Protein AF-A0A8C4Q6L0-F1 (afdb_monomer_lite)

Sequence (435 aa):
MAFQPLYGSNGAVGYGATVCNASPAGPPGMDPGMHTLPTAPPNFPGNVVGYEGTVIDSGHNIPPPPVAPQPFEPSPQTQEWRIPALSEEEGKEALLEYVSGKCCYSQKPVTELEFSDIKQLNTYRYHLETFTEQRSTAWESEPFDGMPENIIGPAPLPWSIAVDIPVMFAENEKKIPVPNTSSVKPCHNCLGMCRRPCSKCNAMGRVECSWCHGNGQQFDEACSHCSGQGQKRCETCNGNGQCPCKECKAKGQLKYFIMLTVTWKNITLDFVEETRSGFSTELLKHADGQEIFHDEQPMCCNLHPDEAALIWKEETQTQEEATRPINSVSSPHSRLPEGTTPVLDNPVTERSKVQPLDRFPNESIRNQSQAALSDHLTRIQTSRIVRQKHIVDLIPLTKFIYELKGKTHEFYVYGTERKVYAPDYPGNCKCCVIL

pLDDT: mean 75.75, std 22.95, range [23.83, 96.31]

Secondary structure (DSSP, 8-state):
---------------------------S---TT-----PPPP--SS--TT-TT--BSS-EEEPPPPPPPPPP-PPPP-----PPPPPHHHHHHHHHHHHHTSTT--SHHHHH-EEEEEEE--EEEEEEEEEEEEEEEEEEEEE--S------SSPPPGGGS-----STT--EEEEEEPTT--EEEE-TTTTT-SEEE-TTTTTSSEEE-TTTTTSSEETTEE-TTTTTSSEEE-TTTTTSSEEE-TTTTT-SEEEEEEEEEEEEEEEEEEEE---TT---HHHHHTS--EEEEEEEEPP---S-HHHHHHHHHHHHHHHHHTS--S--------------------------SPPP-TT-S-HHHHHHHHHHHHHHHHH-TTEEEEEEEEEEEEE-EEEEEEEETTEEEEEEEETTTTEEE-TT-TT--TT----

Organism: Eptatretus burgeri (NCBI:txid7764)

Radius of gyration: 37.94 Å; chains: 1; bounding box: 106×77×112 Å

InterPro domains:
  IPR052789 Protein SSUH2 homolog [PTHR48465] (38-303)

Structure (mmCIF, N/CA/C/O backbone):
data_AF-A0A8C4Q6L0-F1
#
_entry.id   AF-A0A8C4Q6L0-F1
#
loop_
_atom_site.group_PDB
_atom_site.id
_atom_site.type_symbol
_atom_site.label_atom_id
_atom_site.label_alt_id
_atom_site.label_comp_id
_atom_site.label_asym_id
_atom_site.label_entity_id
_atom_site.label_seq_id
_atom_site.pdbx_PDB_ins_code
_atom_site.Cartn_x
_atom_site.Cartn_y
_atom_site.Cartn_z
_atom_site.occupancy
_atom_site.B_iso_or_equiv
_atom_site.auth_seq_id
_atom_site.auth_comp_id
_atom_site.auth_asym_id
_atom_site.auth_atom_id
_atom_site.pdbx_PDB_model_num
ATOM 1 N N . MET A 1 1 ? 20.560 47.040 -61.378 1.00 35.31 1 MET A N 1
ATOM 2 C CA . MET A 1 1 ? 21.673 46.274 -60.768 1.00 35.31 1 MET A CA 1
ATOM 3 C C . MET A 1 1 ? 21.371 46.231 -59.276 1.00 35.31 1 MET A C 1
ATOM 5 O O . MET A 1 1 ? 21.201 47.297 -58.720 1.00 35.31 1 MET A O 1
ATOM 9 N N . ALA A 1 2 ? 21.141 45.117 -58.595 1.00 28.45 2 ALA A N 1
ATOM 10 C CA . ALA A 1 2 ? 21.494 43.734 -58.854 1.00 28.45 2 ALA A CA 1
ATOM 11 C C . ALA A 1 2 ? 20.363 42.799 -58.382 1.00 28.45 2 ALA A C 1
ATOM 13 O O . ALA A 1 2 ? 19.699 43.066 -57.385 1.00 28.45 2 ALA A O 1
ATOM 14 N N . PHE A 1 3 ? 20.175 41.712 -59.128 1.00 23.83 3 PHE A N 1
ATOM 15 C CA . PHE A 1 3 ? 19.499 40.497 -58.687 1.00 23.83 3 PHE A CA 1
ATOM 16 C C . PHE A 1 3 ? 20.469 39.689 -57.811 1.00 23.83 3 PHE A C 1
ATOM 18 O O . PHE A 1 3 ? 21.640 39.566 -58.171 1.00 23.83 3 PHE A O 1
ATOM 25 N N . GLN A 1 4 ? 19.976 39.075 -56.735 1.00 28.55 4 GLN A N 1
ATOM 26 C CA . GLN A 1 4 ? 20.588 37.880 -56.144 1.00 28.55 4 GLN A CA 1
ATOM 27 C C . GLN A 1 4 ? 19.512 36.812 -55.876 1.00 28.55 4 GLN A C 1
ATOM 29 O O . GLN A 1 4 ? 18.367 37.179 -55.603 1.00 28.55 4 GLN A O 1
ATOM 34 N N . PRO A 1 5 ? 19.841 35.510 -56.010 1.00 28.66 5 PRO A N 1
ATOM 35 C CA . PRO A 1 5 ? 18.865 34.447 -56.209 1.00 28.66 5 PRO A CA 1
ATOM 36 C C . PRO A 1 5 ? 18.625 33.572 -54.970 1.00 28.66 5 PRO A C 1
ATOM 38 O O . PRO A 1 5 ? 19.460 33.450 -54.076 1.00 28.66 5 PRO A O 1
ATOM 41 N N . LEU A 1 6 ? 17.466 32.916 -54.996 1.00 28.36 6 LEU A N 1
ATOM 42 C CA . LEU A 1 6 ? 17.055 31.793 -54.158 1.00 28.36 6 LEU A CA 1
ATOM 43 C C . LEU A 1 6 ? 17.911 30.550 -54.445 1.00 28.36 6 LEU A C 1
ATOM 45 O O . LEU A 1 6 ? 18.044 30.176 -55.606 1.00 28.36 6 LEU A O 1
ATOM 49 N N . TYR A 1 7 ? 18.367 29.850 -53.404 1.00 27.75 7 TYR A N 1
ATOM 50 C CA . TYR A 1 7 ? 18.555 28.396 -53.433 1.00 27.75 7 TYR A CA 1
ATOM 51 C C . TYR A 1 7 ? 18.216 27.818 -52.059 1.00 27.75 7 TYR A C 1
ATOM 53 O O . TYR A 1 7 ? 18.831 28.160 -51.052 1.00 27.75 7 TYR A O 1
ATOM 61 N N . GLY A 1 8 ? 17.200 26.957 -52.037 1.00 26.02 8 GLY A N 1
ATOM 62 C CA . GLY A 1 8 ? 16.889 26.096 -50.908 1.00 26.02 8 GLY A CA 1
ATOM 63 C C . GLY A 1 8 ? 17.679 24.792 -50.963 1.00 26.02 8 GLY A C 1
ATOM 64 O O . GLY A 1 8 ? 18.115 24.351 -52.025 1.00 26.02 8 GLY A O 1
ATOM 65 N N . SER A 1 9 ? 17.785 24.140 -49.810 1.00 26.83 9 SER A N 1
ATOM 66 C CA . SER A 1 9 ? 18.046 22.706 -49.723 1.00 26.83 9 SER A CA 1
ATOM 67 C C . SER A 1 9 ? 17.477 22.173 -48.409 1.00 26.83 9 SER A C 1
ATOM 69 O O . SER A 1 9 ? 18.067 22.339 -47.343 1.00 26.83 9 SER A O 1
ATOM 71 N N . ASN A 1 10 ? 16.306 21.541 -48.519 1.00 26.95 10 ASN A N 1
ATOM 72 C CA . ASN A 1 10 ? 15.750 20.629 -47.526 1.00 26.95 10 ASN A CA 1
ATOM 73 C C . ASN A 1 10 ? 16.695 19.428 -47.377 1.00 26.95 10 ASN A C 1
ATOM 75 O O . ASN A 1 10 ? 16.840 18.634 -48.306 1.00 26.95 10 ASN A O 1
ATOM 79 N N . GLY A 1 11 ? 17.323 19.285 -46.211 1.00 24.64 11 GLY A N 1
ATOM 80 C CA . GLY A 1 11 ? 18.039 18.071 -45.830 1.00 24.64 11 GLY A CA 1
ATOM 81 C C . GLY A 1 11 ? 17.057 17.032 -45.299 1.00 24.64 11 GLY A C 1
ATOM 82 O O . GLY A 1 11 ? 16.773 17.002 -44.106 1.00 24.64 11 GLY A O 1
ATOM 83 N N . ALA A 1 12 ? 16.521 16.196 -46.187 1.00 24.64 12 ALA A N 1
ATOM 84 C CA . ALA A 1 12 ? 15.804 14.987 -45.805 1.00 24.64 12 ALA A CA 1
ATOM 85 C C . ALA A 1 12 ? 16.773 14.044 -45.069 1.00 24.64 12 ALA A C 1
ATOM 87 O O . ALA A 1 12 ? 17.727 13.540 -45.661 1.00 24.64 12 ALA A O 1
ATOM 88 N N . VAL A 1 13 ? 16.549 13.820 -43.772 1.00 32.25 13 VAL A N 1
ATOM 89 C CA . VAL A 1 13 ? 17.292 12.820 -42.996 1.00 32.25 13 VAL A CA 1
ATOM 90 C C . VAL A 1 13 ? 16.772 11.452 -43.425 1.00 32.25 13 VAL A C 1
ATOM 92 O O . VAL A 1 13 ? 15.680 11.037 -43.048 1.00 32.25 13 VAL A O 1
ATOM 95 N N . GLY A 1 14 ? 17.523 10.788 -44.302 1.00 27.39 14 GLY A N 1
ATOM 96 C CA . GLY A 1 14 ? 17.189 9.459 -44.792 1.00 27.39 14 GLY A CA 1
ATOM 97 C C . GLY A 1 14 ? 17.176 8.445 -43.652 1.00 27.39 14 GLY A C 1
ATOM 98 O O . GLY A 1 14 ? 18.198 8.210 -43.009 1.00 27.39 14 GLY A O 1
ATOM 99 N N . TYR A 1 15 ? 16.024 7.811 -43.439 1.00 41.12 15 TYR A N 1
ATOM 100 C CA . TYR A 1 15 ? 15.874 6.599 -42.638 1.00 41.12 15 TYR A CA 1
ATOM 101 C C . TYR A 1 15 ? 16.534 5.425 -43.371 1.00 41.12 15 TYR A C 1
ATOM 103 O O . TYR A 1 15 ? 15.876 4.578 -43.970 1.00 41.12 15 TYR A O 1
ATOM 111 N N . GLY A 1 16 ? 17.865 5.401 -43.384 1.00 35.06 16 GLY A N 1
ATOM 112 C CA . GLY A 1 16 ? 18.617 4.234 -43.814 1.00 35.06 16 GLY A CA 1
ATOM 113 C C . GLY A 1 16 ? 18.572 3.194 -42.705 1.00 35.06 16 GLY A C 1
ATOM 114 O O . GLY A 1 16 ? 19.249 3.350 -41.691 1.00 35.06 16 GLY A O 1
ATOM 115 N N . ALA A 1 17 ? 17.783 2.134 -42.882 1.00 39.50 17 ALA A N 1
ATOM 116 C CA . ALA A 1 17 ? 17.977 0.910 -42.122 1.00 39.50 17 ALA A CA 1
ATOM 117 C C . ALA A 1 17 ? 19.417 0.444 -42.377 1.00 39.50 17 ALA A C 1
ATOM 119 O O . ALA A 1 17 ? 19.744 0.008 -43.483 1.00 39.50 17 ALA A O 1
ATOM 120 N N . THR A 1 18 ? 20.303 0.578 -41.391 1.00 45.47 18 THR A N 1
ATOM 121 C CA . THR A 1 18 ? 21.643 -0.002 -41.477 1.00 45.47 18 TH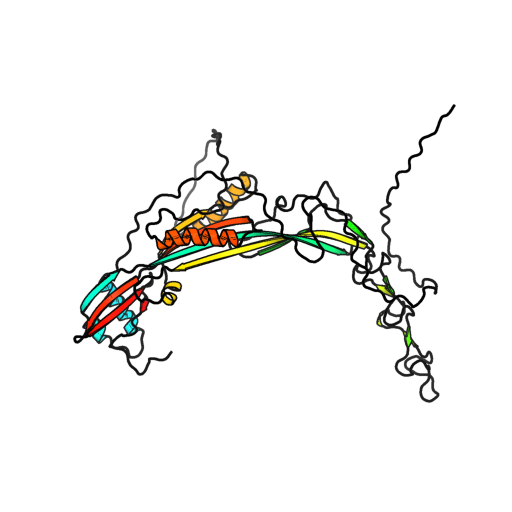R A CA 1
ATOM 122 C C . THR A 1 18 ? 21.475 -1.510 -41.364 1.00 45.47 18 THR A C 1
ATOM 124 O O . THR A 1 18 ? 21.514 -2.079 -40.277 1.00 45.47 18 THR A O 1
ATOM 127 N N . VAL A 1 19 ? 21.203 -2.168 -42.491 1.00 46.44 19 VAL A N 1
ATOM 128 C CA . VAL A 1 19 ? 21.151 -3.625 -42.568 1.00 46.44 19 VAL A CA 1
ATOM 129 C C . VAL A 1 19 ? 22.539 -4.121 -42.178 1.00 46.44 19 VAL A C 1
ATOM 131 O O . VAL A 1 19 ? 23.516 -3.873 -42.887 1.00 46.44 19 VAL A O 1
ATOM 134 N N . CYS A 1 20 ? 22.643 -4.762 -41.012 1.00 49.56 20 CYS A N 1
ATOM 135 C CA . CYS A 1 20 ? 23.889 -5.337 -40.521 1.00 49.56 20 CYS A CA 1
ATOM 136 C C . CYS A 1 20 ? 24.276 -6.515 -41.438 1.00 49.56 20 CYS A C 1
ATOM 138 O O . CYS A 1 20 ? 23.992 -7.672 -41.128 1.00 49.56 20 CYS A O 1
ATOM 140 N N . ASN A 1 21 ? 24.906 -6.245 -42.583 1.00 40.69 21 ASN A N 1
ATOM 141 C CA . ASN A 1 21 ? 25.500 -7.300 -43.391 1.00 40.69 21 ASN A CA 1
ATOM 142 C C . ASN A 1 21 ? 26.659 -7.917 -42.606 1.00 40.69 21 ASN A C 1
ATOM 144 O O . ASN A 1 21 ? 27.556 -7.226 -42.119 1.00 40.69 21 ASN A O 1
ATOM 148 N N . ALA A 1 22 ? 26.627 -9.240 -42.472 1.00 37.25 22 ALA A N 1
ATOM 149 C CA . ALA A 1 22 ? 27.734 -10.017 -41.950 1.00 37.25 22 ALA A CA 1
ATOM 150 C C . ALA A 1 22 ? 28.880 -10.009 -42.975 1.00 37.25 22 ALA A C 1
ATOM 152 O O . ALA A 1 22 ? 29.026 -10.948 -43.749 1.00 37.25 22 ALA A O 1
ATOM 153 N N . SER A 1 23 ? 29.690 -8.951 -42.996 1.00 35.03 23 SER A N 1
ATOM 154 C CA . SER A 1 23 ? 30.962 -8.973 -43.720 1.00 35.03 23 SER A CA 1
ATOM 155 C C . SER A 1 23 ? 32.051 -9.572 -42.823 1.00 35.03 23 SER A C 1
ATOM 157 O O . SER A 1 23 ? 32.237 -9.098 -41.697 1.00 35.03 23 SER A O 1
ATOM 159 N N . PRO A 1 24 ? 32.782 -10.605 -43.275 1.00 42.41 24 PRO A N 1
ATOM 160 C CA . PRO A 1 24 ? 33.976 -11.068 -42.589 1.00 42.41 24 PRO A CA 1
ATOM 161 C C . PRO A 1 24 ? 35.139 -10.105 -42.873 1.00 42.41 24 PRO A C 1
ATOM 163 O O . PRO A 1 24 ? 35.324 -9.674 -44.005 1.00 42.41 24 PRO A O 1
ATOM 166 N N . ALA A 1 25 ? 35.914 -9.805 -41.826 1.00 41.41 25 ALA A N 1
ATOM 167 C CA . ALA A 1 25 ? 37.204 -9.106 -41.846 1.00 41.41 25 ALA A CA 1
ATOM 168 C C . ALA A 1 25 ? 37.233 -7.712 -42.521 1.00 41.41 25 ALA A C 1
ATOM 170 O O . ALA A 1 25 ? 37.438 -7.574 -43.724 1.00 41.41 25 ALA A O 1
ATOM 171 N N . GLY A 1 26 ? 37.127 -6.654 -41.707 1.00 34.50 26 GLY A N 1
ATOM 172 C CA . GLY A 1 26 ? 37.630 -5.323 -42.077 1.00 34.50 26 GLY A CA 1
ATOM 173 C C . GLY A 1 26 ? 39.164 -5.254 -41.957 1.00 34.50 26 GLY A C 1
ATOM 174 O O . GLY A 1 26 ? 39.742 -6.054 -41.216 1.00 34.50 26 GLY A O 1
ATOM 175 N N . PRO A 1 27 ? 39.838 -4.335 -42.675 1.00 31.20 27 PRO A N 1
ATOM 176 C CA . PRO A 1 27 ? 41.297 -4.282 -42.750 1.00 31.20 27 PRO A CA 1
ATOM 177 C C . PRO A 1 27 ? 41.931 -3.913 -41.394 1.00 31.20 27 PRO A C 1
ATOM 179 O O . PRO A 1 27 ? 41.297 -3.232 -40.582 1.00 31.20 27 PRO A O 1
ATOM 182 N N . PRO A 1 28 ? 43.179 -4.343 -41.129 1.00 37.06 28 PRO A N 1
ATOM 183 C CA . PRO A 1 28 ? 43.853 -4.088 -39.865 1.00 37.06 28 PRO A CA 1
ATOM 184 C C . PRO A 1 28 ? 44.341 -2.638 -39.835 1.00 37.06 28 PRO A C 1
ATOM 186 O O . PRO A 1 28 ? 45.181 -2.239 -40.638 1.00 37.06 28 PRO A O 1
ATOM 189 N N . GLY A 1 29 ? 43.806 -1.839 -38.917 1.00 39.12 29 GLY A N 1
ATOM 190 C CA . GLY A 1 29 ? 44.223 -0.446 -38.782 1.00 39.12 29 GLY A CA 1
ATOM 191 C C . GLY A 1 29 ? 43.316 0.381 -37.886 1.00 39.12 29 GLY A C 1
ATOM 192 O O . GLY A 1 29 ? 42.826 1.418 -38.315 1.00 39.12 29 GLY A O 1
ATOM 193 N N . MET A 1 30 ? 43.068 -0.069 -36.656 1.00 35.22 30 MET A N 1
ATOM 194 C CA . MET A 1 30 ? 42.603 0.819 -35.590 1.00 35.22 30 MET A CA 1
ATOM 195 C C . MET A 1 30 ? 43.426 0.540 -34.331 1.00 35.22 30 MET A C 1
ATOM 197 O O . MET A 1 30 ? 43.546 -0.601 -33.891 1.00 35.22 30 MET A O 1
ATOM 201 N N . ASP A 1 31 ? 44.036 1.612 -33.841 1.00 33.78 31 ASP A N 1
ATOM 202 C CA . ASP A 1 31 ? 44.975 1.721 -32.725 1.00 33.78 31 ASP A CA 1
ATOM 203 C C . ASP A 1 31 ? 44.466 1.011 -31.443 1.00 33.78 31 ASP A C 1
ATOM 205 O O . ASP A 1 31 ? 43.334 1.270 -31.014 1.00 33.78 31 ASP A O 1
ATOM 209 N N . PRO A 1 32 ? 45.241 0.104 -30.809 1.00 33.59 32 PRO A N 1
ATOM 210 C CA . PRO A 1 32 ? 44.814 -0.682 -29.647 1.00 33.59 32 PRO A CA 1
ATOM 211 C C . PRO A 1 32 ? 44.927 0.104 -28.324 1.00 33.59 32 PRO A C 1
ATOM 213 O O . PRO A 1 32 ? 45.476 -0.396 -27.344 1.00 33.59 32 PRO A O 1
ATOM 216 N N . GLY A 1 33 ? 44.423 1.341 -28.291 1.00 33.88 33 GLY A N 1
ATOM 217 C CA . GLY A 1 33 ? 44.701 2.289 -27.204 1.00 33.88 33 GLY A CA 1
ATOM 218 C C . GLY A 1 33 ? 43.503 2.959 -26.530 1.00 33.88 33 GLY A C 1
ATOM 219 O O . GLY A 1 33 ? 43.709 3.757 -25.622 1.00 33.88 33 GLY A O 1
ATOM 220 N N . MET A 1 34 ? 42.256 2.672 -26.915 1.00 32.25 34 MET A N 1
ATOM 221 C CA . MET A 1 34 ? 41.096 3.333 -26.304 1.00 32.25 34 MET A CA 1
ATOM 222 C C . MET A 1 34 ? 40.309 2.352 -25.437 1.00 32.25 34 MET A C 1
ATOM 224 O O . MET A 1 34 ? 39.393 1.669 -25.896 1.00 32.25 34 MET A O 1
ATOM 228 N N . HIS A 1 35 ? 40.677 2.289 -24.155 1.00 38.31 35 HIS A N 1
ATOM 229 C CA . HIS A 1 35 ? 39.789 1.782 -23.117 1.00 38.31 35 HIS A CA 1
ATOM 230 C C . HIS A 1 35 ? 38.430 2.470 -23.284 1.00 38.31 35 HIS A C 1
ATOM 232 O O . HIS A 1 35 ? 38.327 3.694 -23.214 1.00 38.31 35 HIS A O 1
ATOM 238 N N . THR A 1 36 ? 37.391 1.685 -23.565 1.00 39.12 36 THR A N 1
ATOM 239 C CA . THR A 1 36 ? 36.019 2.174 -23.668 1.00 39.12 36 THR A CA 1
ATOM 240 C C . THR A 1 36 ? 35.574 2.627 -22.283 1.00 39.12 36 THR A C 1
ATOM 242 O O . THR A 1 36 ? 35.068 1.830 -21.494 1.00 39.12 36 THR A O 1
ATOM 245 N N . LEU A 1 37 ? 35.797 3.903 -21.975 1.00 34.53 37 LEU A N 1
ATOM 246 C CA . LEU A 1 37 ? 35.036 4.594 -20.944 1.00 34.53 37 LEU A CA 1
ATOM 247 C C . LEU A 1 37 ? 33.543 4.416 -21.268 1.00 34.53 37 LEU A C 1
ATOM 249 O O . LEU A 1 37 ? 33.184 4.450 -22.455 1.00 34.53 37 LEU A O 1
ATOM 253 N N . PRO A 1 38 ? 32.674 4.218 -20.259 1.00 35.59 38 PRO A N 1
ATOM 254 C CA . PRO A 1 38 ? 31.234 4.273 -20.463 1.00 35.59 38 PRO A CA 1
ATOM 255 C C . PRO A 1 38 ? 30.914 5.565 -21.214 1.00 35.59 38 PRO A C 1
ATOM 257 O O . PRO A 1 38 ? 31.188 6.663 -20.732 1.00 35.59 38 PRO A O 1
ATOM 260 N N . THR A 1 39 ? 30.428 5.437 -22.446 1.00 46.12 39 THR A N 1
ATOM 261 C CA . THR A 1 39 ? 29.965 6.602 -23.195 1.00 46.12 39 THR A CA 1
ATOM 262 C C . THR A 1 39 ? 28.675 7.039 -22.522 1.00 46.12 39 THR A C 1
ATOM 264 O O . THR A 1 39 ? 27.808 6.197 -22.288 1.00 46.12 39 THR A O 1
ATOM 267 N N . ALA A 1 40 ? 28.585 8.319 -22.154 1.00 45.53 40 ALA A N 1
ATOM 268 C CA . ALA A 1 40 ? 27.394 8.877 -21.527 1.00 45.53 40 ALA A CA 1
ATOM 269 C C . ALA A 1 40 ? 26.131 8.473 -22.319 1.00 45.53 40 ALA A C 1
ATOM 271 O O . ALA A 1 40 ? 26.208 8.354 -23.551 1.00 45.53 40 ALA A O 1
ATOM 272 N N . PRO A 1 41 ? 24.985 8.258 -21.647 1.00 52.31 41 PRO A N 1
ATOM 273 C CA . PRO A 1 41 ? 23.730 7.994 -22.334 1.00 52.31 41 PRO A CA 1
ATOM 274 C C . PRO A 1 41 ? 23.476 9.047 -23.423 1.00 52.31 41 PRO A C 1
ATOM 276 O O . PRO A 1 41 ? 23.872 10.207 -23.258 1.00 52.31 41 PRO A O 1
ATOM 279 N N . PRO A 1 42 ? 22.847 8.679 -24.552 1.00 55.66 42 PRO A N 1
ATOM 280 C CA . PRO A 1 42 ? 22.588 9.635 -25.618 1.00 55.66 42 PRO A CA 1
ATOM 281 C C . PRO A 1 42 ? 21.745 10.799 -25.094 1.00 55.66 42 PRO A C 1
ATOM 283 O O . PRO A 1 42 ? 20.818 10.594 -24.318 1.00 55.66 42 PRO A O 1
ATOM 286 N N . ASN A 1 43 ? 22.031 12.015 -25.567 1.00 57.34 43 ASN A N 1
ATOM 287 C CA . ASN A 1 43 ? 21.205 13.188 -25.285 1.00 57.34 43 ASN A CA 1
ATOM 288 C C . ASN A 1 43 ? 19.758 12.868 -25.718 1.00 57.34 43 ASN A C 1
ATOM 290 O O . ASN A 1 43 ? 19.519 12.576 -26.900 1.00 57.34 43 ASN A O 1
ATOM 294 N N . PHE A 1 44 ? 18.825 12.798 -24.763 1.00 61.16 44 PHE A N 1
ATOM 295 C CA . PHE A 1 44 ? 17.446 12.351 -24.993 1.00 61.16 44 PHE A CA 1
ATOM 296 C C . PHE A 1 44 ? 16.735 13.270 -25.988 1.00 61.16 44 PHE A C 1
ATOM 298 O O . PHE A 1 44 ? 17.121 14.431 -26.142 1.00 61.16 44 PHE A O 1
ATOM 305 N N . PRO A 1 45 ? 15.779 12.747 -26.775 1.00 56.12 45 PRO A N 1
ATOM 306 C CA . PRO A 1 45 ? 15.112 13.541 -27.793 1.00 56.12 45 PRO A CA 1
ATOM 307 C C . PRO A 1 45 ? 14.190 14.574 -27.132 1.00 56.12 45 PRO A C 1
ATOM 309 O O . PRO A 1 45 ? 13.016 14.310 -26.938 1.00 56.12 45 PRO A O 1
ATOM 312 N N . GLY A 1 46 ? 14.734 15.754 -26.833 1.00 60.41 46 GLY A N 1
ATOM 313 C CA . GLY A 1 46 ? 13.971 16.955 -26.506 1.00 60.41 46 GLY A CA 1
ATOM 314 C C . GLY A 1 46 ? 13.114 16.877 -25.240 1.00 60.41 46 GLY A C 1
ATOM 315 O O . GLY A 1 46 ? 12.941 15.843 -24.604 1.00 60.41 46 GLY A O 1
ATOM 316 N N . ASN A 1 47 ? 12.589 18.035 -24.861 1.00 68.38 47 ASN A N 1
ATOM 317 C CA . ASN A 1 47 ? 11.587 18.144 -23.815 1.00 68.38 47 ASN A CA 1
ATOM 318 C C . ASN A 1 47 ? 10.242 17.659 -24.391 1.00 68.38 47 ASN A C 1
ATOM 320 O O . ASN A 1 47 ? 9.702 18.315 -25.283 1.00 68.38 47 ASN A O 1
ATOM 324 N N . VAL A 1 48 ? 9.732 16.502 -23.954 1.00 84.44 48 VAL A N 1
ATOM 325 C CA . VAL A 1 48 ? 8.394 16.022 -24.345 1.00 84.44 48 VAL A CA 1
ATOM 326 C C . VAL A 1 48 ? 7.371 16.714 -23.444 1.00 84.44 48 VAL A C 1
ATOM 328 O O . VAL A 1 48 ? 7.455 16.602 -22.224 1.00 84.44 48 VAL A O 1
ATOM 331 N N . VAL A 1 49 ? 6.425 17.442 -24.043 1.00 85.00 49 VAL A N 1
ATOM 332 C CA . VAL A 1 49 ? 5.434 18.251 -23.311 1.00 85.00 49 VAL A CA 1
ATOM 333 C C . VAL A 1 49 ? 4.623 17.383 -22.347 1.00 85.00 49 VAL A C 1
ATOM 335 O O . VAL A 1 49 ? 4.048 16.378 -22.761 1.00 85.00 49 VAL A O 1
ATOM 338 N N . GLY A 1 50 ? 4.556 17.786 -21.077 1.00 83.31 50 GLY A N 1
ATOM 339 C CA . GLY A 1 50 ? 3.872 17.053 -20.006 1.00 83.31 50 GLY A CA 1
ATOM 340 C C . GLY A 1 50 ? 4.716 15.959 -19.342 1.00 83.31 50 GLY A C 1
ATOM 341 O O . GLY A 1 50 ? 4.244 15.333 -18.397 1.00 83.31 50 GLY A O 1
ATOM 342 N N . TYR A 1 51 ? 5.940 15.729 -19.822 1.00 88.75 51 TYR A N 1
ATOM 343 C CA . TYR A 1 51 ? 6.903 14.754 -19.295 1.00 88.75 51 TYR A CA 1
ATOM 344 C C . TYR A 1 51 ? 8.233 15.419 -18.921 1.00 88.75 51 TYR A C 1
ATOM 346 O O . TYR A 1 51 ? 9.293 14.779 -18.905 1.00 88.75 51 TYR A O 1
ATOM 354 N N . GLU A 1 52 ? 8.191 16.721 -18.640 1.00 87.25 52 GLU A N 1
ATOM 355 C CA . GLU A 1 52 ? 9.333 17.499 -18.184 1.00 87.25 52 GLU A CA 1
ATOM 356 C C . GLU A 1 52 ? 9.960 16.833 -16.946 1.00 87.25 52 GLU A C 1
ATOM 358 O O . GLU A 1 52 ? 9.268 16.489 -15.995 1.00 87.25 52 GLU A O 1
ATOM 363 N N . GLY A 1 53 ? 11.282 16.641 -16.945 1.00 81.75 53 GLY A N 1
ATOM 364 C CA . GLY A 1 53 ? 11.989 16.025 -15.812 1.00 81.75 53 GLY A CA 1
ATOM 365 C C . GLY A 1 53 ? 12.066 14.493 -15.828 1.00 81.75 53 GLY A C 1
ATOM 366 O O . GLY A 1 53 ? 12.689 13.922 -14.934 1.00 81.75 53 GLY A O 1
ATOM 367 N N . THR A 1 54 ? 11.519 13.825 -16.851 1.00 84.38 54 THR A N 1
ATOM 368 C CA . THR A 1 54 ? 11.710 12.377 -17.053 1.00 84.38 54 THR A CA 1
ATOM 369 C C . THR A 1 54 ? 13.185 12.058 -17.314 1.00 84.38 54 THR A C 1
ATOM 371 O O . THR A 1 54 ? 13.796 12.605 -18.236 1.00 84.38 54 THR A O 1
ATOM 374 N N . VAL A 1 55 ? 13.752 11.133 -16.539 1.00 82.50 55 VAL A N 1
ATOM 375 C CA . VAL A 1 55 ? 15.147 10.675 -16.649 1.00 82.50 55 VAL A CA 1
ATOM 376 C C . VAL A 1 55 ? 15.211 9.160 -16.878 1.00 82.50 55 VAL A C 1
ATOM 378 O O . VAL A 1 55 ? 14.194 8.471 -16.835 1.00 82.50 55 VAL A O 1
ATOM 381 N N . ILE A 1 56 ? 16.403 8.638 -17.170 1.00 77.44 56 ILE A N 1
ATOM 382 C CA . ILE A 1 56 ? 16.633 7.196 -17.358 1.00 77.44 56 ILE A CA 1
ATOM 383 C C . ILE A 1 56 ? 16.593 6.484 -16.012 1.00 77.44 56 ILE A C 1
ATOM 385 O O . ILE A 1 56 ? 17.169 6.993 -15.047 1.00 77.44 56 ILE A O 1
ATOM 389 N N . ASP A 1 57 ? 15.979 5.302 -15.973 1.00 66.69 57 ASP A N 1
ATOM 390 C CA . ASP A 1 57 ? 16.048 4.343 -14.860 1.00 66.69 57 ASP A CA 1
ATOM 391 C C . ASP A 1 57 ? 15.650 4.914 -13.483 1.00 66.69 57 ASP A C 1
ATOM 393 O O . ASP A 1 57 ? 15.881 4.291 -12.448 1.00 66.69 57 ASP A O 1
ATOM 397 N N . SER A 1 58 ? 15.049 6.108 -13.439 1.00 73.06 58 SER A N 1
ATOM 398 C CA . SER A 1 58 ? 14.571 6.753 -12.216 1.00 73.06 58 SER A CA 1
ATOM 399 C C . SER A 1 58 ? 13.183 7.323 -12.468 1.00 73.06 58 SER A C 1
ATOM 401 O O . SER A 1 58 ? 12.999 8.184 -13.328 1.00 73.06 58 SER A O 1
ATOM 403 N N . GLY A 1 59 ? 12.201 6.830 -11.715 1.00 78.06 59 GLY A N 1
ATOM 404 C CA . GLY A 1 59 ? 10.819 7.283 -11.825 1.00 78.06 59 GLY A CA 1
ATOM 405 C C . GLY A 1 59 ? 10.669 8.735 -11.375 1.00 78.06 59 GLY A C 1
ATOM 406 O O . GLY A 1 59 ? 10.947 9.071 -10.224 1.00 78.06 59 GLY A O 1
ATOM 407 N N . HIS A 1 60 ? 10.197 9.596 -12.272 1.00 86.12 60 HIS A N 1
ATOM 408 C CA . HIS A 1 60 ? 9.773 10.954 -11.960 1.00 86.12 60 HIS A CA 1
ATOM 409 C C . HIS A 1 60 ? 8.280 10.960 -11.609 1.00 86.12 60 HIS A C 1
ATOM 411 O O . HIS A 1 60 ? 7.453 10.660 -12.470 1.00 86.12 60 HIS A O 1
ATOM 417 N N . ASN A 1 61 ? 7.930 11.268 -10.355 1.00 89.56 61 ASN A N 1
ATOM 418 C CA . ASN A 1 61 ? 6.535 11.344 -9.902 1.00 89.56 61 ASN A CA 1
ATOM 419 C C . ASN A 1 61 ? 5.803 12.525 -10.545 1.00 89.56 61 ASN A C 1
ATOM 421 O O . ASN A 1 61 ? 6.308 13.644 -10.540 1.00 89.56 61 ASN A O 1
ATOM 425 N N . ILE A 1 62 ? 4.583 12.283 -11.021 1.00 88.12 62 ILE A N 1
ATOM 426 C CA . ILE A 1 62 ? 3.771 13.275 -11.725 1.00 88.12 62 ILE A CA 1
ATOM 427 C C . ILE A 1 62 ? 2.578 13.645 -10.846 1.00 88.12 62 ILE A C 1
ATOM 429 O O . ILE A 1 62 ? 1.727 12.788 -10.594 1.00 88.12 62 ILE A O 1
ATOM 433 N N . PRO A 1 63 ? 2.471 14.901 -10.382 1.00 87.12 63 PRO A N 1
ATOM 434 C CA . PRO A 1 63 ? 1.353 15.310 -9.546 1.00 87.12 63 PRO A CA 1
ATOM 435 C C . PRO A 1 63 ? 0.035 15.241 -10.334 1.00 87.12 63 PRO A C 1
ATOM 437 O O . PRO A 1 63 ? 0.023 15.553 -11.530 1.00 87.12 63 PRO A O 1
ATOM 440 N N . PRO A 1 64 ? -1.078 14.838 -9.697 1.00 85.62 64 PRO A N 1
ATOM 441 C CA . PRO A 1 64 ? -2.392 14.889 -10.324 1.00 85.62 64 PRO A CA 1
ATOM 442 C C . PRO A 1 64 ? -2.814 16.333 -10.628 1.00 85.62 64 PRO A C 1
ATOM 444 O O . PRO A 1 64 ? -2.387 17.262 -9.936 1.00 85.62 64 PRO A O 1
ATOM 447 N N . PRO A 1 65 ? -3.666 16.545 -11.647 1.00 81.69 65 PRO A N 1
ATOM 448 C CA . PRO A 1 65 ? -4.223 17.862 -11.918 1.00 81.69 65 PRO A CA 1
ATOM 449 C C . PRO A 1 65 ? -5.055 18.360 -10.719 1.00 81.69 65 PRO A C 1
ATOM 451 O O . PRO A 1 65 ? -5.677 17.546 -10.026 1.00 81.69 65 PRO A O 1
ATOM 454 N N . PRO A 1 66 ? -5.105 19.682 -10.468 1.00 70.62 66 PRO A N 1
ATOM 455 C CA . PRO A 1 66 ? -5.949 20.248 -9.421 1.00 70.62 66 PRO A CA 1
ATOM 456 C C . PRO A 1 66 ? -7.418 19.873 -9.643 1.00 70.62 66 PRO A C 1
ATOM 458 O O . PRO A 1 66 ? -7.964 20.098 -10.721 1.00 70.62 66 PRO A O 1
ATOM 461 N N . VAL A 1 67 ? -8.063 19.319 -8.617 1.00 63.44 67 VAL A N 1
ATOM 462 C CA . VAL A 1 67 ? -9.500 19.015 -8.646 1.00 63.44 67 VAL A CA 1
ATOM 463 C C . VAL A 1 67 ? -10.273 20.272 -8.244 1.00 63.44 67 VAL A C 1
ATOM 465 O O . VAL A 1 67 ? -9.907 20.937 -7.272 1.00 63.44 67 VAL A O 1
ATOM 468 N N . ALA A 1 68 ? -11.328 20.614 -8.987 1.00 55.31 68 ALA A N 1
ATOM 469 C CA . ALA A 1 68 ? -12.193 21.742 -8.648 1.00 55.31 68 ALA A CA 1
ATOM 470 C C . ALA A 1 68 ? -12.865 21.534 -7.269 1.00 55.31 68 ALA A C 1
ATOM 472 O O . ALA A 1 68 ? -13.201 20.397 -6.924 1.00 55.31 68 ALA A O 1
ATOM 473 N N . PRO A 1 69 ? -13.080 22.603 -6.476 1.00 49.22 69 PRO A N 1
ATOM 474 C CA . PRO A 1 69 ? -13.792 22.496 -5.210 1.00 49.22 69 PRO A CA 1
ATOM 475 C C . PRO A 1 69 ? -15.218 22.002 -5.453 1.00 49.22 69 PRO A C 1
ATOM 477 O O . PRO A 1 69 ? -15.937 22.552 -6.287 1.00 49.22 69 PRO A O 1
ATOM 480 N N . GLN A 1 70 ? -15.618 20.961 -4.728 1.00 56.38 70 GLN A N 1
ATOM 481 C CA . GLN A 1 70 ? -16.928 20.344 -4.904 1.00 56.38 70 GLN A CA 1
ATOM 482 C C . GLN A 1 70 ? -17.978 20.953 -3.968 1.00 56.38 70 GLN A C 1
ATOM 484 O O . GLN A 1 70 ? -17.643 21.317 -2.837 1.00 56.38 70 GLN A O 1
ATOM 489 N N . PRO A 1 71 ? -19.249 21.050 -4.404 1.00 45.91 71 PRO A N 1
ATOM 490 C CA . PRO A 1 71 ? -20.352 21.462 -3.549 1.00 45.91 71 PRO A CA 1
ATOM 491 C C . PRO A 1 71 ? -20.544 20.498 -2.373 1.00 45.91 71 PRO A C 1
ATOM 493 O O . PRO A 1 71 ? -20.664 19.279 -2.537 1.00 45.91 71 PRO A O 1
ATOM 496 N N . PHE A 1 72 ? -20.587 21.088 -1.183 1.00 50.03 72 PHE A N 1
ATOM 497 C CA . PHE A 1 72 ? -20.898 20.431 0.077 1.00 50.03 72 PHE A CA 1
ATOM 498 C C . PHE A 1 72 ? -22.341 19.918 0.053 1.00 50.03 72 PHE A C 1
ATOM 500 O O . PHE A 1 72 ? -23.270 20.719 -0.041 1.00 50.03 72 PHE A O 1
ATOM 507 N N . GLU A 1 73 ? -22.539 18.609 0.193 1.00 47.44 73 GLU A N 1
ATOM 508 C CA . GLU A 1 73 ? -23.805 18.096 0.716 1.00 47.44 73 GLU A CA 1
ATOM 509 C C . GLU A 1 73 ? -23.534 17.426 2.061 1.00 47.44 73 GLU A C 1
ATOM 511 O O . GLU A 1 73 ? -22.545 16.702 2.202 1.00 47.44 73 GLU A O 1
ATOM 516 N N . PRO A 1 74 ? -24.385 17.682 3.065 1.00 43.41 74 PRO A N 1
ATOM 517 C CA . PRO A 1 74 ? -24.266 17.035 4.357 1.00 43.41 74 PRO A CA 1
ATOM 518 C C . PRO A 1 74 ? -24.520 15.531 4.215 1.00 43.41 74 PRO A C 1
ATOM 520 O O . PRO A 1 74 ? -25.469 15.115 3.548 1.00 43.41 74 PRO A O 1
ATOM 523 N N . SER A 1 75 ? -23.695 14.729 4.885 1.00 49.38 75 SER A N 1
ATOM 524 C CA . SER A 1 75 ? -23.923 13.295 5.056 1.00 49.38 75 SER A CA 1
ATOM 525 C C . SER A 1 75 ? -25.304 13.021 5.681 1.00 49.38 75 SER A C 1
ATOM 527 O O . SER A 1 75 ? -25.829 13.868 6.423 1.00 49.38 75 SER A O 1
ATOM 529 N N . PRO A 1 76 ? -25.931 11.866 5.375 1.00 47.81 76 PRO A N 1
ATOM 530 C CA . PRO A 1 76 ? -27.230 11.513 5.931 1.00 47.81 76 PRO A CA 1
ATOM 531 C C . PRO A 1 76 ? -27.204 11.551 7.463 1.00 47.81 76 PRO A C 1
ATOM 533 O O . PRO A 1 76 ? -26.244 11.147 8.119 1.00 47.81 76 PRO A O 1
ATOM 536 N N . GLN A 1 77 ? -28.267 12.133 8.016 1.00 46.91 77 GLN A N 1
ATOM 537 C CA . GLN A 1 77 ? -28.379 12.483 9.426 1.00 46.91 77 GLN A CA 1
ATOM 538 C C . GLN A 1 77 ? -28.400 11.253 10.338 1.00 46.91 77 GLN A C 1
ATOM 540 O O . GLN A 1 77 ? -28.957 10.215 9.995 1.00 46.91 77 GLN A O 1
ATOM 545 N N . THR A 1 78 ? -27.832 11.462 11.530 1.00 48.34 78 THR A N 1
ATOM 546 C CA . THR A 1 78 ? -27.908 10.665 12.764 1.00 48.34 78 THR A CA 1
ATOM 547 C C . THR A 1 78 ? -29.064 9.673 12.799 1.00 48.34 78 THR A C 1
ATOM 549 O O . THR A 1 78 ? -30.196 10.024 13.131 1.00 48.34 78 THR A O 1
ATOM 552 N N . GLN A 1 79 ? -28.749 8.415 12.524 1.00 51.91 79 GLN A N 1
ATOM 553 C CA . GLN A 1 79 ? -29.584 7.302 12.932 1.00 51.91 79 GLN A CA 1
ATOM 554 C C . GLN A 1 79 ? -29.414 7.106 14.445 1.00 51.91 79 GLN A C 1
ATOM 556 O O . GLN A 1 79 ? -28.317 7.205 14.994 1.00 51.91 79 GLN A O 1
ATOM 561 N N . GLU A 1 80 ? -30.532 6.944 15.146 1.00 48.84 80 GLU A N 1
ATOM 562 C CA . GLU A 1 80 ? -30.560 6.773 16.595 1.00 48.84 80 GLU A CA 1
ATOM 563 C C . GLU A 1 80 ? -30.166 5.325 16.918 1.00 48.84 80 GLU A C 1
ATOM 565 O O . GLU A 1 80 ? -30.956 4.391 16.766 1.00 48.84 80 GLU A O 1
ATOM 570 N N . TRP A 1 81 ? -28.904 5.118 17.291 1.00 58.44 81 TRP A N 1
ATOM 571 C CA . TRP A 1 81 ? -28.357 3.784 17.530 1.00 58.44 81 TRP A CA 1
ATOM 572 C C . TRP A 1 81 ? -28.700 3.305 18.941 1.00 58.44 81 TRP A C 1
ATOM 574 O O . TRP A 1 81 ? -28.270 3.891 19.937 1.00 58.44 81 TRP A O 1
ATOM 584 N N . ARG A 1 82 ? -29.462 2.212 19.043 1.00 57.34 82 ARG A N 1
ATOM 585 C CA . ARG A 1 82 ? -29.678 1.526 20.322 1.00 57.34 82 ARG A CA 1
ATOM 586 C C . ARG A 1 82 ? -28.479 0.641 20.619 1.00 57.34 82 ARG A C 1
ATOM 588 O O . ARG A 1 82 ? -28.285 -0.378 19.968 1.00 57.34 82 ARG A O 1
ATOM 595 N N . ILE A 1 83 ? -27.697 1.039 21.611 1.00 62.47 83 ILE A N 1
ATOM 596 C CA . ILE A 1 83 ? -26.561 0.267 22.101 1.00 62.47 83 ILE A CA 1
ATOM 597 C C . ILE A 1 83 ? -27.100 -0.944 22.889 1.00 62.47 83 ILE A C 1
ATOM 599 O O . ILE A 1 83 ? -27.812 -0.730 23.875 1.00 62.47 83 ILE A O 1
ATOM 603 N N . PRO A 1 84 ? -26.816 -2.195 22.481 1.00 65.88 84 PRO A N 1
ATOM 604 C CA . PRO A 1 84 ? -27.268 -3.369 23.219 1.00 65.88 84 PRO A CA 1
ATOM 605 C C . PRO A 1 84 ? -26.584 -3.413 24.590 1.00 65.88 84 PRO A C 1
ATOM 607 O O . PRO A 1 84 ? -25.361 -3.351 24.692 1.00 65.88 84 PRO A O 1
ATOM 610 N N . ALA A 1 85 ? -27.384 -3.488 25.652 1.00 71.44 85 ALA A N 1
ATOM 611 C CA . ALA A 1 85 ? -26.899 -3.667 27.013 1.00 71.44 85 ALA A CA 1
ATOM 612 C C . ALA A 1 85 ? -27.006 -5.149 27.378 1.00 71.44 85 ALA A C 1
ATOM 614 O O . ALA A 1 85 ? -28.102 -5.705 27.318 1.00 71.44 85 ALA A O 1
ATOM 615 N N . LEU A 1 86 ? -25.886 -5.769 27.757 1.00 85.31 86 LEU A N 1
ATOM 616 C CA . LEU A 1 86 ? -25.889 -7.137 28.283 1.00 85.31 86 LEU A CA 1
ATOM 617 C C . LEU A 1 86 ? -26.631 -7.190 29.622 1.00 85.31 86 LEU A C 1
ATOM 619 O O . LEU A 1 86 ? -26.375 -6.354 30.498 1.00 85.31 86 LEU A O 1
ATOM 623 N N . SER A 1 87 ? -27.524 -8.170 29.775 1.00 88.62 87 SER A N 1
ATOM 624 C CA . SER A 1 87 ? -28.225 -8.422 31.037 1.00 88.62 87 SER A CA 1
ATOM 625 C C . SER A 1 87 ? -27.341 -9.163 32.052 1.00 88.62 87 SER A C 1
ATOM 627 O O . SER A 1 87 ? -26.267 -9.678 31.729 1.00 88.62 87 SER A O 1
ATOM 629 N N . GLU A 1 88 ? -27.790 -9.221 33.308 1.00 89.56 88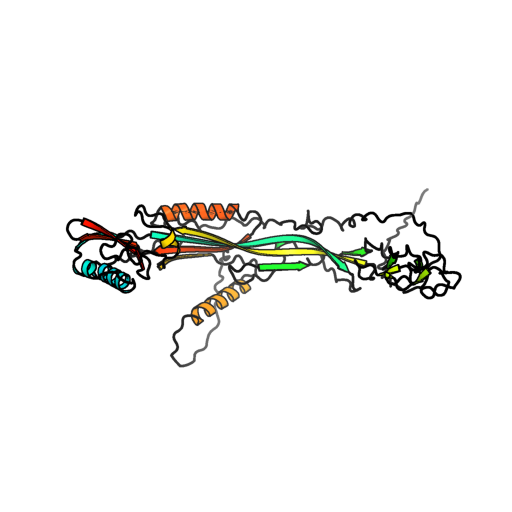 GLU A N 1
ATOM 630 C CA . GLU A 1 88 ? -27.134 -10.010 34.358 1.00 89.56 88 GLU A CA 1
ATOM 631 C C . GLU A 1 88 ? -27.079 -11.501 33.988 1.00 89.56 88 GLU A C 1
ATOM 633 O O . GLU A 1 88 ? -26.048 -12.154 34.161 1.00 89.56 88 GLU A O 1
ATOM 638 N N . GLU A 1 89 ? -28.166 -12.038 33.442 1.00 90.12 89 GLU A N 1
ATOM 639 C CA . GLU A 1 89 ? -28.265 -13.436 33.029 1.00 90.12 89 GLU A CA 1
ATOM 640 C C . GLU A 1 89 ? -27.265 -13.754 31.915 1.00 90.12 89 GLU A C 1
ATOM 642 O O . GLU A 1 89 ? -26.521 -14.730 32.020 1.00 90.12 89 GLU A O 1
ATOM 647 N N . GLU A 1 90 ? -27.181 -12.889 30.901 1.00 91.06 90 GLU A N 1
ATOM 648 C CA . GLU A 1 90 ? -26.233 -13.036 29.793 1.00 91.06 90 GLU A CA 1
ATOM 649 C C . GLU A 1 90 ? -24.777 -12.921 30.271 1.00 91.06 90 GLU A C 1
ATOM 651 O O . GLU A 1 90 ? -23.904 -13.656 29.807 1.00 91.06 90 GLU A O 1
ATOM 656 N N . GLY A 1 91 ? -24.510 -12.040 31.241 1.00 92.00 91 GLY A N 1
ATOM 657 C CA . GLY A 1 91 ? -23.200 -11.920 31.879 1.00 92.00 91 GLY A CA 1
ATOM 658 C C . GLY A 1 91 ? -22.782 -13.182 32.637 1.00 92.00 91 GLY A C 1
ATOM 659 O O . GLY A 1 91 ? -21.631 -13.616 32.533 1.00 92.00 91 GLY A O 1
ATOM 660 N N . LYS A 1 92 ? -23.712 -13.800 33.381 1.00 92.81 92 LYS A N 1
ATOM 661 C CA . LYS A 1 92 ? -23.475 -15.078 34.079 1.00 92.81 92 LYS A CA 1
ATOM 662 C C . LYS A 1 92 ? -23.243 -16.220 33.100 1.00 92.81 92 LYS A C 1
ATOM 664 O O . LYS A 1 92 ? -22.330 -17.014 33.317 1.00 92.81 92 LYS A O 1
ATOM 669 N N . GLU A 1 93 ? -24.043 -16.297 32.041 1.00 93.50 93 GLU A N 1
ATOM 670 C CA . GLU A 1 93 ? -23.922 -17.327 31.009 1.00 93.50 93 GLU A CA 1
ATOM 671 C C . GLU A 1 93 ? -22.558 -17.260 30.310 1.00 93.50 93 GLU A C 1
ATOM 673 O O . GLU A 1 93 ? -21.841 -18.262 30.274 1.00 93.50 93 GLU A O 1
ATOM 678 N N . ALA A 1 94 ? -22.141 -16.068 29.869 1.00 93.62 94 ALA A N 1
ATOM 679 C CA . ALA A 1 94 ? -20.839 -15.870 29.235 1.00 93.62 94 ALA A CA 1
ATOM 680 C C . ALA A 1 94 ? -19.677 -16.254 30.172 1.00 93.62 94 ALA A C 1
ATOM 682 O O . ALA A 1 94 ? -18.736 -16.944 29.769 1.00 93.62 94 ALA A O 1
ATOM 683 N N . LEU A 1 95 ? -19.741 -15.855 31.451 1.00 94.12 95 LEU A N 1
ATOM 684 C CA . LEU A 1 95 ? -18.721 -16.234 32.433 1.00 94.12 95 LEU A CA 1
ATOM 685 C C . LEU A 1 95 ? -18.693 -17.751 32.672 1.00 94.12 95 LEU A C 1
ATOM 687 O O . LEU A 1 95 ? -17.612 -18.329 32.811 1.00 94.12 95 LEU A O 1
ATOM 691 N N . LEU A 1 96 ? -19.857 -18.405 32.715 1.00 93.44 96 LEU A N 1
ATOM 692 C CA . LEU A 1 96 ? -19.957 -19.852 32.890 1.00 93.44 96 LEU A CA 1
ATOM 693 C C . LEU A 1 96 ? -19.322 -20.603 31.717 1.00 93.44 96 LEU A C 1
ATOM 695 O O . LEU A 1 96 ? -18.566 -21.552 31.941 1.00 93.44 96 LEU A O 1
ATOM 699 N N . GLU A 1 97 ? -19.595 -20.176 30.485 1.00 93.00 97 GLU A N 1
ATOM 700 C CA . GLU A 1 97 ? -18.997 -20.746 29.277 1.00 93.00 97 GLU A CA 1
ATOM 701 C C . GLU A 1 97 ? -17.470 -20.592 29.296 1.00 93.00 97 GLU A C 1
ATOM 703 O O . GLU A 1 97 ? -16.738 -21.577 29.153 1.00 93.00 97 GLU A O 1
ATOM 708 N N . TYR A 1 98 ? -16.982 -19.385 29.599 1.00 92.94 98 TYR A N 1
ATOM 709 C CA . TYR A 1 98 ? -15.554 -19.099 29.734 1.00 92.94 98 TYR A CA 1
ATOM 710 C C . TYR A 1 98 ? -14.863 -20.009 30.758 1.00 92.94 98 TYR A C 1
ATOM 712 O O . TYR A 1 98 ? -13.816 -20.594 30.474 1.00 92.94 98 TYR A O 1
ATOM 720 N N . VAL A 1 99 ? -15.453 -20.153 31.947 1.00 92.62 99 VAL A N 1
ATOM 721 C CA . VAL A 1 99 ? -14.924 -21.004 33.022 1.00 92.62 99 VAL A CA 1
ATOM 722 C C . VAL A 1 99 ? -14.932 -22.477 32.615 1.00 92.62 99 VAL A C 1
ATOM 724 O O . VAL A 1 99 ? -13.975 -23.193 32.899 1.00 92.62 99 VAL A O 1
ATOM 727 N N . SER A 1 100 ? -15.976 -22.927 31.920 1.00 89.88 100 SER A N 1
ATOM 728 C CA . SER A 1 100 ? -16.119 -24.318 31.471 1.00 89.88 100 SER A CA 1
ATOM 729 C C . SER A 1 100 ? -15.089 -24.704 30.408 1.00 89.88 100 SER A C 1
ATOM 731 O O . SER A 1 100 ? -14.649 -25.852 30.370 1.00 89.88 100 SER A O 1
ATOM 733 N N . GLY A 1 101 ? -14.659 -23.747 29.581 1.00 87.62 101 GLY A N 1
ATOM 734 C CA . GLY A 1 101 ? -13.595 -23.937 28.594 1.00 87.62 101 GLY A CA 1
ATOM 735 C C . GLY A 1 101 ? -12.172 -23.940 29.171 1.00 87.62 101 GLY A C 1
ATOM 736 O O . GLY A 1 101 ? -11.223 -24.254 28.449 1.00 87.62 101 GLY A O 1
ATOM 737 N N . LYS A 1 102 ? -11.979 -23.595 30.454 1.00 86.12 102 LYS A N 1
ATOM 738 C CA . LYS A 1 102 ? -10.655 -23.512 31.093 1.00 86.12 102 LYS A CA 1
ATOM 739 C C . LYS A 1 102 ? -10.397 -24.714 32.004 1.00 86.12 102 LYS A C 1
ATOM 741 O O . LYS A 1 102 ? -11.136 -24.991 32.946 1.00 86.12 102 LYS A O 1
ATOM 746 N N . CYS A 1 103 ? -9.286 -25.411 31.756 1.00 82.75 103 CYS A N 1
ATOM 747 C CA . CYS A 1 103 ? -8.869 -26.550 32.570 1.00 82.75 103 CYS A CA 1
ATOM 748 C C . CYS A 1 103 ? -8.682 -26.137 34.040 1.00 82.75 103 CYS A C 1
ATOM 750 O O . CYS A 1 103 ? -8.038 -25.129 34.338 1.00 82.75 103 CYS A O 1
ATOM 752 N N . CYS A 1 104 ? -9.232 -26.936 34.956 1.00 83.19 104 CYS A N 1
ATOM 753 C CA . CYS A 1 104 ? -9.121 -26.759 36.406 1.00 83.19 104 CYS A CA 1
ATOM 754 C C . CYS A 1 104 ? -9.771 -25.484 36.981 1.00 83.19 104 CYS A C 1
ATOM 756 O O . CYS A 1 104 ? -9.515 -25.163 38.144 1.00 83.19 104 CYS A O 1
ATOM 758 N N . TYR A 1 105 ? -10.608 -24.760 36.227 1.00 87.25 105 TYR A N 1
ATOM 759 C CA . TYR A 1 105 ? -11.394 -23.665 36.796 1.00 87.25 105 TYR A CA 1
ATOM 760 C C . TYR A 1 105 ? -12.654 -24.218 37.481 1.00 87.25 105 TYR A C 1
ATOM 762 O O . TYR A 1 105 ? -13.358 -25.072 36.948 1.00 87.25 105 TYR A O 1
ATOM 770 N N . SER A 1 106 ? -12.953 -23.738 38.688 1.00 87.19 106 SER A N 1
ATOM 771 C CA . SER A 1 106 ? -14.186 -24.087 39.405 1.00 87.19 106 SER A CA 1
ATOM 772 C C . SER A 1 106 ? -15.356 -23.240 38.911 1.00 87.19 106 SER A C 1
ATOM 774 O O . SER A 1 106 ? -15.218 -22.023 38.818 1.00 87.19 106 SER A O 1
ATOM 776 N N . GLN A 1 107 ? -16.523 -23.850 38.688 1.00 90.38 107 GLN A N 1
ATOM 777 C CA . GLN A 1 107 ? -17.775 -23.145 38.365 1.00 90.38 107 GLN A CA 1
ATOM 778 C C . GLN A 1 107 ? -18.508 -22.594 39.601 1.00 90.38 107 GLN A C 1
ATOM 780 O O . GLN A 1 107 ? -19.386 -21.749 39.460 1.00 90.38 107 GLN A O 1
ATOM 785 N N . LYS A 1 108 ? -18.139 -23.023 40.820 1.00 89.12 108 LYS A N 1
ATOM 786 C CA . LYS A 1 108 ? -18.814 -22.595 42.064 1.00 89.12 108 LYS A CA 1
ATOM 787 C C . LYS A 1 108 ? -18.886 -21.068 42.248 1.00 89.12 108 LYS A C 1
ATOM 789 O O . LYS A 1 108 ? -19.940 -20.584 42.646 1.00 89.12 108 LYS A O 1
ATOM 794 N N . PRO A 1 109 ? -17.828 -20.287 41.940 1.00 89.69 109 PRO A N 1
ATOM 795 C CA . PRO A 1 109 ? -17.920 -18.830 41.992 1.00 89.69 109 PRO A CA 1
ATOM 796 C C . PRO A 1 109 ? -18.998 -18.243 41.077 1.00 89.69 109 PRO A C 1
ATOM 798 O O . PRO A 1 109 ? -19.604 -17.255 41.456 1.00 89.69 109 PRO A O 1
ATOM 801 N N . VAL A 1 110 ? -19.274 -18.848 39.914 1.00 90.75 110 VAL A N 1
ATOM 802 C CA . VAL A 1 110 ? -20.322 -18.368 38.994 1.00 90.75 110 VAL A CA 1
ATOM 803 C C . VAL A 1 110 ? -21.720 -18.586 39.569 1.00 90.75 110 VAL A C 1
ATOM 805 O O . VAL A 1 110 ? -22.594 -17.744 39.403 1.00 90.75 110 VAL A O 1
ATOM 808 N N . THR A 1 111 ? -21.937 -19.695 40.278 1.00 87.44 111 THR A N 1
ATOM 809 C CA . THR A 1 111 ? -23.240 -19.997 40.893 1.00 87.44 111 THR A CA 1
ATOM 810 C C . THR A 1 111 ? -23.512 -19.199 42.167 1.00 87.44 111 THR A C 1
ATOM 812 O O . THR A 1 111 ? -24.668 -19.008 42.522 1.00 87.44 111 THR A O 1
ATOM 815 N N . GLU A 1 112 ? -22.458 -18.778 42.870 1.00 89.38 112 GLU A N 1
ATOM 816 C CA . GLU A 1 112 ? -22.544 -18.067 44.155 1.00 89.38 112 GLU A CA 1
ATOM 817 C C . GLU A 1 112 ? -22.395 -16.543 44.019 1.00 89.38 112 GLU A C 1
ATOM 819 O O . GLU A 1 112 ? -22.571 -15.841 45.012 1.00 89.38 112 GLU A O 1
ATOM 824 N N . LEU A 1 113 ? -22.027 -16.021 42.841 1.00 90.19 113 LEU A N 1
ATOM 825 C CA . LEU A 1 113 ? -21.815 -14.584 42.678 1.00 90.19 113 LEU A CA 1
ATOM 826 C C . LEU A 1 113 ? -23.127 -13.800 42.691 1.00 90.19 113 LEU A C 1
ATOM 828 O O . LEU A 1 113 ? -24.136 -14.206 42.108 1.00 90.19 113 LEU A O 1
ATOM 832 N N . GLU A 1 114 ? -23.048 -12.617 43.287 1.00 87.88 114 GLU A N 1
ATOM 833 C CA . GLU A 1 114 ? -24.058 -11.568 43.211 1.00 87.88 114 GLU A CA 1
ATOM 834 C C . GLU A 1 114 ? -23.403 -10.334 42.586 1.00 87.88 114 GLU A C 1
ATOM 836 O O . GLU A 1 114 ? -22.341 -9.885 43.038 1.00 87.88 114 GLU A O 1
ATOM 841 N N . PHE A 1 115 ? -23.992 -9.812 41.505 1.00 91.44 115 PHE A N 1
ATOM 842 C CA . PHE A 1 115 ? -23.484 -8.598 40.875 1.00 91.44 115 PHE A CA 1
ATOM 843 C C . PHE A 1 115 ? -23.788 -7.392 41.750 1.00 91.44 115 PHE A C 1
ATOM 845 O O . PHE A 1 115 ? -24.933 -7.146 42.119 1.00 91.44 115 PHE A O 1
ATOM 852 N N . SER A 1 116 ? -22.750 -6.623 42.055 1.00 92.06 116 SER A N 1
ATOM 853 C CA . SER A 1 116 ? -22.876 -5.351 42.756 1.00 92.06 116 SER A CA 1
ATOM 854 C C . SER A 1 116 ? -23.047 -4.184 41.788 1.00 92.06 116 SER A C 1
ATOM 856 O O . SER A 1 116 ? -23.715 -3.210 42.126 1.00 92.06 116 SER A O 1
ATOM 858 N N . ASP A 1 117 ? -22.469 -4.273 40.587 1.00 92.62 117 ASP A N 1
ATOM 859 C CA . ASP A 1 117 ? -22.589 -3.242 39.557 1.00 92.62 117 ASP A CA 1
ATOM 860 C C . ASP A 1 117 ? -22.330 -3.818 38.154 1.00 92.62 117 ASP A C 1
ATOM 862 O O . ASP A 1 117 ? -21.494 -4.709 37.972 1.00 92.62 117 ASP A O 1
ATOM 866 N N . ILE A 1 118 ? -23.026 -3.284 37.149 1.00 92.88 118 ILE A N 1
ATOM 867 C CA . ILE A 1 118 ? -22.886 -3.667 35.738 1.00 92.88 118 ILE A CA 1
ATOM 868 C C . ILE A 1 118 ? -22.712 -2.389 34.923 1.00 92.88 118 ILE A C 1
ATOM 870 O O . ILE A 1 118 ? -23.651 -1.621 34.712 1.00 92.88 118 ILE A O 1
ATOM 874 N N . LYS A 1 119 ? -21.491 -2.155 34.442 1.00 91.19 119 LYS A N 1
ATOM 875 C CA . LYS A 1 119 ? -21.142 -0.945 33.694 1.00 91.19 119 LYS A CA 1
ATOM 876 C C . LYS A 1 119 ? -21.099 -1.243 32.204 1.00 91.19 119 LYS A C 1
ATOM 878 O O . LYS A 1 119 ? -20.253 -2.007 31.746 1.00 91.19 119 LYS A O 1
ATOM 883 N N . GLN A 1 120 ? -21.972 -0.586 31.448 1.00 88.31 120 GLN A N 1
ATOM 884 C CA . GLN A 1 120 ? -21.938 -0.591 29.987 1.00 88.31 120 GLN A CA 1
ATOM 885 C C . GLN A 1 120 ? -20.872 0.410 29.520 1.00 88.31 120 GLN A C 1
ATOM 887 O O . GLN A 1 120 ? -21.011 1.615 29.718 1.00 88.31 120 GLN A O 1
ATOM 892 N N . LEU A 1 121 ? -19.784 -0.100 28.955 1.00 88.44 121 LEU A N 1
ATOM 893 C CA . LEU A 1 121 ? -18.570 0.636 28.591 1.00 88.44 121 LEU A CA 1
ATOM 894 C C . LEU A 1 121 ? -18.276 0.519 27.091 1.00 88.44 121 LEU A C 1
ATOM 896 O O . LEU A 1 121 ? -17.113 0.493 26.703 1.00 88.44 121 LEU A O 1
ATOM 900 N N . ASN A 1 122 ? -19.325 0.410 26.273 1.00 85.81 122 ASN A N 1
ATOM 901 C CA . ASN A 1 122 ? -19.226 0.176 24.834 1.00 85.81 122 ASN A CA 1
ATOM 902 C C . ASN A 1 122 ? -18.230 1.126 24.164 1.00 85.81 122 ASN A C 1
ATOM 904 O O . ASN A 1 122 ? -18.220 2.327 24.440 1.00 85.81 122 ASN A O 1
ATOM 908 N N . THR A 1 123 ? -17.414 0.563 23.281 1.00 89.00 123 THR A N 1
ATOM 909 C CA . THR A 1 123 ? -16.278 1.239 22.658 1.00 89.00 123 THR A CA 1
ATOM 910 C C . THR A 1 123 ? -16.524 1.392 21.164 1.00 89.00 123 THR A C 1
ATOM 912 O O . THR A 1 123 ? -17.166 0.546 20.548 1.00 89.00 123 THR A O 1
ATOM 915 N N . TYR A 1 124 ? -15.993 2.452 20.561 1.00 90.50 124 TYR A N 1
ATOM 916 C CA . TYR A 1 124 ? -16.058 2.656 19.118 1.00 90.50 124 TYR A CA 1
ATOM 917 C C . TYR A 1 124 ? -14.718 2.334 18.459 1.00 90.50 124 TYR A C 1
ATOM 919 O O . TYR A 1 124 ? -13.652 2.667 18.989 1.00 90.50 124 TYR A O 1
ATOM 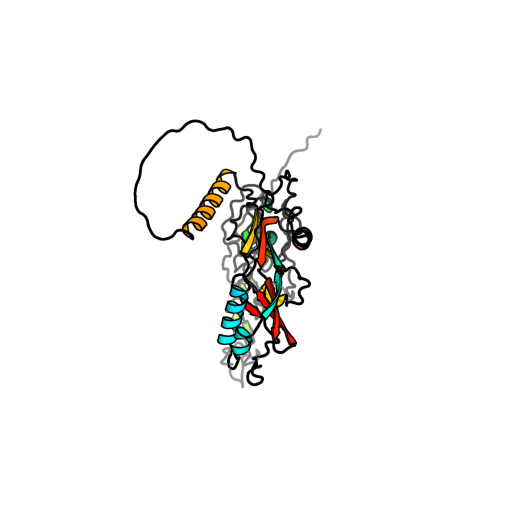927 N N . ARG A 1 125 ? -14.774 1.722 17.278 1.00 93.50 125 ARG A N 1
ATOM 928 C CA . ARG A 1 125 ? -13.624 1.503 16.403 1.00 93.50 125 ARG A CA 1
ATOM 929 C C . ARG A 1 125 ? -13.878 2.188 15.066 1.00 93.50 125 ARG A C 1
ATOM 931 O O . ARG A 1 125 ? -14.945 2.047 14.489 1.00 93.50 125 ARG A O 1
ATOM 938 N N . TYR A 1 126 ? -12.919 2.980 14.613 1.00 94.94 126 TYR A N 1
ATOM 939 C CA . TYR A 1 126 ? -12.975 3.736 13.370 1.00 94.94 126 TYR A CA 1
ATOM 940 C C . TYR A 1 126 ? -11.943 3.207 12.391 1.00 94.94 126 TYR A C 1
ATOM 942 O O . TYR A 1 126 ? -10.773 3.054 12.744 1.00 94.94 126 TYR A O 1
ATOM 950 N N . HIS A 1 127 ? -12.386 2.998 11.160 1.00 95.19 127 HIS A N 1
ATOM 951 C CA . HIS A 1 127 ? -11.578 2.533 10.048 1.00 95.19 127 HIS A CA 1
ATOM 952 C C . HIS A 1 127 ? -11.659 3.555 8.920 1.00 95.19 127 HIS A C 1
ATOM 954 O O . HIS A 1 127 ? -12.755 3.908 8.492 1.00 95.19 127 HIS A O 1
ATOM 960 N N . LEU A 1 128 ? -10.518 4.027 8.424 1.00 95.31 128 LEU A N 1
ATOM 961 C CA . LEU A 1 128 ? -10.428 4.846 7.216 1.00 95.31 128 LEU A CA 1
ATOM 962 C C . LEU A 1 128 ? -9.570 4.115 6.192 1.00 95.31 128 LEU A C 1
ATOM 964 O O . LEU A 1 128 ? -8.399 3.848 6.445 1.00 95.31 128 LEU A O 1
ATOM 968 N N . GLU A 1 129 ? -10.123 3.869 5.010 1.00 94.31 129 GLU A N 1
ATOM 969 C CA . GLU A 1 129 ? -9.390 3.307 3.880 1.00 94.31 129 GLU A CA 1
ATOM 970 C C . GLU A 1 129 ? -9.398 4.291 2.711 1.00 94.31 129 GLU A C 1
ATOM 972 O O . GLU A 1 129 ? -10.428 4.846 2.326 1.00 94.31 129 GLU A O 1
ATOM 977 N N . THR A 1 130 ? -8.225 4.550 2.141 1.00 92.69 130 THR A N 1
ATOM 978 C CA . THR A 1 130 ? -8.040 5.477 1.022 1.00 92.69 130 THR A CA 1
ATOM 979 C C . THR A 1 130 ? -7.268 4.782 -0.077 1.00 92.69 130 THR A C 1
ATOM 981 O O . THR A 1 130 ? -6.066 4.543 0.035 1.00 92.69 130 THR A O 1
ATOM 984 N N . PHE A 1 131 ? -7.969 4.492 -1.164 1.00 93.25 131 PHE A N 1
ATOM 985 C CA . PHE A 1 131 ? -7.393 3.895 -2.347 1.00 93.25 131 PHE A CA 1
ATOM 986 C C . PHE A 1 131 ? -6.881 4.985 -3.282 1.00 93.25 131 PHE A C 1
ATOM 988 O O . PHE A 1 131 ? -7.618 5.889 -3.687 1.00 93.25 131 PHE A O 1
ATOM 995 N N . THR A 1 132 ? -5.596 4.920 -3.607 1.00 92.31 132 THR A N 1
ATOM 996 C CA . THR A 1 132 ? -4.893 5.976 -4.334 1.00 92.31 132 THR A CA 1
ATOM 997 C C . THR A 1 132 ? -4.260 5.471 -5.612 1.00 92.31 132 THR A C 1
ATOM 999 O O . THR A 1 132 ? -3.891 4.306 -5.705 1.00 92.31 132 THR A O 1
ATOM 1002 N N . GLU A 1 133 ? -4.097 6.375 -6.572 1.00 92.94 133 GLU A N 1
ATOM 1003 C CA . GLU A 1 133 ? -3.357 6.168 -7.810 1.00 92.94 133 GLU A CA 1
ATOM 1004 C C . GLU A 1 133 ? -2.205 7.173 -7.883 1.00 92.94 133 GLU A C 1
ATOM 1006 O O . GLU A 1 133 ? -2.410 8.382 -7.765 1.00 92.94 133 GLU A O 1
ATOM 1011 N N . GLN A 1 134 ? -0.990 6.681 -8.100 1.00 93.56 134 GLN A N 1
ATOM 1012 C CA . GLN A 1 134 ? 0.210 7.477 -8.336 1.00 93.56 134 GLN A CA 1
ATOM 1013 C C . GLN A 1 134 ? 0.739 7.188 -9.738 1.00 93.56 134 GLN A C 1
ATOM 1015 O O . GLN A 1 134 ? 0.741 6.041 -10.181 1.00 93.56 134 GLN A O 1
ATOM 1020 N N . ARG A 1 135 ? 1.215 8.224 -10.431 1.00 94.62 135 ARG A N 1
ATOM 1021 C CA . ARG A 1 135 ? 1.826 8.099 -11.756 1.00 94.62 135 ARG A CA 1
ATOM 1022 C C . ARG A 1 135 ? 3.270 8.571 -11.716 1.00 94.62 135 ARG A C 1
ATOM 1024 O O . ARG A 1 135 ? 3.562 9.627 -11.159 1.00 94.62 135 ARG A O 1
ATOM 1031 N N . SER A 1 136 ? 4.165 7.804 -12.326 1.00 94.81 136 SER A N 1
ATOM 1032 C CA . SER A 1 136 ? 5.563 8.188 -12.514 1.00 94.81 136 SER A CA 1
ATOM 1033 C C . SER A 1 136 ? 6.060 7.820 -13.906 1.00 94.81 136 SER A C 1
ATOM 1035 O O . SER A 1 136 ? 5.505 6.933 -14.551 1.00 94.81 136 SER A O 1
ATOM 1037 N N . THR A 1 137 ? 7.089 8.511 -14.393 1.00 94.50 137 THR A N 1
ATOM 1038 C CA . THR A 1 137 ? 7.639 8.276 -15.736 1.00 94.50 137 THR A CA 1
ATOM 1039 C C . THR A 1 137 ? 9.142 8.085 -15.728 1.00 94.50 137 THR A C 1
ATOM 1041 O O . THR A 1 137 ? 9.848 8.690 -14.924 1.00 94.50 137 THR A O 1
ATOM 1044 N N . ALA A 1 138 ? 9.626 7.239 -16.632 1.00 93.94 138 ALA A N 1
ATOM 1045 C CA . ALA A 1 138 ? 11.046 7.010 -16.863 1.00 93.94 138 ALA A CA 1
ATOM 1046 C C . ALA A 1 138 ? 11.307 6.788 -18.357 1.00 93.94 138 ALA A C 1
ATOM 1048 O O . ALA A 1 138 ? 10.434 6.310 -19.084 1.00 93.94 138 ALA A O 1
ATOM 1049 N N . TRP A 1 139 ? 12.506 7.134 -18.820 1.00 91.75 139 TRP A N 1
ATOM 1050 C CA . TRP A 1 139 ? 12.965 6.731 -20.147 1.00 91.75 139 TRP A CA 1
ATOM 1051 C C . TRP A 1 139 ? 13.399 5.272 -20.123 1.00 91.75 139 TRP A C 1
ATOM 1053 O O . TRP A 1 139 ? 14.236 4.895 -19.309 1.00 91.75 139 TRP A O 1
ATOM 1063 N N . GLU A 1 140 ? 12.883 4.497 -21.070 1.00 92.62 140 GLU A N 1
ATOM 1064 C CA . GLU A 1 140 ? 13.238 3.099 -21.291 1.00 92.62 140 GLU A CA 1
ATOM 1065 C C . GLU A 1 140 ? 13.789 2.914 -22.707 1.00 92.62 140 GLU A C 1
ATOM 1067 O O . GLU A 1 140 ? 13.564 3.741 -23.603 1.00 92.62 140 GLU A O 1
ATOM 1072 N N . SER A 1 141 ? 14.539 1.831 -22.921 1.00 91.81 141 SER A N 1
ATOM 1073 C CA . SER A 1 141 ? 15.066 1.508 -24.245 1.00 91.81 141 SER A CA 1
ATOM 1074 C C . SER A 1 141 ? 15.039 0.020 -24.562 1.00 91.81 141 SER A C 1
ATOM 1076 O O . SER A 1 141 ? 15.285 -0.825 -23.705 1.00 91.81 141 SER A O 1
ATOM 1078 N N . GLU A 1 142 ? 14.785 -0.298 -25.829 1.00 92.88 142 GLU A N 1
ATOM 1079 C CA . GLU A 1 142 ? 14.772 -1.668 -26.331 1.00 92.88 142 GLU A CA 1
ATOM 1080 C C . GLU A 1 142 ? 15.476 -1.787 -27.696 1.00 92.88 142 GLU A C 1
ATOM 1082 O O . GLU A 1 142 ? 15.566 -0.808 -28.447 1.00 92.88 142 GLU A O 1
ATOM 1087 N N . PRO A 1 143 ? 16.000 -2.974 -28.063 1.00 95.38 143 PRO A N 1
ATOM 1088 C CA . PRO A 1 143 ? 16.493 -3.234 -29.413 1.00 95.38 143 PRO A CA 1
ATOM 1089 C C . PRO A 1 143 ? 15.417 -2.965 -30.464 1.00 95.38 143 PRO A C 1
ATOM 1091 O O . PRO A 1 143 ? 14.345 -3.560 -30.417 1.00 95.38 143 PRO A O 1
ATOM 1094 N N . PHE A 1 144 ? 15.725 -2.119 -31.447 1.00 93.25 144 PHE A N 1
ATOM 1095 C CA . PHE A 1 144 ? 14.783 -1.832 -32.525 1.00 93.25 144 PHE A CA 1
ATOM 1096 C C . PHE A 1 144 ? 14.674 -3.034 -33.474 1.00 93.25 144 PHE A C 1
ATOM 1098 O O . PHE A 1 144 ? 15.680 -3.529 -33.997 1.00 93.25 144 PHE A O 1
ATOM 1105 N N . ASP A 1 145 ? 13.457 -3.526 -33.689 1.00 87.19 145 ASP A N 1
ATOM 1106 C CA . ASP A 1 145 ? 13.179 -4.719 -34.493 1.00 87.19 145 ASP A CA 1
ATOM 1107 C C . ASP A 1 145 ? 12.984 -4.427 -35.989 1.00 87.19 145 ASP A C 1
ATOM 1109 O O . ASP A 1 145 ? 13.050 -5.356 -36.797 1.00 87.19 145 ASP A O 1
ATOM 1113 N N . GLY A 1 146 ? 12.861 -3.150 -36.361 1.00 79.94 146 GLY A N 1
ATOM 1114 C CA . GLY A 1 146 ? 12.687 -2.694 -37.738 1.00 79.94 146 GLY A CA 1
ATOM 1115 C C . GLY A 1 146 ? 11.263 -2.256 -38.073 1.00 79.94 146 GLY A C 1
ATOM 1116 O O . GLY A 1 146 ? 11.049 -1.787 -39.190 1.00 79.94 146 GLY A O 1
ATOM 1117 N N . MET A 1 147 ? 10.306 -2.372 -37.146 1.00 74.50 147 MET A N 1
ATOM 1118 C CA . MET A 1 147 ? 8.945 -1.874 -37.345 1.00 74.50 147 MET A CA 1
ATOM 1119 C C . MET A 1 147 ? 8.838 -0.439 -36.815 1.00 74.50 147 MET A C 1
ATOM 1121 O O . MET A 1 147 ? 8.837 -0.237 -35.600 1.00 74.50 147 MET A O 1
ATOM 1125 N N . PRO A 1 148 ? 8.780 0.589 -37.685 1.00 67.88 148 PRO A N 1
ATOM 1126 C CA . PRO A 1 148 ? 8.523 1.942 -37.217 1.00 67.88 148 PRO A CA 1
ATOM 1127 C C . PRO A 1 148 ? 7.107 2.003 -36.636 1.00 67.88 148 PRO A C 1
ATOM 1129 O O . PRO A 1 148 ? 6.142 1.611 -37.294 1.00 67.88 148 PRO A O 1
ATOM 1132 N N . GLU A 1 149 ? 6.978 2.500 -35.407 1.00 69.88 149 GLU A N 1
ATOM 1133 C CA . GLU A 1 149 ? 5.665 2.846 -34.870 1.00 69.88 149 GLU A CA 1
ATOM 1134 C C . GLU A 1 149 ? 5.064 3.974 -35.708 1.00 69.88 149 GLU A C 1
ATOM 1136 O O . GLU A 1 149 ? 5.749 4.926 -36.092 1.00 69.88 149 GLU A O 1
ATOM 1141 N N . ASN A 1 150 ? 3.770 3.865 -36.000 1.00 70.38 150 ASN A N 1
ATOM 1142 C CA . ASN A 1 150 ? 3.046 4.945 -36.644 1.00 70.38 150 ASN A CA 1
ATOM 1143 C C . ASN A 1 150 ? 2.799 6.043 -35.601 1.00 70.38 150 ASN A C 1
ATOM 1145 O O . ASN A 1 150 ? 1.853 5.960 -34.822 1.00 70.38 150 ASN A O 1
ATOM 1149 N N . ILE A 1 151 ? 3.692 7.033 -35.550 1.00 73.25 151 ILE A N 1
ATOM 1150 C CA . ILE A 1 151 ? 3.575 8.186 -34.654 1.00 73.25 151 ILE A CA 1
ATOM 1151 C C . ILE A 1 151 ? 2.491 9.106 -35.221 1.00 73.25 151 ILE A C 1
ATOM 1153 O O . ILE A 1 151 ? 2.737 9.883 -36.146 1.00 73.25 151 ILE A O 1
ATOM 1157 N N . ILE A 1 152 ? 1.277 9.002 -34.683 1.00 73.69 152 ILE A N 1
ATOM 1158 C CA . ILE A 1 152 ? 0.132 9.812 -35.103 1.00 73.69 152 ILE A CA 1
ATOM 1159 C C . ILE A 1 152 ? -0.140 10.854 -34.019 1.00 73.69 152 ILE A C 1
ATOM 1161 O O . ILE A 1 152 ? -0.834 10.588 -33.039 1.00 73.69 152 ILE A O 1
ATOM 1165 N N . GLY A 1 153 ? 0.385 12.062 -34.220 1.00 80.44 153 GLY A N 1
ATOM 1166 C CA . GLY A 1 153 ? 0.094 13.224 -33.377 1.00 80.44 153 GLY A CA 1
ATOM 1167 C C . GLY A 1 153 ? 1.023 13.399 -32.167 1.00 80.44 153 GLY A C 1
ATOM 1168 O O . GLY A 1 153 ? 2.034 12.707 -32.046 1.00 80.44 153 GLY A O 1
ATOM 1169 N N . PRO A 1 154 ? 0.726 14.381 -31.295 1.00 87.81 154 PRO A N 1
ATOM 1170 C CA . PRO A 1 154 ? 1.516 14.638 -30.094 1.00 87.81 154 PRO A CA 1
ATOM 1171 C C . PRO A 1 154 ? 1.361 13.514 -29.058 1.00 87.81 154 PRO A C 1
ATOM 1173 O O . PRO A 1 154 ? 0.397 12.745 -29.088 1.00 87.81 154 PRO A O 1
ATOM 1176 N N . ALA A 1 155 ? 2.306 13.434 -28.121 1.00 90.56 155 ALA A N 1
ATOM 1177 C CA . ALA A 1 155 ? 2.175 12.567 -26.954 1.00 90.56 155 ALA A CA 1
ATOM 1178 C C . ALA A 1 155 ? 1.011 13.045 -26.057 1.00 90.56 155 ALA A C 1
ATOM 1180 O O . ALA A 1 155 ? 0.872 14.254 -25.843 1.00 90.56 155 ALA A O 1
ATOM 1181 N N . PRO A 1 156 ? 0.168 12.135 -25.532 1.00 92.62 156 PRO A N 1
ATOM 1182 C CA . PRO A 1 156 ? -0.890 12.493 -24.590 1.00 92.62 156 PRO A CA 1
ATOM 1183 C C . PRO A 1 156 ? -0.296 12.920 -23.243 1.00 92.62 156 PRO A C 1
ATOM 1185 O O . PRO A 1 156 ? 0.778 12.455 -22.867 1.00 92.62 156 PRO A O 1
ATOM 1188 N N . LEU A 1 157 ? -1.009 13.751 -22.477 1.00 91.75 157 LEU A N 1
ATOM 1189 C CA . LEU A 1 157 ? -0.581 14.120 -21.125 1.00 91.75 157 LEU A CA 1
ATOM 1190 C C . LEU A 1 157 ? -0.605 12.898 -20.185 1.00 91.75 157 LEU A C 1
ATOM 1192 O O . LEU A 1 157 ? -1.453 12.015 -20.346 1.00 91.75 157 LEU A O 1
ATOM 1196 N N . PRO A 1 158 ? 0.253 12.853 -19.151 1.00 91.50 158 PRO A N 1
ATOM 1197 C CA . PRO A 1 158 ? 0.375 11.674 -18.297 1.00 91.50 158 PRO A CA 1
ATOM 1198 C C . PRO A 1 158 ? -0.937 11.216 -17.666 1.00 91.50 158 PRO A C 1
ATOM 1200 O O . PRO A 1 158 ? -1.191 10.020 -17.621 1.00 91.50 158 PRO A O 1
ATOM 1203 N N . TRP A 1 159 ? -1.785 12.144 -17.206 1.00 90.25 159 TRP A N 1
ATOM 1204 C CA . TRP A 1 159 ? -3.075 11.852 -16.560 1.00 90.25 159 TRP A CA 1
ATOM 1205 C C . TRP A 1 159 ? -4.252 11.696 -17.535 1.00 90.25 159 TRP A C 1
ATOM 1207 O O . TRP A 1 159 ? -5.331 11.296 -17.104 1.00 90.25 159 TRP A O 1
ATOM 1217 N N . SER A 1 160 ? -4.063 11.973 -18.833 1.00 89.69 160 SER A N 1
ATOM 1218 C CA . SER A 1 160 ? -5.079 11.707 -19.866 1.00 89.69 160 SER A CA 1
ATOM 1219 C C . SER A 1 160 ? -4.981 10.295 -20.447 1.00 89.69 160 SER A C 1
ATOM 1221 O O . SER A 1 160 ? -5.840 9.895 -21.225 1.00 89.69 160 SER A O 1
ATOM 1223 N N . ILE A 1 161 ? -3.934 9.538 -20.105 1.00 90.25 161 ILE A N 1
ATOM 1224 C CA . ILE A 1 161 ? -3.803 8.134 -20.506 1.00 90.25 161 ILE A CA 1
ATOM 1225 C C . ILE A 1 161 ? -4.778 7.300 -19.668 1.00 90.25 161 ILE A C 1
ATOM 1227 O O . ILE A 1 161 ? -4.631 7.210 -18.445 1.00 90.25 161 ILE A O 1
ATOM 1231 N N . ALA A 1 162 ? -5.781 6.711 -20.315 1.00 88.81 162 ALA A N 1
ATOM 1232 C CA . ALA A 1 162 ? -6.709 5.794 -19.667 1.00 88.81 162 ALA A CA 1
ATOM 1233 C C . ALA A 1 162 ? -5.987 4.489 -19.306 1.00 88.81 162 ALA A C 1
ATOM 1235 O O . ALA A 1 162 ? -5.243 3.938 -20.117 1.00 88.81 162 ALA A O 1
ATOM 1236 N N . VAL A 1 163 ? -6.188 4.019 -18.076 1.00 89.50 163 VAL A N 1
ATOM 1237 C CA . VAL A 1 163 ? -5.628 2.759 -17.583 1.00 89.50 163 VAL A CA 1
ATOM 1238 C C . VAL A 1 163 ? -6.701 2.067 -16.765 1.00 89.50 163 VAL A C 1
ATOM 1240 O O . VAL A 1 163 ? -7.289 2.705 -15.892 1.00 89.50 163 VAL A O 1
ATOM 1243 N N . ASP A 1 164 ? -6.943 0.782 -17.029 1.00 88.06 164 ASP A N 1
ATOM 1244 C CA . ASP A 1 164 ? -7.970 0.043 -16.296 1.00 88.06 164 ASP A CA 1
ATOM 1245 C C . ASP A 1 164 ? -7.608 -0.015 -14.816 1.00 88.06 164 ASP A C 1
ATOM 1247 O O . ASP A 1 164 ? -6.506 -0.452 -14.445 1.00 88.06 164 ASP A O 1
ATOM 1251 N N . ILE A 1 165 ? -8.553 0.410 -13.988 1.00 85.81 165 ILE A N 1
ATOM 1252 C CA . ILE A 1 165 ? -8.414 0.428 -12.540 1.00 85.81 165 ILE A CA 1
ATOM 1253 C C . ILE A 1 165 ? -8.493 -1.029 -12.052 1.00 85.81 165 ILE A C 1
ATOM 1255 O O . ILE A 1 165 ? -9.369 -1.773 -12.496 1.00 85.81 165 ILE A O 1
ATOM 1259 N N . PRO A 1 166 ? -7.549 -1.487 -11.211 1.00 88.25 166 PRO A N 1
ATOM 1260 C CA . PRO A 1 166 ? -7.582 -2.836 -10.650 1.00 88.25 166 PRO A CA 1
ATOM 1261 C C . PRO A 1 166 ? -8.755 -2.995 -9.669 1.00 88.25 166 PRO A C 1
ATOM 1263 O O . PRO A 1 166 ? -9.504 -2.054 -9.413 1.00 88.25 166 PRO A O 1
ATOM 1266 N N . VAL A 1 167 ? -8.893 -4.186 -9.081 1.00 87.69 167 VAL A N 1
ATOM 1267 C CA . VAL A 1 167 ? -9.862 -4.426 -8.000 1.00 87.69 167 VAL A CA 1
ATOM 1268 C C . VAL A 1 167 ? -9.682 -3.373 -6.901 1.00 87.69 167 VAL A C 1
ATOM 1270 O O . VAL A 1 167 ? -8.559 -3.112 -6.461 1.00 87.69 167 VAL A O 1
ATOM 1273 N N . MET A 1 168 ? -10.787 -2.757 -6.478 1.00 86.31 168 MET A N 1
ATOM 1274 C CA . MET A 1 168 ? -10.766 -1.694 -5.474 1.00 86.31 168 MET A CA 1
ATOM 1275 C C . MET A 1 168 ? -10.092 -2.155 -4.184 1.00 86.31 168 MET A C 1
ATOM 1277 O O . MET A 1 168 ? -10.298 -3.280 -3.735 1.00 86.31 168 MET A O 1
ATOM 1281 N N . PHE A 1 169 ? -9.287 -1.264 -3.597 1.00 87.19 169 PHE A N 1
ATOM 1282 C CA . PHE A 1 169 ? -8.513 -1.505 -2.373 1.00 87.19 169 PHE A CA 1
ATOM 1283 C C . PHE A 1 169 ? -7.440 -2.608 -2.476 1.00 87.19 169 PHE A C 1
ATOM 1285 O O . PHE A 1 169 ? -6.789 -2.911 -1.477 1.00 87.19 169 PHE A O 1
ATOM 1292 N N . ALA A 1 170 ? -7.182 -3.152 -3.671 1.00 88.62 170 ALA A N 1
ATOM 1293 C CA . ALA A 1 170 ? -6.062 -4.052 -3.924 1.00 88.62 170 ALA A CA 1
ATOM 1294 C C . ALA A 1 170 ? -4.859 -3.287 -4.493 1.00 88.62 170 ALA A C 1
ATOM 1296 O O . ALA A 1 170 ? -4.977 -2.532 -5.462 1.00 88.62 170 ALA A O 1
ATOM 1297 N N . GLU A 1 171 ? -3.678 -3.499 -3.911 1.00 92.56 171 GLU A N 1
ATOM 1298 C CA . GLU A 1 171 ? -2.442 -2.910 -4.430 1.00 92.56 171 GLU A CA 1
ATOM 1299 C C . GLU A 1 171 ? -2.100 -3.469 -5.815 1.00 92.56 171 GLU A C 1
ATOM 1301 O O . GLU A 1 171 ? -2.259 -4.663 -6.084 1.00 92.56 171 GLU A O 1
ATOM 1306 N N . ASN A 1 172 ? -1.631 -2.604 -6.715 1.00 95.25 172 ASN A N 1
ATOM 1307 C CA . ASN A 1 172 ? -1.282 -3.006 -8.076 1.00 95.25 172 ASN A CA 1
ATOM 1308 C C . ASN A 1 172 ? -0.266 -2.047 -8.714 1.00 95.25 172 ASN A C 1
ATOM 1310 O O . ASN A 1 172 ? -0.144 -0.891 -8.310 1.00 95.25 172 ASN A O 1
ATOM 1314 N N . GLU A 1 173 ? 0.422 -2.505 -9.756 1.00 95.88 173 GLU A N 1
ATOM 1315 C CA . GLU A 1 173 ? 1.309 -1.695 -10.588 1.00 95.88 173 GLU A CA 1
ATOM 1316 C C . GLU A 1 173 ? 1.148 -2.086 -12.062 1.00 95.88 173 GLU A C 1
ATOM 1318 O O . GLU A 1 173 ? 1.204 -3.264 -12.419 1.00 95.88 173 GLU A O 1
ATOM 1323 N N . LYS A 1 174 ? 0.994 -1.089 -12.938 1.00 95.38 174 LYS A N 1
ATOM 1324 C CA . LYS A 1 174 ? 0.987 -1.269 -14.394 1.00 95.38 174 LYS A CA 1
ATOM 1325 C C . LYS A 1 174 ? 2.023 -0.363 -15.046 1.00 95.38 174 LYS A C 1
ATOM 1327 O O . LYS A 1 174 ? 2.122 0.815 -14.714 1.00 95.38 174 LYS A O 1
ATOM 1332 N N . LYS A 1 175 ? 2.758 -0.911 -16.015 1.00 95.69 175 LYS A N 1
ATOM 1333 C CA . LYS A 1 175 ? 3.734 -0.184 -16.837 1.00 95.69 175 LYS A CA 1
ATOM 1334 C C . LYS A 1 175 ? 3.270 -0.169 -18.281 1.00 95.69 175 LYS A C 1
ATOM 1336 O O . LYS A 1 175 ? 3.021 -1.232 -18.848 1.00 95.69 175 LYS A O 1
ATOM 1341 N N . ILE A 1 176 ? 3.145 1.020 -18.858 1.00 94.44 176 ILE A N 1
ATOM 1342 C CA . ILE A 1 176 ? 2.675 1.208 -20.230 1.00 94.44 176 ILE A CA 1
ATOM 1343 C C . ILE A 1 176 ? 3.571 2.195 -20.987 1.00 94.44 176 ILE A C 1
ATOM 1345 O O . ILE A 1 176 ? 3.894 3.262 -20.454 1.00 94.44 176 ILE A O 1
ATOM 1349 N N . PRO A 1 177 ? 3.985 1.874 -22.226 1.00 94.06 177 PRO A N 1
ATOM 1350 C CA . PRO A 1 177 ? 4.722 2.818 -23.052 1.00 94.06 177 PRO A CA 1
ATOM 1351 C C . PRO A 1 177 ? 3.804 3.981 -23.437 1.00 94.06 177 PRO A C 1
ATOM 1353 O O . PRO A 1 177 ? 2.666 3.779 -23.863 1.00 94.06 177 PRO A O 1
ATOM 1356 N N . VAL A 1 178 ? 4.297 5.209 -23.296 1.00 93.38 178 VAL A N 1
ATOM 1357 C CA . VAL A 1 178 ? 3.547 6.412 -23.654 1.00 93.38 178 VAL A CA 1
ATOM 1358 C C . VAL A 1 178 ? 3.474 6.522 -25.182 1.00 93.38 178 VAL A C 1
ATOM 1360 O O . VAL A 1 178 ? 4.524 6.615 -25.834 1.00 93.38 178 VAL A O 1
ATOM 1363 N N . PRO A 1 179 ? 2.265 6.574 -25.773 1.00 91.31 179 PRO A N 1
ATOM 1364 C CA . PRO A 1 179 ? 2.102 6.716 -27.215 1.00 91.31 179 PRO A CA 1
ATOM 1365 C C . PRO A 1 179 ? 2.812 7.955 -27.768 1.00 91.31 179 PRO A C 1
ATOM 1367 O O . PRO A 1 179 ? 2.865 8.996 -27.115 1.00 91.31 179 PRO A O 1
ATOM 1370 N N . ASN A 1 180 ? 3.322 7.858 -28.998 1.00 88.94 180 ASN A N 1
ATOM 1371 C CA . ASN A 1 180 ? 3.972 8.959 -29.721 1.00 88.94 180 ASN A CA 1
ATOM 1372 C C . ASN A 1 180 ? 5.222 9.558 -29.039 1.00 88.94 180 ASN A C 1
ATOM 1374 O O . ASN A 1 180 ? 5.623 10.674 -29.366 1.00 88.94 180 ASN A O 1
ATOM 1378 N N . THR A 1 181 ? 5.863 8.833 -28.115 1.00 90.44 181 THR A N 1
ATOM 1379 C CA . THR A 1 181 ? 7.134 9.257 -27.482 1.00 90.44 181 THR A CA 1
ATOM 1380 C C . THR A 1 181 ? 8.352 8.489 -27.984 1.00 90.44 181 THR A C 1
ATOM 1382 O O . THR A 1 181 ? 9.482 8.786 -27.588 1.00 90.44 181 THR A O 1
ATOM 1385 N N . SER A 1 182 ? 8.142 7.494 -28.849 1.00 89.88 182 SER A N 1
ATOM 1386 C CA . SER A 1 182 ? 9.212 6.622 -29.301 1.00 89.88 182 SER A CA 1
ATOM 1387 C C . SER A 1 182 ? 10.150 7.320 -30.290 1.00 89.88 182 SER A C 1
ATOM 1389 O O . SER A 1 182 ? 9.752 8.098 -31.156 1.00 89.88 182 SER A O 1
ATOM 1391 N N . SER A 1 183 ? 11.445 7.045 -30.156 1.00 87.81 183 SER A N 1
ATOM 1392 C CA . SER A 1 183 ? 12.494 7.585 -31.013 1.00 87.81 183 SER A CA 1
ATOM 1393 C C . SER A 1 183 ? 13.583 6.542 -31.219 1.00 87.81 183 SER A C 1
ATOM 1395 O O . SER A 1 183 ? 14.142 6.003 -30.262 1.00 87.81 183 SER A O 1
ATOM 1397 N N . VAL A 1 184 ? 13.910 6.258 -32.478 1.00 90.31 184 VAL A N 1
ATOM 1398 C CA . VAL A 1 184 ? 14.970 5.310 -32.833 1.00 90.31 184 VAL A CA 1
ATOM 1399 C C . VAL A 1 184 ? 16.289 6.056 -32.971 1.00 90.31 184 VAL A C 1
ATOM 1401 O O . VAL A 1 184 ? 16.404 7.007 -33.745 1.00 90.31 184 VAL A O 1
ATOM 1404 N N . LYS A 1 185 ? 17.311 5.607 -32.243 1.00 89.75 185 LYS A N 1
ATOM 1405 C CA . LYS A 1 185 ? 18.671 6.149 -32.326 1.00 89.75 185 LYS A CA 1
ATOM 1406 C C . LYS A 1 185 ? 19.693 5.027 -32.518 1.00 89.75 185 LYS A C 1
ATOM 1408 O O . LYS A 1 185 ? 19.438 3.881 -32.134 1.00 89.75 185 LYS A O 1
ATOM 1413 N N . PRO A 1 186 ? 20.876 5.323 -33.088 1.00 92.56 186 PRO A N 1
ATOM 1414 C CA . PRO A 1 186 ? 21.985 4.378 -33.082 1.00 92.56 186 PRO A CA 1
ATOM 1415 C C . PRO A 1 186 ? 22.283 3.906 -31.657 1.00 92.56 186 PRO A C 1
ATOM 1417 O O . PRO A 1 186 ? 22.248 4.687 -30.705 1.00 92.56 186 PRO A O 1
ATOM 1420 N N . CYS A 1 187 ? 22.581 2.619 -31.506 1.00 93.50 187 CYS A N 1
ATOM 1421 C CA . CYS A 1 187 ? 22.951 2.047 -30.221 1.00 93.50 187 CYS A CA 1
ATOM 1422 C C . CYS A 1 187 ? 24.185 2.772 -29.681 1.00 93.50 187 CYS A C 1
ATOM 1424 O O . CYS A 1 187 ? 25.229 2.760 -30.331 1.00 93.50 187 CYS A O 1
ATOM 1426 N N . HIS A 1 188 ? 24.076 3.363 -28.492 1.00 89.56 188 HIS A N 1
ATOM 1427 C CA . HIS A 1 188 ? 25.163 4.118 -27.868 1.00 89.56 188 HIS A CA 1
ATOM 1428 C C . HIS A 1 188 ? 26.377 3.219 -27.576 1.00 89.56 188 HIS A C 1
ATOM 1430 O O . HIS A 1 188 ? 27.519 3.640 -27.726 1.00 89.56 188 HIS A O 1
ATOM 1436 N N . ASN A 1 189 ? 26.141 1.943 -27.249 1.00 90.81 189 ASN A N 1
ATOM 1437 C CA . ASN A 1 189 ? 27.203 1.007 -26.898 1.00 90.81 189 ASN A CA 1
ATOM 1438 C C . ASN A 1 189 ? 28.049 0.587 -28.116 1.00 90.81 189 ASN A C 1
ATOM 1440 O O . ASN A 1 189 ? 29.274 0.592 -28.042 1.00 90.81 189 ASN A O 1
ATOM 1444 N N . CYS A 1 190 ? 27.438 0.247 -29.262 1.00 94.44 190 CYS A N 1
ATOM 1445 C CA . CYS A 1 190 ? 28.177 -0.138 -30.479 1.00 94.44 190 CYS A CA 1
ATOM 1446 C C . CYS A 1 190 ? 28.260 0.953 -31.551 1.00 94.44 190 CYS A C 1
ATOM 1448 O O . CYS A 1 190 ? 28.761 0.674 -32.636 1.00 94.44 190 CYS A O 1
ATOM 1450 N N . LEU A 1 191 ? 27.752 2.155 -31.279 1.00 92.94 191 LEU A N 1
ATOM 1451 C CA . LEU A 1 191 ? 27.705 3.287 -32.210 1.00 92.94 191 LEU A CA 1
ATOM 1452 C C . LEU A 1 191 ? 27.094 2.914 -33.572 1.00 92.94 191 LEU A C 1
ATOM 1454 O O . LEU A 1 191 ? 27.624 3.261 -34.621 1.00 92.94 191 LEU A O 1
ATOM 1458 N N . GLY A 1 192 ? 26.018 2.121 -33.573 1.00 92.12 192 GLY A N 1
ATOM 1459 C CA . GLY A 1 192 ? 25.395 1.649 -34.818 1.00 92.12 192 GLY A CA 1
ATOM 1460 C C . GLY A 1 192 ? 26.049 0.433 -35.485 1.00 92.12 192 GLY A C 1
ATOM 1461 O O . GLY A 1 192 ? 25.446 -0.156 -36.371 1.00 92.12 192 GLY A O 1
ATOM 1462 N N . MET A 1 193 ? 27.232 -0.013 -35.044 1.00 92.88 193 MET A N 1
ATOM 1463 C CA . MET A 1 193 ? 28.011 -1.057 -35.738 1.00 92.88 193 MET A CA 1
ATOM 1464 C C . MET A 1 193 ? 27.501 -2.497 -35.548 1.00 92.88 193 MET A C 1
ATOM 1466 O O . MET A 1 193 ? 28.101 -3.434 -36.071 1.00 92.88 193 MET A O 1
ATOM 1470 N N . CYS A 1 194 ? 26.453 -2.716 -34.750 1.00 93.12 194 CYS A N 1
ATOM 1471 C CA . CYS A 1 194 ? 25.885 -4.028 -34.392 1.00 93.12 194 CYS A CA 1
ATOM 1472 C C . CYS A 1 194 ? 26.835 -4.977 -33.612 1.00 93.12 194 CYS A C 1
ATOM 1474 O O . CYS A 1 194 ? 26.384 -5.897 -32.926 1.00 93.12 194 CYS A O 1
ATOM 1476 N N . ARG A 1 195 ? 28.153 -4.762 -33.661 1.00 94.38 195 ARG A N 1
ATOM 1477 C CA . ARG A 1 195 ? 29.200 -5.575 -33.032 1.00 94.38 195 ARG A CA 1
ATOM 1478 C C . ARG A 1 195 ? 30.195 -4.704 -32.271 1.00 94.38 195 ARG A C 1
ATOM 1480 O O . ARG A 1 195 ? 30.312 -3.501 -32.496 1.00 94.38 195 ARG A O 1
ATOM 1487 N N . ARG A 1 196 ? 30.919 -5.325 -31.344 1.00 93.38 196 ARG A N 1
ATOM 1488 C CA . ARG A 1 196 ? 32.004 -4.707 -30.576 1.00 93.38 196 ARG A CA 1
ATOM 1489 C C . ARG A 1 196 ? 33.269 -5.555 -30.693 1.00 93.38 196 ARG A C 1
ATOM 1491 O O . ARG A 1 196 ? 33.154 -6.781 -30.785 1.00 93.38 196 ARG A O 1
ATOM 1498 N N . PRO A 1 197 ? 34.460 -4.936 -30.670 1.00 94.00 197 PRO A N 1
ATOM 1499 C CA . PRO A 1 197 ? 35.717 -5.659 -30.534 1.00 94.00 197 PRO A CA 1
ATOM 1500 C C . PRO A 1 197 ? 35.649 -6.651 -29.374 1.00 94.00 197 PRO A C 1
ATOM 1502 O O . PRO A 1 197 ? 35.178 -6.323 -28.284 1.00 94.00 197 PRO A O 1
ATOM 1505 N N . CYS A 1 198 ? 36.091 -7.882 -29.605 1.00 95.06 198 CYS A N 1
ATOM 1506 C CA . CYS A 1 198 ? 36.169 -8.865 -28.541 1.00 95.06 198 CYS A CA 1
ATOM 1507 C C . CYS A 1 198 ? 37.286 -8.458 -27.579 1.00 95.06 198 CYS A C 1
ATOM 1509 O O . CYS A 1 198 ? 38.457 -8.470 -27.955 1.00 95.06 198 CYS A O 1
ATOM 1511 N N . SER A 1 199 ? 36.925 -8.136 -26.336 1.00 92.88 199 SER A N 1
ATOM 1512 C CA . SER A 1 199 ? 37.875 -7.737 -25.291 1.00 92.88 199 SER A CA 1
ATOM 1513 C C . SER A 1 199 ? 38.790 -8.876 -24.838 1.00 92.88 199 SER A C 1
ATOM 1515 O O . SER A 1 199 ? 39.883 -8.627 -24.352 1.00 92.88 199 SER A O 1
ATOM 1517 N N . LYS A 1 200 ? 38.382 -10.139 -25.016 1.00 93.06 200 LYS A N 1
ATOM 1518 C CA . LYS A 1 200 ? 39.200 -11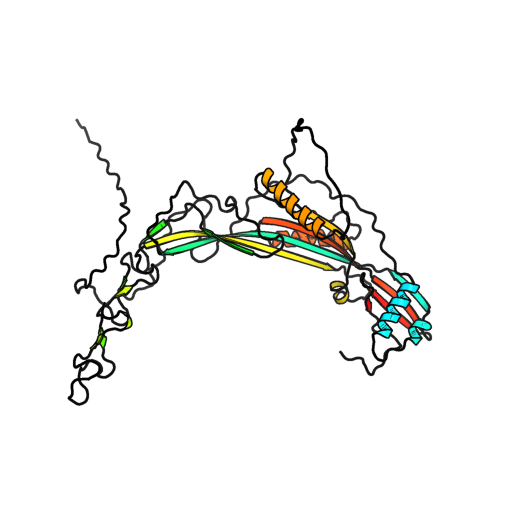.305 -24.640 1.00 93.06 200 LYS A CA 1
ATOM 1519 C C . LYS A 1 200 ? 40.380 -11.548 -25.577 1.00 93.06 200 LYS A C 1
ATOM 1521 O O . LYS A 1 200 ? 41.372 -12.116 -25.144 1.00 93.06 200 LYS A O 1
ATOM 1526 N N . CYS A 1 201 ? 40.275 -11.138 -26.839 1.00 94.94 201 CYS A N 1
ATOM 1527 C CA . CYS A 1 201 ? 41.348 -11.275 -27.825 1.00 94.94 201 CYS A CA 1
ATOM 1528 C C . CYS A 1 201 ? 41.775 -9.937 -28.437 1.00 94.94 201 CYS A C 1
ATOM 1530 O O . CYS A 1 201 ? 42.423 -9.945 -29.475 1.00 94.94 201 CYS A O 1
ATOM 1532 N N . ASN A 1 202 ? 41.334 -8.804 -27.878 1.00 93.12 202 ASN A N 1
ATOM 1533 C CA . ASN A 1 202 ? 41.589 -7.452 -28.393 1.00 93.12 202 ASN A CA 1
ATOM 1534 C C . ASN A 1 202 ? 41.418 -7.336 -29.915 1.00 93.12 202 ASN A C 1
ATOM 1536 O O . ASN A 1 202 ? 42.309 -6.901 -30.632 1.00 93.12 202 ASN A O 1
ATOM 1540 N N . ALA A 1 203 ? 40.272 -7.799 -30.414 1.00 92.88 203 ALA A N 1
ATOM 1541 C CA . ALA A 1 203 ? 39.948 -7.853 -31.842 1.00 92.88 203 ALA A CA 1
ATOM 1542 C C . ALA A 1 203 ? 40.774 -8.799 -32.737 1.00 92.88 203 ALA A C 1
ATOM 1544 O O . ALA A 1 203 ? 40.443 -8.943 -33.909 1.00 92.88 203 ALA A O 1
ATOM 1545 N N . MET A 1 204 ? 41.767 -9.518 -32.210 1.00 93.75 204 MET A N 1
ATOM 1546 C CA . MET A 1 204 ? 42.644 -10.382 -33.015 1.00 93.75 204 MET A CA 1
ATOM 1547 C C . MET A 1 204 ? 42.007 -11.716 -33.433 1.00 93.75 204 MET A C 1
ATOM 1549 O O . MET A 1 204 ? 42.515 -12.407 -34.310 1.00 93.75 204 MET A O 1
ATOM 1553 N N . GLY A 1 205 ? 40.928 -12.144 -32.770 1.00 93.75 205 GLY A N 1
ATOM 1554 C CA . GLY A 1 205 ? 40.286 -13.445 -33.004 1.00 93.75 205 GLY A CA 1
ATOM 1555 C C . GLY A 1 205 ? 41.059 -14.643 -32.436 1.00 93.75 205 GLY A C 1
ATOM 1556 O O . GLY A 1 205 ? 40.543 -15.760 -32.394 1.00 93.75 205 GLY A O 1
ATOM 1557 N N . ARG A 1 206 ? 42.269 -14.434 -31.925 1.00 94.00 206 ARG A N 1
ATOM 1558 C CA . ARG A 1 206 ? 43.109 -15.464 -31.312 1.00 94.00 206 ARG A CA 1
ATOM 1559 C C . ARG A 1 206 ? 43.585 -15.013 -29.941 1.00 94.00 206 ARG A C 1
ATOM 1561 O O . ARG A 1 206 ? 43.704 -13.821 -29.685 1.00 94.00 206 ARG A O 1
ATOM 1568 N N . VAL A 1 207 ? 43.807 -15.972 -29.057 1.00 94.06 207 VAL A N 1
ATOM 1569 C CA . VAL A 1 207 ? 44.378 -15.758 -27.726 1.00 94.06 207 VAL A CA 1
ATOM 1570 C C . VAL A 1 207 ? 45.654 -16.569 -27.602 1.00 94.06 207 VAL A C 1
ATOM 1572 O O . VAL A 1 207 ? 45.817 -17.590 -28.272 1.00 94.06 207 VAL A O 1
ATOM 1575 N N . GLU A 1 208 ? 46.563 -16.114 -26.755 1.00 94.38 208 GLU A N 1
ATOM 1576 C CA . GLU A 1 208 ? 47.781 -16.849 -26.449 1.00 94.38 208 GLU A CA 1
ATOM 1577 C C . GLU A 1 208 ? 47.447 -18.259 -25.945 1.00 94.38 208 GLU A C 1
ATOM 1579 O O . GLU A 1 208 ? 46.520 -18.466 -25.154 1.00 94.38 208 GLU A O 1
ATOM 1584 N N . CYS A 1 209 ? 48.180 -19.257 -26.435 1.00 94.06 209 CYS A N 1
ATOM 1585 C CA . CYS A 1 209 ? 48.028 -20.612 -25.943 1.00 94.06 209 CYS A CA 1
ATOM 1586 C C . CYS A 1 209 ? 48.541 -20.679 -24.504 1.00 94.06 209 CYS A C 1
ATOM 1588 O O . CYS A 1 209 ? 49.746 -20.651 -24.272 1.00 94.06 209 CYS A O 1
ATOM 1590 N N . SER A 1 210 ? 47.627 -20.849 -23.550 1.00 92.69 210 SER A N 1
ATOM 1591 C CA . SER A 1 210 ? 47.949 -20.949 -22.121 1.00 92.69 210 SER A CA 1
ATOM 1592 C C . SER A 1 210 ? 48.851 -22.130 -21.749 1.00 92.69 210 SER A C 1
ATOM 1594 O O . SER A 1 210 ? 49.387 -22.150 -20.651 1.00 92.69 210 SER A O 1
ATOM 1596 N N . TRP A 1 211 ? 49.012 -23.111 -22.643 1.00 91.00 211 TRP A N 1
ATOM 1597 C CA . TRP A 1 211 ? 49.816 -24.311 -22.402 1.00 91.00 211 TRP A CA 1
ATOM 1598 C C . TRP A 1 211 ? 51.294 -24.109 -22.753 1.00 91.00 211 TRP A C 1
ATOM 1600 O O . TRP A 1 211 ? 52.163 -24.630 -22.065 1.00 91.00 211 TRP A O 1
ATOM 1610 N N . CYS A 1 212 ? 51.591 -23.350 -23.810 1.00 93.50 212 CYS A N 1
ATOM 1611 C CA . CYS A 1 212 ? 52.966 -23.057 -24.232 1.00 93.50 212 CYS A CA 1
ATOM 1612 C C . CYS A 1 212 ? 53.359 -21.588 -24.036 1.00 93.50 212 CYS A C 1
ATOM 1614 O O . CYS A 1 212 ? 54.433 -21.197 -24.482 1.00 93.50 212 CYS A O 1
ATOM 1616 N N . HIS A 1 213 ? 52.480 -20.771 -23.447 1.00 90.50 213 HIS A N 1
ATOM 1617 C CA . HIS A 1 213 ? 52.661 -19.330 -23.246 1.00 90.50 213 HIS A CA 1
ATOM 1618 C C . HIS A 1 213 ? 53.129 -18.605 -24.515 1.00 90.50 213 HIS A C 1
ATOM 1620 O O . HIS A 1 213 ? 54.177 -17.968 -24.549 1.00 90.50 213 HIS A O 1
ATOM 1626 N N . GLY A 1 214 ? 52.415 -18.818 -25.624 1.00 90.19 214 GLY A N 1
ATOM 1627 C CA . GLY A 1 214 ? 52.743 -18.153 -26.889 1.00 90.19 214 GLY A CA 1
ATOM 1628 C C . GLY A 1 214 ? 53.875 -18.792 -27.696 1.00 90.19 214 GLY A C 1
ATOM 1629 O O . GLY A 1 214 ? 53.955 -18.550 -28.894 1.00 90.19 214 GLY A O 1
ATOM 1630 N N . ASN A 1 215 ? 54.693 -19.665 -27.098 1.00 89.69 215 ASN A N 1
ATOM 1631 C CA . ASN A 1 215 ? 55.914 -20.171 -27.742 1.00 89.69 215 ASN A CA 1
ATOM 1632 C C . ASN A 1 215 ? 55.674 -21.195 -28.860 1.00 89.69 215 ASN A C 1
ATOM 1634 O O . ASN A 1 215 ? 56.570 -21.485 -29.643 1.00 89.69 215 ASN A O 1
ATOM 1638 N N . GLY A 1 216 ? 54.489 -21.806 -28.915 1.00 90.94 216 GLY A N 1
ATOM 1639 C CA . GLY A 1 216 ? 54.174 -22.862 -29.881 1.00 90.94 216 GLY A CA 1
ATOM 1640 C C . GLY A 1 216 ? 54.889 -24.190 -29.621 1.00 90.94 216 GLY A C 1
ATOM 1641 O O . GLY A 1 216 ? 54.606 -25.163 -30.311 1.00 90.94 216 GLY A O 1
ATOM 1642 N N . GLN A 1 217 ? 55.742 -24.276 -28.601 1.00 91.75 217 GLN A N 1
ATOM 1643 C CA . GLN A 1 217 ? 56.522 -25.465 -28.267 1.00 91.75 217 GLN A CA 1
ATOM 1644 C C . GLN A 1 217 ? 56.397 -25.831 -26.787 1.00 91.75 217 GLN A C 1
ATOM 1646 O O . GLN A 1 217 ? 56.185 -24.967 -25.935 1.00 91.75 217 GLN A O 1
ATOM 1651 N N . GLN A 1 218 ? 56.520 -27.123 -26.494 1.00 84.75 218 GLN A N 1
ATOM 1652 C CA . GLN A 1 218 ? 56.696 -27.669 -25.149 1.00 84.75 218 GLN A CA 1
ATOM 1653 C C . GLN A 1 218 ? 57.756 -28.771 -25.238 1.00 84.75 218 GLN A C 1
ATOM 1655 O O . GLN A 1 218 ? 57.586 -29.694 -26.025 1.00 84.75 218 GLN A O 1
ATOM 1660 N N . PHE A 1 219 ? 58.833 -28.671 -24.450 1.00 85.06 219 PHE A N 1
ATOM 1661 C CA . PHE A 1 219 ? 59.922 -29.664 -24.420 1.00 85.06 219 PHE A CA 1
ATOM 1662 C C . PHE A 1 219 ? 60.470 -30.026 -25.819 1.00 85.06 219 PHE A C 1
ATOM 1664 O O . PHE A 1 219 ? 60.559 -31.197 -26.165 1.00 85.06 219 PHE A O 1
ATOM 1671 N N . ASP A 1 220 ? 60.792 -29.009 -26.628 1.00 84.38 220 ASP A N 1
ATOM 1672 C CA . ASP A 1 220 ? 61.324 -29.127 -28.001 1.00 84.38 220 ASP A CA 1
ATOM 1673 C C . ASP A 1 220 ? 60.397 -29.799 -29.039 1.00 84.38 220 ASP A C 1
ATOM 1675 O O . ASP A 1 220 ? 60.769 -29.954 -30.204 1.00 84.38 220 ASP A O 1
ATOM 1679 N N . GLU A 1 221 ? 59.148 -30.101 -28.671 1.00 89.75 221 GLU A N 1
ATOM 1680 C CA . GLU A 1 221 ? 58.102 -30.574 -29.579 1.00 89.75 221 GLU A CA 1
ATOM 1681 C C . GLU A 1 221 ? 57.037 -29.496 -29.835 1.00 89.75 221 GLU A C 1
ATOM 1683 O O . GLU A 1 221 ? 56.791 -28.600 -29.019 1.00 89.75 221 GLU A O 1
ATOM 1688 N N . ALA A 1 222 ? 56.369 -29.574 -30.992 1.00 91.94 222 ALA A N 1
ATOM 1689 C CA . ALA A 1 222 ? 55.263 -28.677 -31.315 1.00 91.94 222 ALA A CA 1
ATOM 1690 C C . ALA A 1 222 ? 54.121 -28.859 -30.303 1.00 91.94 222 ALA A C 1
ATOM 1692 O O . ALA A 1 222 ? 53.609 -29.960 -30.109 1.00 91.94 222 ALA A O 1
ATOM 1693 N N . CYS A 1 223 ? 53.675 -27.766 -29.683 1.00 93.81 223 CYS A N 1
ATOM 1694 C CA . CYS A 1 223 ? 52.624 -27.811 -28.673 1.00 93.81 223 CYS A CA 1
ATOM 1695 C C . CYS A 1 223 ? 51.324 -28.361 -29.281 1.00 93.81 223 CYS A C 1
ATOM 1697 O O . CYS A 1 223 ? 50.711 -27.719 -30.139 1.00 93.81 223 CYS A O 1
ATOM 1699 N N . SER A 1 224 ? 50.867 -29.516 -28.794 1.00 92.44 224 SER A N 1
ATOM 1700 C CA . SER A 1 224 ? 49.673 -30.225 -29.280 1.00 92.44 224 SER A CA 1
ATOM 1701 C C . SER A 1 224 ? 48.388 -29.402 -29.141 1.00 92.44 224 SER A C 1
ATOM 1703 O O . SER A 1 224 ? 47.499 -29.462 -29.987 1.00 92.44 224 SER A O 1
ATOM 1705 N N . HIS A 1 225 ? 48.317 -28.557 -28.113 1.00 89.44 225 HIS A N 1
ATOM 1706 C CA . HIS A 1 225 ? 47.152 -27.736 -27.798 1.00 89.44 225 HIS A CA 1
ATOM 1707 C C . HIS A 1 225 ? 46.946 -26.523 -28.718 1.00 89.44 225 HIS A C 1
ATOM 1709 O O . HIS A 1 225 ? 45.853 -25.955 -28.730 1.00 89.44 225 HIS A O 1
ATOM 1715 N N . CYS A 1 226 ? 47.975 -26.095 -29.449 1.00 91.94 226 CYS A N 1
ATOM 1716 C CA . CYS A 1 226 ? 47.882 -25.033 -30.459 1.00 91.94 226 CYS A CA 1
ATOM 1717 C C . CYS A 1 226 ? 48.465 -25.454 -31.814 1.00 91.94 226 CYS A C 1
ATOM 1719 O O . CYS A 1 226 ? 48.643 -24.612 -32.692 1.00 91.94 226 CYS A O 1
ATOM 1721 N N . SER A 1 227 ? 48.784 -26.742 -31.969 1.00 92.44 227 SER A N 1
ATOM 1722 C CA . SER A 1 227 ? 49.416 -27.329 -33.154 1.00 92.44 227 SER A CA 1
ATOM 1723 C C . SER A 1 227 ? 50.633 -26.533 -33.638 1.00 92.44 227 SER A C 1
ATOM 1725 O O . SER A 1 227 ? 50.754 -26.225 -34.820 1.00 92.44 227 SER A O 1
ATOM 1727 N N . GLY A 1 228 ? 51.505 -26.134 -32.710 1.00 91.19 228 GLY A N 1
ATOM 1728 C CA . GLY A 1 228 ? 52.712 -25.365 -33.032 1.00 91.19 228 GLY A CA 1
ATOM 1729 C C . GLY A 1 228 ? 52.515 -23.858 -33.248 1.00 91.19 228 GLY A C 1
ATOM 1730 O O . GLY A 1 228 ? 53.497 -23.143 -33.393 1.00 91.19 228 GLY A O 1
ATOM 1731 N N . GLN A 1 229 ? 51.280 -23.340 -33.257 1.00 92.44 229 GLN A N 1
ATOM 1732 C CA . GLN A 1 229 ? 51.008 -21.937 -33.625 1.00 92.44 229 GLN A CA 1
ATOM 1733 C C . GLN A 1 229 ? 51.269 -20.927 -32.500 1.00 92.44 229 GLN A C 1
ATOM 1735 O O . GLN A 1 229 ? 51.231 -19.724 -32.740 1.00 92.44 229 GLN A O 1
ATOM 1740 N N . GLY A 1 230 ? 51.415 -21.380 -31.252 1.00 92.31 230 GLY A N 1
ATOM 1741 C CA . GLY A 1 230 ? 51.544 -20.507 -30.077 1.00 92.31 230 GLY A CA 1
ATOM 1742 C C . GLY A 1 230 ? 50.252 -19.790 -29.667 1.00 92.31 230 GLY A C 1
ATOM 1743 O O . GLY A 1 230 ? 50.148 -19.270 -28.559 1.00 92.31 230 GLY A O 1
ATOM 1744 N N . GLN A 1 231 ? 49.217 -19.820 -30.505 1.00 93.81 231 GLN A N 1
ATOM 1745 C CA . GLN A 1 231 ? 47.935 -19.159 -30.280 1.00 93.81 231 GLN A CA 1
ATOM 1746 C C . GLN A 1 231 ? 46.769 -20.116 -30.529 1.00 93.81 231 GLN A C 1
ATOM 1748 O O . GLN A 1 231 ? 46.842 -21.005 -31.375 1.00 93.81 231 GLN A O 1
ATOM 1753 N N . LYS A 1 232 ? 45.659 -19.907 -29.824 1.00 93.00 232 LYS A N 1
ATOM 1754 C CA . LYS A 1 232 ? 44.400 -20.635 -30.017 1.00 93.00 232 LYS A CA 1
ATOM 1755 C C . LYS A 1 232 ? 43.311 -19.703 -30.530 1.00 93.00 232 LYS A C 1
ATOM 1757 O O . LYS A 1 232 ? 43.347 -18.494 -30.302 1.00 93.00 232 LYS A O 1
ATOM 1762 N N . ARG A 1 233 ? 42.311 -20.264 -31.216 1.00 94.56 233 ARG A N 1
ATOM 1763 C CA . ARG A 1 233 ? 41.094 -19.531 -31.594 1.00 94.56 233 ARG A CA 1
ATOM 1764 C C . ARG A 1 233 ? 40.439 -18.987 -30.326 1.00 94.56 233 ARG A C 1
ATOM 1766 O O . ARG A 1 233 ? 40.240 -19.726 -29.369 1.00 94.56 233 ARG A O 1
ATOM 1773 N N . CYS A 1 234 ? 40.096 -17.704 -30.322 1.00 95.50 234 CYS A N 1
ATOM 1774 C CA . CYS A 1 234 ? 39.356 -17.127 -29.212 1.00 95.50 234 CYS A CA 1
ATOM 1775 C C . CYS A 1 234 ? 37.954 -17.743 -29.172 1.00 95.50 234 CYS A C 1
ATOM 1777 O O . CYS A 1 234 ? 37.178 -17.560 -30.111 1.00 95.50 234 CYS A O 1
ATOM 1779 N N . GLU A 1 235 ? 37.629 -18.439 -28.087 1.00 93.31 235 GLU A N 1
ATOM 1780 C CA . GLU A 1 235 ? 36.325 -19.086 -27.891 1.00 93.31 235 GLU A CA 1
ATOM 1781 C C . GLU A 1 235 ? 35.203 -18.052 -27.719 1.00 93.31 235 GLU A C 1
ATOM 1783 O O . GLU A 1 235 ? 34.109 -18.215 -28.244 1.00 93.31 235 GLU A O 1
ATOM 1788 N N . THR A 1 236 ? 35.490 -16.915 -27.076 1.00 92.12 236 THR A N 1
ATOM 1789 C CA . THR A 1 236 ? 34.496 -15.858 -26.820 1.00 92.12 236 THR A CA 1
ATOM 1790 C C . THR A 1 236 ? 33.928 -15.233 -28.095 1.00 92.12 236 THR A C 1
ATOM 1792 O O . THR A 1 236 ? 32.748 -14.896 -28.137 1.00 92.12 236 THR A O 1
ATOM 1795 N N . CYS A 1 237 ? 34.750 -15.056 -29.132 1.00 94.69 237 CYS A N 1
ATOM 1796 C CA . CYS A 1 237 ? 34.306 -14.520 -30.425 1.00 94.69 237 CYS A CA 1
ATOM 1797 C C . CYS A 1 237 ? 34.322 -15.558 -31.547 1.00 94.69 237 CYS A C 1
ATOM 1799 O O . CYS A 1 237 ? 34.111 -15.203 -32.707 1.00 94.69 237 CYS A O 1
ATOM 1801 N N . ASN A 1 238 ? 34.612 -16.820 -31.225 1.00 93.94 238 ASN A N 1
ATOM 1802 C CA . ASN A 1 238 ? 34.814 -17.889 -32.194 1.00 93.94 238 ASN A CA 1
ATOM 1803 C C . ASN A 1 238 ? 35.738 -17.469 -33.347 1.00 93.94 238 ASN A C 1
ATOM 1805 O O . ASN A 1 238 ? 35.445 -17.717 -34.513 1.00 93.94 238 ASN A O 1
ATOM 1809 N N . GLY A 1 239 ? 36.875 -16.840 -33.062 1.00 92.88 239 GLY A N 1
ATOM 1810 C CA . GLY A 1 239 ? 37.832 -16.457 -34.108 1.00 92.88 239 GLY A CA 1
ATOM 1811 C C . GLY A 1 239 ? 37.525 -15.173 -34.881 1.00 92.88 239 GLY A C 1
ATOM 1812 O O . GLY A 1 239 ? 38.398 -14.702 -35.597 1.00 92.88 239 GLY A O 1
ATOM 1813 N N . ASN A 1 240 ? 36.339 -14.577 -34.729 1.00 92.44 240 ASN A N 1
ATOM 1814 C CA . ASN A 1 240 ? 35.928 -13.429 -35.549 1.00 92.44 240 ASN A CA 1
ATOM 1815 C C . ASN A 1 240 ? 36.540 -12.092 -35.105 1.00 92.44 240 ASN A C 1
ATOM 1817 O O . ASN A 1 240 ? 36.371 -11.086 -35.785 1.00 92.44 240 ASN A O 1
ATOM 1821 N N . GLY A 1 241 ? 37.148 -12.035 -33.917 1.00 93.06 241 GLY A N 1
ATOM 1822 C CA . GLY A 1 241 ? 37.651 -10.792 -33.323 1.00 93.06 241 GLY A CA 1
ATOM 1823 C C . GLY A 1 241 ? 36.553 -9.837 -32.838 1.00 93.06 241 GLY A C 1
ATOM 1824 O O . GLY A 1 241 ? 36.834 -8.860 -32.155 1.00 93.06 241 GLY A O 1
ATOM 1825 N N . GLN A 1 242 ? 35.280 -10.118 -33.106 1.00 94.00 242 GLN A N 1
ATOM 1826 C CA . GLN A 1 242 ? 34.164 -9.260 -32.721 1.00 94.00 242 GLN A CA 1
ATOM 1827 C C . GLN A 1 242 ? 33.030 -10.068 -32.099 1.00 94.00 242 GLN A C 1
ATOM 1829 O O . GLN A 1 242 ? 32.701 -11.163 -32.560 1.00 94.00 242 GLN A O 1
ATOM 1834 N N . CYS A 1 243 ? 32.385 -9.489 -31.092 1.00 93.94 243 CYS A N 1
ATOM 1835 C CA . CYS A 1 243 ? 31.202 -10.044 -30.445 1.00 93.94 243 CYS A CA 1
ATOM 1836 C C . CYS A 1 243 ? 29.955 -9.232 -30.833 1.00 93.94 243 CYS A C 1
ATOM 1838 O O . CYS A 1 243 ? 30.058 -8.014 -31.012 1.00 93.94 243 CYS A O 1
ATOM 1840 N N . PRO A 1 244 ? 28.776 -9.867 -30.969 1.00 94.50 244 PRO A N 1
ATOM 1841 C CA . PRO A 1 244 ? 27.526 -9.134 -31.145 1.00 94.50 244 PRO A CA 1
ATOM 1842 C C . PRO A 1 244 ? 27.317 -8.164 -29.979 1.00 94.50 244 PRO A C 1
ATOM 1844 O O . PRO A 1 244 ? 27.608 -8.490 -28.825 1.00 94.50 244 PRO A O 1
ATOM 1847 N N . CYS A 1 245 ? 26.833 -6.961 -30.281 1.00 94.81 245 CYS A N 1
ATOM 1848 C CA . CYS A 1 245 ? 26.496 -5.993 -29.248 1.00 94.81 245 CYS A CA 1
ATOM 1849 C C . CYS A 1 245 ? 25.340 -6.544 -28.408 1.00 94.81 245 CYS A C 1
ATOM 1851 O O . CYS A 1 245 ? 24.284 -6.860 -28.958 1.00 94.81 245 CYS A O 1
ATOM 1853 N N . LYS A 1 246 ? 25.550 -6.671 -27.093 1.00 93.62 246 LYS A N 1
ATOM 1854 C CA . LYS A 1 246 ? 24.540 -7.201 -26.166 1.00 93.62 246 LYS A CA 1
ATOM 1855 C C . LYS A 1 246 ? 23.365 -6.241 -26.000 1.00 93.62 246 LYS A C 1
ATOM 1857 O O . LYS A 1 246 ? 22.228 -6.689 -26.030 1.00 93.62 246 LYS A O 1
ATOM 1862 N N . GLU A 1 247 ? 23.666 -4.947 -25.925 1.00 92.94 247 GLU A N 1
ATOM 1863 C CA . GLU A 1 247 ? 22.696 -3.871 -25.702 1.00 92.94 247 GLU A CA 1
ATOM 1864 C C . GLU A 1 247 ? 21.600 -3.852 -26.774 1.00 92.94 247 GLU A C 1
ATOM 1866 O O . GLU A 1 247 ? 20.432 -4.080 -26.500 1.00 92.94 247 GLU A O 1
ATOM 1871 N N . CYS A 1 248 ? 21.988 -3.689 -28.042 1.00 94.38 248 CYS A N 1
ATOM 1872 C CA . CYS A 1 248 ? 21.044 -3.702 -29.161 1.00 94.38 248 CYS A CA 1
ATOM 1873 C C . CYS A 1 248 ? 20.810 -5.097 -29.748 1.00 94.38 248 CYS A C 1
ATOM 1875 O O . CYS A 1 248 ? 20.239 -5.201 -30.827 1.00 94.38 248 CYS A O 1
ATOM 1877 N N . LYS A 1 249 ? 21.310 -6.170 -29.120 1.00 94.81 249 LYS A N 1
ATOM 1878 C CA . LYS A 1 249 ? 21.216 -7.555 -29.628 1.00 94.81 249 LYS A CA 1
ATOM 1879 C C . LYS A 1 249 ? 21.588 -7.679 -31.117 1.00 94.81 249 LYS A C 1
ATOM 1881 O O . LYS A 1 249 ? 20.883 -8.300 -31.907 1.00 94.81 249 LYS A O 1
ATOM 1886 N N . ALA A 1 250 ? 22.701 -7.051 -31.500 1.00 93.75 250 ALA A N 1
ATOM 1887 C CA . ALA A 1 250 ? 23.196 -6.953 -32.877 1.00 93.75 250 ALA A CA 1
ATOM 1888 C C . ALA A 1 250 ? 22.256 -6.287 -33.907 1.00 93.75 250 ALA A C 1
ATOM 1890 O O . ALA A 1 250 ? 22.447 -6.478 -35.105 1.00 93.75 250 ALA A O 1
ATOM 1891 N N . LYS A 1 251 ? 21.292 -5.467 -33.471 1.00 92.94 251 LYS A N 1
ATOM 1892 C CA . LYS A 1 251 ? 20.438 -4.649 -34.353 1.00 92.94 251 LYS A CA 1
ATOM 1893 C C . LYS A 1 251 ? 21.065 -3.312 -34.746 1.00 92.94 251 LYS A C 1
ATOM 1895 O O . LYS A 1 251 ? 20.620 -2.675 -35.688 1.00 92.94 251 LYS A O 1
ATOM 1900 N N . GLY A 1 252 ? 22.063 -2.846 -33.996 1.00 92.12 252 GLY A N 1
ATOM 1901 C CA . GLY A 1 252 ? 22.721 -1.555 -34.221 1.00 92.12 252 GLY A CA 1
ATOM 1902 C C . GLY A 1 252 ? 21.887 -0.336 -33.808 1.00 92.12 252 GLY A C 1
ATOM 1903 O O . GLY A 1 252 ? 22.458 0.725 -33.577 1.00 92.12 252 GLY A O 1
ATOM 1904 N N . GLN A 1 253 ? 20.577 -0.475 -33.624 1.00 93.00 253 GLN A N 1
ATOM 1905 C CA . GLN A 1 253 ? 19.663 0.601 -33.241 1.00 93.00 253 GLN A CA 1
ATOM 1906 C C . GLN A 1 253 ? 18.915 0.257 -31.949 1.00 93.00 253 GLN A C 1
ATOM 1908 O O . GLN A 1 253 ? 18.662 -0.913 -31.651 1.00 93.00 253 GLN A O 1
ATOM 1913 N N . LEU A 1 254 ? 18.591 1.294 -31.180 1.00 92.88 254 LEU A N 1
ATOM 1914 C CA . LEU A 1 254 ? 17.761 1.227 -29.981 1.00 92.88 254 LEU A CA 1
ATOM 1915 C C . LEU A 1 254 ? 16.561 2.154 -30.169 1.00 92.88 254 LEU A C 1
ATOM 1917 O O . LEU A 1 254 ? 16.711 3.273 -30.667 1.00 92.88 254 LEU A O 1
ATOM 1921 N N . LYS A 1 255 ? 15.388 1.684 -29.764 1.00 91.75 255 LYS A N 1
ATOM 1922 C CA . LYS A 1 255 ? 14.170 2.477 -29.646 1.00 91.75 255 LYS A CA 1
ATOM 1923 C C . LYS A 1 255 ? 14.071 2.950 -28.202 1.00 91.75 255 LYS A C 1
ATOM 1925 O O . LYS A 1 255 ? 14.058 2.129 -27.293 1.00 91.75 255 LYS A O 1
ATOM 1930 N N . TYR A 1 256 ? 14.034 4.261 -28.012 1.00 90.94 256 TYR A N 1
ATOM 1931 C CA . TYR A 1 256 ? 13.821 4.907 -26.720 1.00 90.94 256 TYR A CA 1
ATOM 1932 C C . TYR A 1 256 ? 12.383 5.387 -26.648 1.00 90.94 256 TYR A C 1
ATOM 1934 O O . TYR A 1 256 ? 11.882 5.896 -27.646 1.00 90.94 256 TYR A O 1
ATOM 1942 N N . PHE A 1 257 ? 11.735 5.256 -25.502 1.00 91.75 257 PHE A N 1
ATOM 1943 C CA . PHE A 1 257 ? 10.366 5.721 -25.286 1.00 91.75 257 PHE A CA 1
ATOM 1944 C C . PHE A 1 257 ? 10.159 6.044 -23.807 1.00 91.75 257 PHE A C 1
ATOM 1946 O O . PHE A 1 257 ? 10.931 5.603 -22.953 1.00 91.75 257 PHE A O 1
ATOM 1953 N N . ILE A 1 258 ? 9.131 6.832 -23.503 1.00 92.88 258 ILE A N 1
ATOM 1954 C CA . ILE A 1 258 ? 8.761 7.109 -22.116 1.00 92.88 258 ILE A CA 1
ATOM 1955 C C . ILE A 1 258 ? 7.859 5.974 -21.633 1.00 92.88 258 ILE A C 1
ATOM 1957 O O . ILE A 1 258 ? 6.881 5.628 -22.292 1.00 92.88 258 ILE A O 1
ATOM 1961 N N . MET A 1 259 ? 8.178 5.400 -20.480 1.00 94.94 259 MET A N 1
ATOM 1962 C CA . MET A 1 259 ? 7.349 4.431 -19.776 1.00 94.94 259 MET A CA 1
ATOM 1963 C C . MET A 1 259 ? 6.581 5.143 -18.664 1.00 94.94 259 MET A C 1
ATOM 1965 O O . MET A 1 259 ? 7.188 5.767 -17.795 1.00 94.94 259 MET A O 1
ATOM 1969 N N . LEU A 1 260 ? 5.254 5.032 -18.675 1.00 95.75 260 LEU A N 1
ATOM 1970 C CA . LEU A 1 260 ? 4.389 5.455 -17.579 1.00 95.75 260 LEU A CA 1
ATOM 1971 C C . LEU A 1 260 ? 4.169 4.267 -16.637 1.00 95.75 260 LEU A C 1
ATOM 1973 O O . LEU A 1 260 ? 3.674 3.221 -17.052 1.00 95.75 260 LEU A O 1
ATOM 1977 N N . THR A 1 261 ? 4.512 4.444 -15.366 1.00 96.31 261 THR A N 1
ATOM 1978 C CA . THR A 1 261 ? 4.196 3.505 -14.286 1.00 96.31 261 THR A CA 1
ATOM 1979 C C . THR A 1 261 ? 3.038 4.067 -13.473 1.00 96.31 261 THR A C 1
ATOM 1981 O O . THR A 1 261 ? 3.138 5.169 -12.930 1.00 96.31 261 THR A O 1
ATOM 1984 N N . VAL A 1 262 ? 1.940 3.318 -13.404 1.00 95.62 262 VAL A N 1
ATOM 1985 C CA . VAL A 1 262 ? 0.763 3.631 -12.591 1.00 95.62 262 VAL A CA 1
ATOM 1986 C C . VAL A 1 262 ? 0.717 2.659 -11.421 1.00 95.62 262 VAL A C 1
ATOM 1988 O O . VAL A 1 262 ? 0.687 1.446 -11.627 1.00 95.62 262 VAL A O 1
ATOM 1991 N N . THR A 1 263 ? 0.727 3.188 -10.203 1.00 95.56 263 THR A N 1
ATOM 1992 C CA . THR A 1 263 ? 0.757 2.408 -8.965 1.00 95.56 263 THR A CA 1
ATOM 1993 C C . THR A 1 263 ? -0.491 2.707 -8.150 1.00 95.56 263 THR A C 1
ATOM 1995 O O . THR A 1 263 ? -0.774 3.868 -7.851 1.00 95.56 263 THR A O 1
ATOM 1998 N N . TRP A 1 264 ? -1.208 1.659 -7.754 1.00 95.06 264 TRP A N 1
ATOM 1999 C CA . TRP A 1 264 ? -2.347 1.743 -6.850 1.00 95.06 264 TRP A CA 1
ATOM 2000 C C . TRP A 1 264 ? -1.971 1.238 -5.466 1.00 95.06 264 TRP A C 1
ATOM 2002 O O . TRP A 1 264 ? -1.359 0.176 -5.336 1.00 95.06 264 TRP A O 1
ATOM 2012 N N . LYS A 1 265 ? -2.339 1.997 -4.434 1.00 93.88 265 LYS A N 1
ATOM 2013 C CA . LYS A 1 265 ? -2.050 1.669 -3.031 1.00 93.88 265 LYS A CA 1
ATOM 2014 C C . LYS A 1 265 ? -3.255 1.929 -2.151 1.00 93.88 265 LYS A C 1
ATOM 2016 O O . LYS A 1 265 ? -3.958 2.922 -2.360 1.00 93.88 265 LYS A O 1
ATOM 2021 N N . ASN A 1 266 ? -3.438 1.077 -1.146 1.00 93.06 266 ASN A N 1
ATOM 2022 C CA . ASN A 1 266 ? -4.390 1.321 -0.074 1.00 93.06 266 ASN A CA 1
ATOM 2023 C C . ASN A 1 266 ? -3.667 1.944 1.121 1.00 93.06 266 ASN A C 1
ATOM 2025 O O . ASN A 1 266 ? -2.617 1.473 1.555 1.00 93.06 266 ASN A O 1
ATOM 2029 N N . ILE A 1 267 ? -4.229 3.022 1.642 1.00 92.81 267 ILE A N 1
ATOM 2030 C CA . ILE A 1 267 ? -3.785 3.643 2.879 1.00 92.81 267 ILE A CA 1
ATOM 2031 C C . ILE A 1 267 ? -4.886 3.416 3.895 1.00 92.81 267 ILE A C 1
ATOM 2033 O O . ILE A 1 267 ? -5.984 3.951 3.742 1.00 92.81 267 ILE A O 1
ATOM 2037 N N . THR A 1 268 ? -4.578 2.626 4.917 1.00 93.75 268 THR A N 1
ATOM 2038 C CA . THR A 1 268 ? -5.508 2.308 5.995 1.00 93.75 268 THR A CA 1
ATOM 2039 C C . THR A 1 268 ? -5.103 3.006 7.289 1.00 93.75 268 THR A C 1
ATOM 2041 O O . THR A 1 268 ? -3.918 3.261 7.546 1.00 93.75 268 THR A O 1
ATOM 2044 N N . LEU A 1 269 ? -6.105 3.321 8.101 1.00 94.31 269 LEU A N 1
ATOM 2045 C CA . LEU A 1 269 ? -5.949 3.770 9.472 1.00 94.31 269 LEU A CA 1
ATOM 2046 C C . LEU A 1 269 ? -7.046 3.140 10.319 1.00 94.31 269 LEU A C 1
ATOM 2048 O O . LEU A 1 269 ? -8.229 3.327 10.036 1.00 94.31 269 LEU A O 1
ATOM 2052 N N . ASP A 1 270 ? -6.626 2.488 11.398 1.00 92.88 270 ASP A N 1
ATOM 2053 C CA . ASP A 1 270 ? -7.509 1.894 12.393 1.00 92.88 270 ASP A CA 1
ATOM 2054 C C . ASP A 1 270 ? -7.325 2.611 13.727 1.00 92.88 270 ASP A C 1
ATOM 2056 O O . ASP A 1 270 ? -6.206 2.817 14.205 1.00 92.88 270 ASP A O 1
ATOM 2060 N N . PHE A 1 271 ? -8.434 2.981 14.349 1.00 92.81 271 PHE A N 1
ATOM 2061 C CA . PHE A 1 271 ? -8.461 3.606 15.660 1.00 92.81 271 PHE A CA 1
ATOM 2062 C C . PHE A 1 271 ? -9.482 2.898 16.536 1.00 92.81 271 PHE A C 1
ATOM 2064 O O . PHE A 1 271 ? -10.634 2.748 16.149 1.00 92.81 271 PHE A O 1
ATOM 2071 N N . VAL A 1 272 ? -9.076 2.505 17.738 1.00 91.06 272 VAL A N 1
ATOM 2072 C CA . VAL A 1 272 ? -9.986 2.021 18.777 1.00 91.06 272 VAL A CA 1
ATOM 2073 C C . VAL A 1 272 ? -9.975 3.052 19.889 1.00 91.06 272 VAL A C 1
ATOM 2075 O O . VAL A 1 272 ? -8.904 3.420 20.373 1.00 91.06 272 VAL A O 1
ATOM 2078 N N . GLU A 1 273 ? -11.151 3.520 20.292 1.00 85.19 273 GLU A N 1
ATOM 2079 C CA . GLU A 1 273 ? -11.261 4.463 21.395 1.00 85.19 273 GLU A CA 1
ATOM 2080 C C . GLU A 1 273 ? -10.733 3.840 22.694 1.00 85.19 273 GLU A C 1
ATOM 2082 O O . GLU A 1 273 ? -11.172 2.777 23.136 1.00 85.19 273 GLU A O 1
ATOM 2087 N N . GLU A 1 274 ? -9.806 4.532 23.352 1.00 75.19 274 GLU A N 1
ATOM 2088 C CA . GLU A 1 274 ? -9.352 4.136 24.677 1.00 75.19 274 GLU A CA 1
ATOM 2089 C C . GLU A 1 274 ? -10.416 4.521 25.708 1.00 75.19 274 GLU A C 1
ATOM 2091 O O . GLU A 1 274 ? -10.512 5.657 26.180 1.00 75.19 274 GLU A O 1
ATOM 2096 N N . THR A 1 275 ? -11.261 3.557 26.061 1.00 68.00 275 THR A N 1
ATOM 2097 C CA . THR A 1 275 ? -12.207 3.746 27.156 1.00 68.00 275 THR A CA 1
ATOM 2098 C C . THR A 1 275 ? -11.419 3.799 28.468 1.00 68.00 275 THR A C 1
ATOM 2100 O O . THR A 1 275 ? -10.575 2.941 28.724 1.00 68.00 275 THR A O 1
ATOM 2103 N N . ARG A 1 276 ? -11.716 4.757 29.362 1.00 69.62 276 ARG A N 1
ATOM 2104 C CA . ARG A 1 276 ? -11.144 4.838 30.732 1.00 69.62 276 ARG A CA 1
ATOM 2105 C C . ARG A 1 276 ? -11.609 3.686 31.650 1.00 69.62 276 ARG A C 1
ATOM 2107 O O . ARG A 1 276 ? -11.783 3.864 32.852 1.00 69.62 276 ARG A O 1
ATOM 2114 N N . SER A 1 277 ? -11.877 2.519 31.074 1.00 73.25 277 SER A N 1
ATOM 2115 C CA . SER A 1 277 ? -12.365 1.303 31.714 1.00 73.25 277 SER A CA 1
ATOM 2116 C C . SER A 1 277 ? -11.251 0.514 32.403 1.00 73.25 277 SER A C 1
ATOM 2118 O O . SER A 1 277 ? -11.553 -0.303 33.269 1.00 73.25 277 SER A O 1
ATOM 2120 N N . GLY A 1 278 ? -9.984 0.756 32.034 1.00 76.38 278 GLY A N 1
ATOM 2121 C CA . GLY A 1 278 ? -8.846 -0.081 32.430 1.00 76.38 278 GLY A CA 1
ATOM 2122 C C . GLY A 1 278 ? -8.757 -1.393 31.640 1.00 76.38 278 GLY A C 1
ATOM 2123 O O . GLY A 1 278 ? -7.947 -2.254 31.975 1.00 76.38 278 GLY A O 1
ATOM 2124 N N . PHE A 1 279 ? -9.589 -1.553 30.604 1.00 85.44 279 PHE A N 1
ATOM 2125 C CA . PHE A 1 279 ? -9.597 -2.718 29.727 1.00 85.44 279 PHE A CA 1
ATOM 2126 C C . PHE A 1 279 ? -8.513 -2.617 28.644 1.00 85.44 279 PHE A C 1
ATOM 2128 O O . PHE A 1 279 ? -8.186 -1.527 28.179 1.00 85.44 279 PHE A O 1
ATOM 2135 N N . SER A 1 280 ? -7.955 -3.758 28.232 1.00 84.94 280 SER A N 1
ATOM 2136 C CA . SER A 1 280 ? -6.866 -3.797 27.250 1.00 84.94 280 SER A CA 1
ATOM 2137 C C . SER A 1 280 ? -7.353 -3.424 25.848 1.00 84.94 280 SER A C 1
ATOM 2139 O O . SER A 1 280 ? -8.191 -4.117 25.267 1.00 84.94 280 SER A O 1
ATOM 2141 N N . THR A 1 281 ? -6.767 -2.378 25.265 1.00 82.69 281 THR A N 1
ATOM 2142 C CA . THR A 1 281 ? -7.020 -1.975 23.873 1.00 82.69 281 THR A CA 1
ATOM 2143 C C . THR A 1 281 ? -6.590 -3.048 22.871 1.00 82.69 281 THR A C 1
ATOM 2145 O O . THR A 1 281 ? -7.211 -3.181 21.821 1.00 82.69 281 THR A O 1
ATOM 2148 N N . GLU A 1 282 ? -5.599 -3.882 23.204 1.00 87.25 282 GLU A N 1
ATOM 2149 C CA . GLU A 1 282 ? -5.167 -4.999 22.351 1.00 87.25 282 GLU A CA 1
ATOM 2150 C C . GLU A 1 282 ? -6.240 -6.086 22.203 1.00 87.25 282 GLU A C 1
ATOM 2152 O O . GLU A 1 282 ? -6.373 -6.682 21.131 1.00 87.25 282 GLU A O 1
ATOM 2157 N N . LEU A 1 283 ? -7.043 -6.317 23.249 1.00 89.31 283 LEU A N 1
ATOM 2158 C CA . LEU A 1 283 ? -8.184 -7.234 23.171 1.00 89.31 283 LEU A CA 1
ATOM 2159 C C . LEU A 1 283 ? -9.302 -6.644 22.304 1.00 89.31 283 LEU A C 1
ATOM 2161 O O . LEU A 1 283 ? -9.905 -7.368 21.518 1.00 89.31 283 LEU A O 1
ATOM 2165 N N . LEU A 1 284 ? -9.532 -5.329 22.392 1.00 89.00 284 LEU A N 1
ATOM 2166 C CA . LEU A 1 284 ? -10.552 -4.634 21.598 1.00 89.00 284 LEU A CA 1
ATOM 2167 C C . LEU A 1 284 ? -10.213 -4.577 20.104 1.00 89.00 284 LEU A C 1
ATOM 2169 O O . LEU A 1 284 ? -11.110 -4.674 19.274 1.00 89.00 284 LEU A O 1
ATOM 2173 N N . LYS A 1 285 ? -8.929 -4.474 19.737 1.00 88.31 285 LYS A N 1
ATOM 2174 C CA . LYS A 1 285 ? -8.504 -4.509 18.326 1.00 88.31 285 LYS A CA 1
ATOM 2175 C C . LYS A 1 285 ? -8.972 -5.774 17.598 1.00 88.31 285 LYS A C 1
ATOM 2177 O O . LYS A 1 285 ? -9.304 -5.692 16.423 1.00 88.31 285 LYS A O 1
ATOM 2182 N N . HIS A 1 286 ? -9.026 -6.906 18.302 1.00 90.25 286 HIS A N 1
ATOM 2183 C CA . HIS A 1 286 ? -9.371 -8.225 17.754 1.00 90.25 286 HIS A CA 1
ATOM 2184 C C . HIS A 1 286 ? -10.776 -8.708 18.151 1.00 90.25 286 HIS A C 1
ATOM 2186 O O . HIS A 1 286 ? -11.092 -9.885 17.969 1.00 90.25 286 HIS A O 1
ATOM 2192 N N . ALA A 1 287 ? -11.579 -7.838 18.763 1.00 91.81 287 ALA A N 1
ATOM 2193 C CA . ALA A 1 287 ? -12.962 -8.131 19.111 1.00 91.81 287 ALA A CA 1
ATOM 2194 C C . ALA A 1 287 ? -13.877 -7.870 17.910 1.00 91.81 287 ALA A C 1
ATOM 2196 O O . ALA A 1 287 ? -13.635 -6.925 17.144 1.00 91.81 287 ALA A O 1
ATOM 2197 N N . ASP A 1 288 ? -14.937 -8.663 17.771 1.00 92.56 288 ASP A N 1
ATOM 2198 C CA . ASP A 1 288 ? -15.929 -8.427 16.730 1.00 92.56 288 ASP A CA 1
ATOM 2199 C C . ASP A 1 288 ? -16.842 -7.266 17.148 1.00 92.56 288 ASP A C 1
ATOM 2201 O O . ASP A 1 288 ? -17.241 -7.116 18.307 1.00 92.56 288 ASP A O 1
ATOM 2205 N N . GLY A 1 289 ? -17.137 -6.391 16.192 1.00 90.12 289 GLY A N 1
ATOM 2206 C CA . GLY A 1 289 ? -17.990 -5.223 16.377 1.00 90.12 289 GLY A CA 1
ATOM 2207 C C . GLY A 1 289 ? -19.245 -5.316 15.521 1.00 90.12 289 GLY A C 1
ATOM 2208 O O . GLY A 1 289 ? -19.370 -6.181 14.654 1.00 90.12 289 GLY A O 1
ATOM 2209 N N . GLN A 1 290 ? -20.184 -4.413 15.767 1.00 89.69 290 GLN A N 1
ATOM 2210 C CA . GLN A 1 290 ? -21.305 -4.159 14.875 1.00 89.69 290 GLN A CA 1
ATOM 2211 C C . GLN A 1 290 ? -21.005 -2.900 14.061 1.00 89.69 290 GLN A C 1
ATOM 2213 O O . GLN A 1 290 ? -20.820 -1.838 14.652 1.00 89.69 290 GLN A O 1
ATOM 2218 N N . GLU A 1 291 ? -21.019 -2.998 12.731 1.00 91.44 291 GLU A N 1
ATOM 2219 C CA . GLU A 1 291 ? -20.960 -1.824 11.855 1.00 91.44 291 GLU A CA 1
ATOM 2220 C C . GLU A 1 291 ? -22.184 -0.935 12.129 1.00 91.44 291 GLU A C 1
ATOM 2222 O O . GLU A 1 291 ? -23.333 -1.353 11.962 1.00 91.44 291 GLU A O 1
ATOM 2227 N N . ILE A 1 292 ? -21.934 0.285 12.603 1.00 88.75 292 ILE A N 1
ATOM 2228 C CA . ILE A 1 292 ? -22.972 1.285 12.893 1.00 88.75 292 ILE A CA 1
ATOM 2229 C C . ILE A 1 292 ? -22.875 2.493 11.971 1.00 88.75 292 ILE A C 1
ATOM 2231 O O . ILE A 1 292 ? -23.741 3.355 11.994 1.00 88.75 292 ILE A O 1
ATOM 2235 N N . PHE A 1 293 ? -21.816 2.618 11.185 1.00 89.06 293 PHE A N 1
ATOM 2236 C CA . PHE A 1 293 ? -21.717 3.678 10.200 1.00 89.06 293 PHE A CA 1
ATOM 2237 C C . PHE A 1 293 ? -20.821 3.237 9.059 1.00 89.06 293 PHE A C 1
ATOM 2239 O O . PHE A 1 293 ? -19.750 2.683 9.293 1.00 89.06 293 PHE A O 1
ATOM 2246 N N . HIS A 1 294 ? -21.246 3.566 7.848 1.00 89.31 294 HIS A N 1
ATOM 2247 C CA . HIS A 1 294 ? -20.517 3.323 6.621 1.00 89.31 294 HIS A CA 1
ATOM 2248 C C . HIS A 1 294 ? -20.765 4.506 5.696 1.00 89.31 294 HIS A C 1
ATOM 2250 O O . HIS A 1 294 ? -21.910 4.799 5.348 1.00 89.31 294 HIS A O 1
ATOM 2256 N N . ASP A 1 295 ? -19.694 5.174 5.288 1.00 86.44 295 ASP A N 1
ATOM 2257 C CA . ASP A 1 295 ? -19.730 6.103 4.164 1.00 86.44 295 ASP A CA 1
ATOM 2258 C C . ASP A 1 295 ? -18.599 5.750 3.205 1.00 86.44 295 ASP A C 1
ATOM 2260 O O . ASP A 1 295 ? -17.427 5.656 3.580 1.00 86.44 295 ASP A O 1
ATOM 2264 N N . GLU A 1 296 ? -18.984 5.516 1.960 1.00 86.38 296 GLU A N 1
ATOM 2265 C CA . GLU A 1 296 ? -18.098 5.191 0.863 1.00 86.38 296 GLU A CA 1
ATOM 2266 C C . GLU A 1 296 ? -18.443 6.091 -0.314 1.00 86.38 296 GLU A C 1
ATOM 2268 O O . GLU A 1 296 ? -19.579 6.138 -0.789 1.00 86.38 296 GLU A O 1
ATOM 2273 N N . GLN A 1 297 ? -17.437 6.821 -0.781 1.00 80.50 297 GLN A N 1
ATOM 2274 C CA . GLN A 1 297 ? -17.620 7.805 -1.831 1.00 80.50 297 GLN A CA 1
ATOM 2275 C C . GLN A 1 297 ? -17.291 7.199 -3.197 1.00 80.50 297 GLN A C 1
ATOM 2277 O O . GLN A 1 297 ? -16.295 6.474 -3.325 1.00 80.50 297 GLN A O 1
ATOM 2282 N N . PRO A 1 298 ? -18.136 7.455 -4.212 1.00 67.25 298 PRO A N 1
ATOM 2283 C CA . PRO A 1 298 ? -18.027 6.811 -5.504 1.00 67.25 298 PRO A CA 1
ATOM 2284 C C . PRO A 1 298 ? -16.721 7.131 -6.231 1.00 67.25 298 PRO A C 1
ATOM 2286 O O . PRO A 1 298 ? -16.033 8.114 -5.975 1.00 67.25 298 PRO A O 1
ATOM 2289 N N . MET A 1 299 ? -16.362 6.269 -7.176 1.00 59.97 299 MET A N 1
ATOM 2290 C CA . MET A 1 299 ? -15.140 6.439 -7.953 1.00 59.97 299 MET A CA 1
ATOM 2291 C C . MET A 1 299 ? -15.145 7.774 -8.722 1.00 59.97 299 MET A C 1
ATOM 2293 O O . MET A 1 299 ? -16.110 8.075 -9.423 1.00 59.97 299 MET A O 1
ATOM 2297 N N . CYS A 1 300 ? -14.041 8.526 -8.675 1.00 55.94 300 CYS A N 1
ATOM 2298 C CA . CYS A 1 300 ? -13.763 9.552 -9.688 1.00 55.94 300 CYS A CA 1
ATOM 2299 C C . CYS A 1 300 ? -13.279 8.855 -10.960 1.00 55.94 300 CYS A C 1
ATOM 2301 O O . CYS A 1 300 ? -12.072 8.722 -11.196 1.00 55.94 300 CYS A O 1
ATOM 2303 N N . CYS A 1 301 ? -14.198 8.348 -11.769 1.00 44.16 301 CYS A N 1
ATOM 2304 C CA . CYS A 1 301 ? -13.844 7.955 -13.116 1.00 44.16 301 CYS A CA 1
ATOM 2305 C C . CYS A 1 301 ? -13.851 9.211 -13.992 1.00 44.16 301 CYS A C 1
ATOM 2307 O O . CYS A 1 301 ? -14.908 9.704 -14.345 1.00 44.16 301 CYS A O 1
ATOM 2309 N N . ASN A 1 302 ? -12.685 9.639 -14.486 1.00 42.41 302 ASN A N 1
ATOM 2310 C CA . ASN A 1 302 ? -12.607 10.512 -15.674 1.00 42.41 302 ASN A CA 1
ATOM 2311 C C . ASN A 1 302 ? -13.157 9.812 -16.950 1.00 42.41 302 ASN A C 1
ATOM 2313 O O . ASN A 1 302 ? -12.740 10.131 -18.064 1.00 42.41 302 ASN A O 1
ATOM 2317 N N . LEU A 1 303 ? -14.009 8.798 -16.800 1.00 39.66 303 LEU A N 1
ATOM 2318 C CA . LEU A 1 303 ? -14.646 8.075 -17.883 1.00 39.66 303 LEU A CA 1
ATOM 2319 C C . LEU A 1 303 ? -15.934 8.800 -18.244 1.00 39.66 303 LEU A C 1
ATOM 2321 O O . LEU A 1 303 ? -16.569 9.448 -17.414 1.00 39.66 303 LEU A O 1
ATOM 2325 N N . HIS A 1 304 ? -16.299 8.694 -19.514 1.00 39.75 304 HIS A N 1
ATOM 2326 C CA . HIS A 1 304 ? -17.551 9.224 -20.027 1.00 39.75 304 HIS A CA 1
ATOM 2327 C C . HIS A 1 304 ? -18.717 8.790 -19.105 1.00 39.75 304 HIS A C 1
ATOM 2329 O O . HIS A 1 304 ? -18.715 7.636 -18.665 1.00 39.75 304 HIS A O 1
ATOM 2335 N N . PRO A 1 305 ? -19.712 9.655 -18.819 1.00 42.34 305 PRO A N 1
ATOM 2336 C CA . PRO A 1 305 ? -20.799 9.377 -17.866 1.00 42.34 305 PRO A CA 1
ATOM 2337 C C . PRO A 1 305 ? -21.506 8.022 -18.054 1.00 42.34 305 PRO A C 1
ATOM 2339 O O . PRO A 1 305 ? -22.027 7.447 -17.100 1.00 42.34 305 PRO A O 1
ATOM 2342 N N . ASP A 1 306 ? -21.488 7.492 -19.278 1.00 42.28 306 ASP A N 1
ATOM 2343 C CA . ASP A 1 306 ? -22.121 6.227 -19.652 1.00 42.28 306 ASP A CA 1
ATOM 2344 C C . ASP A 1 306 ? -21.338 4.971 -1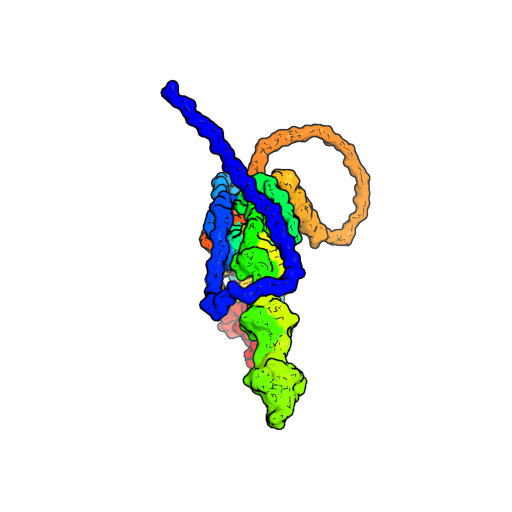9.208 1.00 42.28 306 ASP A C 1
ATOM 2346 O O . ASP A 1 306 ? -21.945 3.920 -19.009 1.00 42.28 306 ASP A O 1
ATOM 2350 N N . GLU A 1 307 ? -20.017 5.055 -19.001 1.00 44.81 307 GLU A N 1
ATOM 2351 C CA . GLU A 1 307 ? -19.182 3.919 -18.558 1.00 44.81 307 GLU A CA 1
ATOM 2352 C C . GLU A 1 307 ? -19.199 3.756 -17.029 1.00 44.81 307 GLU A C 1
ATOM 2354 O O . GLU A 1 307 ? -19.235 2.636 -16.513 1.00 44.81 307 GLU A O 1
ATOM 2359 N N . ALA A 1 308 ? -19.280 4.869 -16.293 1.00 43.44 308 ALA A N 1
ATOM 2360 C CA . ALA A 1 308 ? -19.416 4.888 -14.835 1.00 43.44 308 ALA A CA 1
ATOM 2361 C C . ALA A 1 308 ? -20.667 4.131 -14.357 1.00 43.44 308 ALA A C 1
ATOM 2363 O O . ALA A 1 308 ? -20.633 3.377 -13.383 1.00 43.44 308 ALA A O 1
ATOM 2364 N N . ALA A 1 309 ? -21.778 4.297 -15.081 1.00 45.47 309 ALA A N 1
ATOM 2365 C CA . ALA A 1 309 ? -23.061 3.681 -14.762 1.00 45.47 309 ALA A CA 1
ATOM 2366 C C . ALA A 1 309 ? -23.093 2.157 -14.988 1.00 45.47 309 ALA A C 1
ATOM 2368 O O . ALA A 1 309 ? -23.985 1.489 -14.461 1.00 45.47 309 ALA A O 1
ATOM 2369 N N . LEU A 1 310 ? -22.160 1.603 -15.769 1.00 47.59 310 LEU A N 1
ATOM 2370 C CA . LEU A 1 310 ? -22.059 0.162 -16.023 1.00 47.59 310 LEU A CA 1
ATOM 2371 C C . LEU A 1 310 ? -21.284 -0.548 -14.906 1.00 47.59 310 LEU A C 1
ATOM 2373 O O . LEU A 1 310 ? -21.755 -1.563 -14.400 1.00 47.59 310 LEU A O 1
ATOM 2377 N N . ILE A 1 311 ? -20.186 0.049 -14.434 1.00 47.16 311 ILE A N 1
ATOM 2378 C CA . ILE A 1 311 ? -19.357 -0.494 -13.342 1.00 47.16 311 ILE A CA 1
ATOM 2379 C C . ILE A 1 311 ? -20.155 -0.578 -12.028 1.00 47.16 311 ILE A C 1
ATOM 2381 O O . ILE A 1 311 ? -20.135 -1.599 -11.344 1.00 47.16 311 ILE A O 1
ATOM 2385 N N . TRP A 1 312 ? -20.943 0.456 -11.708 1.00 44.53 312 TRP A N 1
ATOM 2386 C CA . TRP A 1 312 ? -21.815 0.462 -10.524 1.00 44.53 312 TRP A CA 1
ATOM 2387 C C . TRP A 1 312 ? -22.895 -0.627 -10.555 1.00 44.53 312 TRP A C 1
ATOM 2389 O O . TRP A 1 312 ? -23.256 -1.177 -9.513 1.00 44.53 312 TRP A O 1
ATOM 2399 N N . LYS A 1 313 ? -23.420 -0.955 -11.740 1.00 41.66 313 LYS A N 1
ATOM 2400 C CA . LYS A 1 313 ? -24.433 -2.008 -11.904 1.00 41.66 313 LYS A CA 1
ATOM 2401 C C . LYS A 1 313 ? -23.835 -3.404 -11.753 1.00 41.66 313 LYS A C 1
ATOM 2403 O O . LYS A 1 313 ? -24.490 -4.268 -11.180 1.00 41.66 313 LYS A O 1
ATOM 2408 N N . GLU A 1 314 ? -22.605 -3.613 -12.216 1.00 48.25 314 GLU A N 1
ATOM 2409 C CA . GLU A 1 314 ? -21.903 -4.889 -12.047 1.00 48.25 314 GLU A CA 1
ATOM 2410 C C . GLU A 1 314 ? -21.488 -5.119 -10.581 1.00 48.25 314 GLU A C 1
ATOM 2412 O O . GLU A 1 314 ? -21.736 -6.197 -10.039 1.00 48.25 314 GLU A O 1
ATOM 2417 N N . GLU A 1 315 ? -20.958 -4.107 -9.879 1.00 48.34 315 GLU A N 1
ATOM 2418 C CA . GLU A 1 315 ? -20.587 -4.231 -8.454 1.00 48.34 315 GLU A CA 1
ATOM 2419 C C . GLU A 1 315 ? -21.808 -4.481 -7.544 1.00 48.34 315 GLU A C 1
ATOM 2421 O O . GLU A 1 315 ? -21.757 -5.339 -6.659 1.00 48.34 315 GLU A O 1
ATOM 2426 N N . THR A 1 316 ? -22.933 -3.799 -7.791 1.00 44.41 316 THR A N 1
ATOM 2427 C CA . THR A 1 316 ? -24.172 -3.993 -7.007 1.00 44.41 316 THR A CA 1
ATOM 2428 C C . THR A 1 316 ? -24.835 -5.350 -7.263 1.00 44.41 316 THR A C 1
ATOM 2430 O O . THR A 1 316 ? -25.337 -5.966 -6.322 1.00 44.41 316 THR A O 1
ATOM 2433 N N . GLN A 1 317 ? -24.773 -5.879 -8.492 1.00 42.69 317 GLN A N 1
ATOM 2434 C CA . GLN A 1 317 ? -25.229 -7.245 -8.795 1.00 42.69 317 GLN A CA 1
ATOM 2435 C C . GLN A 1 317 ? -24.368 -8.314 -8.112 1.00 42.69 317 GLN A C 1
ATOM 2437 O O . GLN A 1 317 ? -24.910 -9.280 -7.575 1.00 42.69 317 GLN A O 1
ATOM 2442 N N . THR A 1 318 ? -23.049 -8.116 -8.059 1.00 41.78 318 THR A N 1
ATOM 2443 C CA . THR A 1 318 ? -22.127 -9.080 -7.437 1.00 41.78 318 THR A CA 1
ATOM 2444 C C . THR A 1 318 ? -22.328 -9.161 -5.912 1.00 41.78 318 THR A C 1
ATOM 2446 O O . THR A 1 318 ? -22.203 -10.237 -5.326 1.00 41.78 318 THR A O 1
ATOM 2449 N N . GLN A 1 319 ? -22.696 -8.052 -5.254 1.00 41.09 319 GLN A N 1
ATOM 2450 C CA . GLN A 1 319 ? -23.022 -8.036 -3.819 1.00 41.09 319 GLN A CA 1
ATOM 2451 C C . GLN A 1 319 ? -24.419 -8.605 -3.495 1.00 41.09 319 GLN A C 1
ATOM 2453 O O . GLN A 1 319 ? -24.576 -9.290 -2.478 1.00 41.09 319 GLN A O 1
ATOM 2458 N N . GLU A 1 320 ? -25.426 -8.395 -4.354 1.00 42.19 320 GLU A N 1
ATOM 2459 C CA . GLU A 1 320 ? -26.751 -9.019 -4.187 1.00 42.19 320 GLU A CA 1
ATOM 2460 C C . GLU A 1 320 ? -26.734 -10.536 -4.439 1.00 42.19 320 GLU A C 1
ATOM 2462 O O . GLU A 1 320 ? -27.456 -11.280 -3.771 1.00 42.19 320 GLU A O 1
ATOM 2467 N N . GLU A 1 321 ? -25.917 -11.033 -5.372 1.00 43.44 321 GLU A N 1
ATOM 2468 C CA . GLU A 1 321 ? -25.780 -12.478 -5.615 1.00 43.44 321 GLU A CA 1
ATOM 2469 C C . GLU A 1 321 ? -25.038 -13.204 -4.483 1.00 43.44 321 GLU A C 1
ATOM 2471 O O . GLU A 1 321 ? -25.304 -14.381 -4.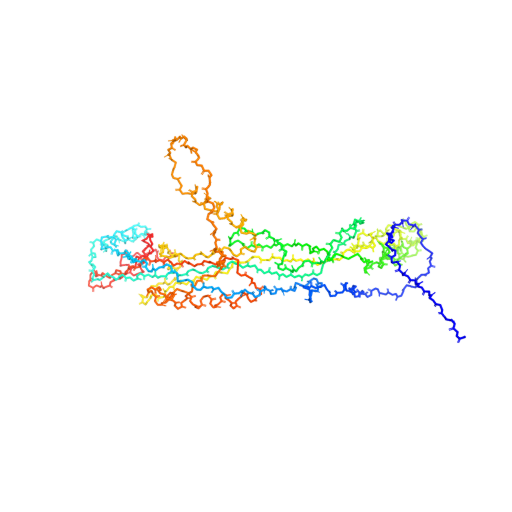236 1.00 43.44 321 GLU A O 1
ATOM 2476 N N . ALA A 1 322 ? -24.191 -12.500 -3.724 1.00 41.00 322 ALA A N 1
ATOM 2477 C CA . ALA A 1 322 ? -23.498 -13.049 -2.558 1.00 41.00 322 ALA A CA 1
ATOM 2478 C C . ALA A 1 322 ? -24.396 -13.212 -1.310 1.00 41.00 322 ALA A C 1
ATOM 2480 O O . ALA A 1 322 ? -23.990 -13.872 -0.354 1.00 41.00 322 ALA A O 1
ATOM 2481 N N . THR A 1 323 ? -25.612 -12.645 -1.301 1.00 41.06 323 THR A N 1
ATOM 2482 C CA . THR A 1 323 ? -26.497 -12.600 -0.116 1.00 41.06 323 THR A CA 1
ATOM 2483 C C . THR A 1 323 ? -27.871 -13.264 -0.292 1.00 41.06 323 THR A C 1
ATOM 2485 O O . THR A 1 323 ? -28.682 -13.246 0.636 1.00 41.06 323 THR A O 1
ATOM 2488 N N . ARG A 1 324 ? -28.162 -13.923 -1.425 1.00 34.41 324 ARG A N 1
ATOM 2489 C CA . ARG A 1 324 ? -29.464 -14.593 -1.630 1.00 34.41 324 ARG A CA 1
ATOM 2490 C C . ARG A 1 324 ? -29.503 -16.028 -1.071 1.00 34.41 324 ARG A C 1
ATOM 2492 O O . ARG A 1 324 ? -28.702 -16.864 -1.488 1.00 34.41 324 ARG A O 1
ATOM 2499 N N . PRO A 1 325 ? -30.480 -16.381 -0.210 1.00 33.94 325 PRO A N 1
ATOM 2500 C CA . PRO A 1 325 ? -30.748 -17.771 0.137 1.00 33.94 325 PRO A CA 1
ATOM 2501 C C . PRO A 1 325 ? -31.380 -18.528 -1.039 1.00 33.94 325 PRO A C 1
ATOM 2503 O O . PRO A 1 325 ? -32.240 -18.016 -1.760 1.00 33.94 325 PRO A O 1
ATOM 2506 N N . ILE A 1 326 ? -30.981 -19.790 -1.196 1.00 39.81 326 ILE A N 1
ATOM 2507 C CA . ILE A 1 326 ? -31.478 -20.714 -2.219 1.00 39.81 326 ILE A CA 1
ATOM 2508 C C . ILE A 1 326 ? -32.931 -21.093 -1.894 1.00 39.81 326 ILE A C 1
ATOM 2510 O O . ILE A 1 326 ? -33.162 -21.948 -1.043 1.00 39.81 326 ILE A O 1
ATOM 2514 N N . ASN A 1 327 ? -33.900 -20.438 -2.544 1.00 36.16 327 ASN A N 1
ATOM 2515 C CA . ASN A 1 327 ? -35.136 -21.025 -3.094 1.00 36.16 327 ASN A CA 1
ATOM 2516 C C . ASN A 1 327 ? -36.159 -19.935 -3.456 1.00 36.16 327 ASN A C 1
ATOM 2518 O O . ASN A 1 327 ? -36.747 -19.311 -2.577 1.00 36.16 327 ASN A O 1
ATOM 2522 N N . SER A 1 328 ? -36.471 -19.785 -4.744 1.00 32.16 328 SER A N 1
ATOM 2523 C CA . SER A 1 328 ? -37.855 -19.793 -5.254 1.00 32.16 328 SER A CA 1
ATOM 2524 C C . SER A 1 328 ? -37.885 -19.564 -6.769 1.00 32.16 328 SER A C 1
ATOM 2526 O O . SER A 1 328 ? -37.049 -18.880 -7.349 1.00 32.16 328 SER A O 1
ATOM 2528 N N . VAL A 1 329 ? -38.843 -20.233 -7.405 1.00 34.44 329 VAL A N 1
ATOM 2529 C CA . VAL A 1 329 ? -39.062 -20.346 -8.852 1.00 34.44 329 VAL A CA 1
ATOM 2530 C C . VAL A 1 329 ? -40.205 -19.412 -9.284 1.00 34.44 329 VAL A C 1
ATOM 2532 O O . VAL A 1 329 ? -41.102 -19.160 -8.483 1.00 34.44 329 VAL A O 1
ATOM 2535 N N . SER A 1 330 ? -40.220 -19.059 -10.586 1.00 31.72 330 SER A N 1
ATOM 2536 C CA . SER A 1 330 ? -41.328 -18.549 -11.447 1.00 31.72 330 SER A CA 1
ATOM 2537 C C . SER A 1 330 ? -41.533 -17.021 -11.506 1.00 31.72 330 SER A C 1
ATOM 2539 O O . SER A 1 330 ? -41.387 -16.361 -10.491 1.00 31.72 330 SER A O 1
ATOM 2541 N N . SER A 1 331 ? -41.915 -16.349 -12.608 1.00 29.45 331 SER A N 1
ATOM 2542 C CA . SER A 1 331 ? -42.088 -16.585 -14.067 1.00 29.45 331 SER A CA 1
ATOM 2543 C C . SER A 1 331 ? -42.322 -15.192 -14.746 1.00 29.45 331 SER A C 1
ATOM 2545 O O . SER A 1 331 ? -42.406 -14.203 -14.019 1.00 29.45 331 SER A O 1
ATOM 2547 N N . PRO A 1 332 ? -42.436 -15.064 -16.092 1.00 48.59 332 PRO A N 1
ATOM 2548 C CA . PRO A 1 332 ? -42.218 -13.816 -16.845 1.00 48.59 332 PRO A CA 1
ATOM 2549 C C . PRO A 1 332 ? -43.491 -13.061 -17.307 1.00 48.59 332 PRO A C 1
ATOM 2551 O O . PRO A 1 332 ? -44.597 -13.584 -17.217 1.00 48.59 332 PRO A O 1
ATOM 2554 N N . HIS A 1 333 ? -43.253 -11.890 -17.931 1.00 30.39 333 HIS A N 1
ATOM 2555 C CA . HIS A 1 333 ? -44.133 -10.871 -18.563 1.00 30.39 333 HIS A CA 1
ATOM 2556 C C . HIS A 1 333 ? -44.246 -9.589 -17.719 1.00 30.39 333 HIS A C 1
ATOM 2558 O O . HIS A 1 333 ? -44.468 -9.658 -16.524 1.00 30.39 333 HIS A O 1
ATOM 2564 N N . SER A 1 334 ? -44.033 -8.381 -18.253 1.00 27.75 334 SER A N 1
ATOM 2565 C CA . SER A 1 334 ? -44.689 -7.793 -19.433 1.00 27.75 334 SER A CA 1
ATOM 2566 C C . SER A 1 334 ? -43.926 -6.582 -20.009 1.00 27.75 334 SER A C 1
ATOM 2568 O O . SER A 1 334 ? -43.008 -6.045 -19.402 1.00 27.75 334 SER A O 1
ATOM 2570 N N . ARG A 1 335 ? -44.318 -6.192 -21.227 1.00 29.39 335 ARG A N 1
ATOM 2571 C CA . ARG A 1 335 ? -43.653 -5.275 -22.163 1.00 29.39 335 ARG A CA 1
ATOM 2572 C C . ARG A 1 335 ? -44.341 -3.887 -22.186 1.00 29.39 335 ARG A C 1
ATOM 2574 O O . ARG A 1 335 ? -45.566 -3.858 -22.117 1.00 29.39 335 ARG A O 1
ATOM 2581 N N . LEU A 1 336 ? -43.543 -2.843 -22.486 1.00 26.58 336 LEU A N 1
ATOM 2582 C CA . LEU A 1 336 ? -43.844 -1.483 -23.027 1.00 26.58 336 LEU A CA 1
ATOM 2583 C C . LEU A 1 336 ? -44.206 -0.344 -22.035 1.00 26.58 336 LEU A C 1
ATOM 2585 O O . LEU A 1 336 ? -44.768 -0.654 -20.988 1.00 26.58 336 LEU A O 1
ATOM 2589 N N . PRO A 1 337 ? -44.002 0.963 -22.374 1.00 31.89 337 PRO A N 1
ATOM 2590 C CA . PRO A 1 337 ? -43.419 1.559 -23.596 1.00 31.89 337 PRO A CA 1
ATOM 2591 C C . PRO A 1 337 ? -42.273 2.582 -23.377 1.00 31.89 337 PRO A C 1
ATOM 2593 O O . PRO A 1 337 ? -42.043 3.104 -22.289 1.00 31.89 337 PRO A O 1
ATOM 2596 N N . GLU A 1 338 ? -41.585 2.882 -24.481 1.00 34.78 338 GLU A N 1
ATOM 2597 C CA . GLU A 1 338 ? -40.676 4.016 -24.668 1.00 34.78 338 GLU A CA 1
ATOM 2598 C C . GLU A 1 338 ? -41.414 5.362 -24.595 1.00 34.78 338 GLU A C 1
ATOM 2600 O O . GLU A 1 338 ? -42.550 5.486 -25.058 1.00 34.78 338 GLU A O 1
ATOM 2605 N N . GLY A 1 339 ? -40.717 6.390 -24.105 1.00 33.50 339 GLY A N 1
ATOM 2606 C CA . GLY A 1 339 ? -41.093 7.786 -24.316 1.00 33.50 339 GLY A CA 1
ATOM 2607 C C . GLY A 1 339 ? -41.253 8.588 -23.033 1.00 33.50 339 GLY A C 1
ATOM 2608 O O . GLY A 1 339 ? -42.360 8.730 -22.528 1.00 33.50 339 GLY A O 1
ATOM 2609 N N . THR A 1 340 ? -40.140 9.127 -22.534 1.00 26.84 340 THR A N 1
ATOM 2610 C CA . THR A 1 340 ? -39.942 10.520 -22.078 1.00 26.84 340 THR A CA 1
ATOM 2611 C C . THR A 1 340 ? -38.573 10.537 -21.406 1.00 26.84 340 THR A C 1
ATOM 2613 O O . THR A 1 340 ? -38.436 10.103 -20.269 1.00 26.84 340 THR A O 1
ATOM 2616 N N . THR A 1 341 ? -37.537 10.984 -22.115 1.00 27.69 341 THR A N 1
ATOM 2617 C CA . THR A 1 341 ? -36.262 11.343 -21.485 1.00 27.69 341 THR A CA 1
ATOM 2618 C C . THR A 1 341 ? -36.499 12.599 -20.648 1.00 27.69 341 THR A C 1
ATOM 2620 O O . THR A 1 341 ? -36.815 13.639 -21.237 1.00 27.69 341 THR A O 1
ATOM 2623 N N . PRO A 1 342 ? -36.358 12.572 -19.312 1.00 31.22 342 PRO A N 1
ATOM 2624 C CA . PRO A 1 342 ? -36.153 13.806 -18.584 1.00 31.22 342 PRO A CA 1
ATOM 2625 C C . PRO A 1 342 ? -34.751 14.284 -18.955 1.00 31.22 342 PRO A C 1
ATOM 2627 O O . PRO A 1 342 ? -33.778 13.541 -18.820 1.00 31.22 342 PRO A O 1
ATOM 2630 N N . VAL A 1 343 ? -34.657 15.512 -19.456 1.00 35.84 343 VAL A N 1
ATOM 2631 C CA . VAL A 1 343 ? -33.401 16.260 -19.484 1.00 35.84 343 VAL A CA 1
ATOM 2632 C C . VAL A 1 343 ? -32.927 16.332 -18.034 1.00 35.84 343 VAL A C 1
ATOM 2634 O O . VAL A 1 343 ? -33.492 17.073 -17.232 1.00 35.84 343 VAL A O 1
ATOM 2637 N N . LEU A 1 344 ? -31.972 15.475 -17.671 1.00 30.14 344 LEU A N 1
ATOM 2638 C CA . LEU A 1 344 ? -31.317 15.524 -16.373 1.00 30.14 344 LEU A CA 1
ATOM 2639 C C . LEU A 1 344 ? -30.171 16.531 -16.498 1.00 30.14 344 LEU A C 1
ATOM 2641 O O . LEU A 1 344 ? -29.030 16.173 -16.780 1.00 30.14 344 LEU A O 1
ATOM 2645 N N . ASP A 1 345 ? -30.495 17.808 -16.316 1.00 32.19 345 ASP A N 1
ATOM 2646 C CA . ASP A 1 345 ? -29.504 18.789 -15.890 1.00 32.19 345 ASP A CA 1
ATOM 2647 C C . ASP A 1 345 ? -29.084 18.417 -14.464 1.00 32.19 345 ASP A C 1
ATOM 2649 O O . ASP A 1 345 ? -29.703 18.829 -13.487 1.00 32.19 345 ASP A O 1
ATOM 2653 N N . ASN A 1 346 ? -28.066 17.569 -14.348 1.00 27.97 346 ASN A N 1
ATOM 2654 C CA . ASN A 1 346 ? -27.221 17.497 -13.165 1.00 27.97 346 ASN A CA 1
ATOM 2655 C C . ASN A 1 346 ? -25.889 16.854 -13.568 1.00 27.97 346 ASN A C 1
ATOM 2657 O O . ASN A 1 346 ? -25.861 15.651 -13.839 1.00 27.97 346 ASN A O 1
ATOM 2661 N N . PRO A 1 347 ? -24.773 17.605 -13.627 1.00 32.75 347 PRO A N 1
ATOM 2662 C CA . PRO A 1 347 ? -23.471 16.966 -13.685 1.00 32.75 347 PRO A CA 1
ATOM 2663 C C . PRO A 1 347 ? -23.313 16.178 -12.385 1.00 32.75 347 PRO A C 1
ATOM 2665 O O . PRO A 1 347 ? -23.358 16.754 -11.299 1.00 32.75 347 PRO A O 1
ATOM 2668 N N . VAL A 1 348 ? -23.183 14.856 -12.491 1.00 35.22 348 VAL A N 1
ATOM 2669 C CA . VAL A 1 348 ? -22.815 13.992 -11.369 1.00 35.22 348 VAL A CA 1
ATOM 2670 C C . VAL A 1 348 ? -21.478 14.510 -10.840 1.00 35.22 348 VAL A C 1
ATOM 2672 O O . VAL A 1 348 ? -20.429 14.300 -11.439 1.00 35.22 348 VAL A O 1
ATOM 2675 N N . THR A 1 349 ? -21.519 15.282 -9.758 1.00 38.53 349 THR A N 1
ATOM 2676 C CA . THR A 1 349 ? -20.331 15.735 -9.040 1.00 38.53 349 THR A CA 1
ATOM 2677 C C . THR A 1 349 ? -19.702 14.522 -8.365 1.00 38.53 349 THR A C 1
ATOM 2679 O O . THR A 1 349 ? -20.155 14.080 -7.312 1.00 38.53 349 THR A O 1
ATOM 2682 N N . GLU A 1 350 ? -18.693 13.959 -9.026 1.00 47.72 350 GLU A N 1
ATOM 2683 C CA . GLU A 1 350 ? -17.905 12.794 -8.615 1.00 47.72 350 GLU A CA 1
ATOM 2684 C C . GLU A 1 350 ? -17.190 13.026 -7.275 1.00 47.72 350 GLU A C 1
ATOM 2686 O O . GLU A 1 350 ? -16.092 13.577 -7.237 1.00 47.72 350 GLU A O 1
ATOM 2691 N N . ARG A 1 351 ? -17.775 12.618 -6.150 1.00 58.22 351 ARG A N 1
ATOM 2692 C CA . ARG A 1 351 ? -17.087 12.665 -4.853 1.00 58.22 351 ARG A CA 1
ATOM 2693 C C . ARG A 1 351 ? -16.209 11.431 -4.691 1.00 58.22 351 ARG A C 1
ATOM 2695 O O . ARG A 1 351 ? -16.757 10.358 -4.532 1.00 58.22 351 ARG A O 1
ATOM 2702 N N . SER A 1 352 ? -14.882 11.575 -4.651 1.00 63.62 352 SER A N 1
ATOM 2703 C CA . SER A 1 352 ? -13.960 10.482 -4.268 1.00 63.62 352 SER A CA 1
ATOM 2704 C C . SER A 1 352 ? -13.455 10.564 -2.824 1.00 63.62 352 SER A C 1
ATOM 2706 O O . SER A 1 352 ? -12.677 9.711 -2.399 1.00 63.62 352 SER A O 1
ATOM 2708 N N . LYS A 1 353 ? -13.862 11.594 -2.067 1.00 81.50 353 LYS A N 1
ATOM 2709 C CA . LYS A 1 353 ? -13.391 11.868 -0.699 1.00 81.50 353 LYS A CA 1
ATOM 2710 C C . LYS A 1 353 ? -14.544 11.885 0.296 1.00 81.50 353 LYS A C 1
ATOM 2712 O O . LYS A 1 353 ? -15.477 12.671 0.117 1.00 81.50 353 LYS A O 1
ATOM 2717 N N . VAL A 1 354 ? -14.441 11.079 1.351 1.00 87.00 354 VAL A N 1
ATOM 2718 C CA . VAL A 1 354 ? -15.406 11.084 2.466 1.00 87.00 354 VAL A CA 1
ATOM 2719 C C . VAL A 1 354 ? -15.244 12.363 3.283 1.00 87.00 354 VAL A C 1
ATOM 2721 O O . VAL A 1 354 ? -14.188 13.005 3.267 1.00 87.00 354 VAL A O 1
ATOM 2724 N N . GLN A 1 355 ? -16.301 12.758 3.986 1.00 86.12 355 GLN A N 1
ATOM 2725 C CA . GLN A 1 355 ? -16.275 13.943 4.843 1.00 86.12 355 GLN A CA 1
ATOM 2726 C C . GLN A 1 355 ? -15.892 13.576 6.281 1.00 86.12 355 GLN A C 1
ATOM 2728 O O . GLN A 1 355 ? -16.136 12.450 6.710 1.00 86.12 355 GLN A O 1
ATOM 2733 N N . PRO A 1 356 ? -15.323 14.510 7.064 1.00 89.62 356 PRO A N 1
ATOM 2734 C CA . PRO A 1 356 ? -15.187 14.320 8.502 1.00 89.62 356 PRO A CA 1
ATOM 2735 C C . PRO A 1 356 ? -16.543 14.042 9.160 1.00 89.62 356 PRO A C 1
ATOM 2737 O O . PRO A 1 356 ? -17.580 14.581 8.766 1.00 89.62 356 PRO A O 1
ATOM 2740 N N . LEU A 1 357 ? -16.535 13.221 10.205 1.00 90.12 357 LEU A N 1
ATOM 2741 C CA . LEU A 1 357 ? -17.733 12.811 10.929 1.00 90.12 357 LEU A CA 1
ATOM 2742 C C . LEU A 1 357 ? -18.176 13.872 11.952 1.00 90.12 357 LEU A C 1
ATOM 2744 O O . LEU A 1 357 ? -18.434 13.554 13.107 1.00 90.12 357 LEU A O 1
ATOM 2748 N N . ASP A 1 358 ? -18.304 15.138 11.546 1.00 86.19 358 ASP A N 1
ATOM 2749 C CA . ASP A 1 358 ? -18.499 16.302 12.437 1.00 86.19 358 ASP A CA 1
ATOM 2750 C C . ASP A 1 358 ? -19.744 16.227 13.338 1.00 86.19 358 ASP A C 1
ATOM 2752 O O . ASP A 1 358 ? -19.829 16.898 14.367 1.00 86.19 358 ASP A O 1
ATOM 2756 N N . ARG A 1 359 ? -20.738 15.423 12.953 1.00 83.88 359 ARG A N 1
ATOM 2757 C CA . ARG A 1 359 ? -22.001 15.248 13.688 1.00 83.88 359 ARG A CA 1
ATOM 2758 C C . ARG A 1 359 ? -22.122 13.894 14.378 1.00 83.88 359 ARG A C 1
ATOM 2760 O O . ARG A 1 359 ? -23.183 13.583 14.914 1.00 83.88 359 ARG A O 1
ATOM 2767 N N . PHE A 1 360 ? -21.068 13.081 14.366 1.00 86.12 360 PHE A N 1
ATOM 2768 C CA . PHE A 1 360 ? -21.105 11.778 15.016 1.00 86.12 360 PHE A CA 1
ATOM 2769 C C . PHE A 1 360 ? -21.224 11.941 16.540 1.00 86.12 360 PHE A C 1
ATOM 2771 O O . PHE A 1 360 ? -20.550 12.812 17.096 1.00 86.12 360 PHE A O 1
ATOM 2778 N N . PRO A 1 361 ? -22.056 11.148 17.245 1.00 84.69 361 PRO A N 1
ATOM 2779 C CA . PRO A 1 361 ? -22.310 11.350 18.675 1.00 84.69 361 PRO A CA 1
ATOM 2780 C C . PRO A 1 361 ? -21.048 11.301 19.551 1.00 84.69 361 PRO A C 1
ATOM 2782 O O . PRO A 1 361 ? -20.896 12.111 20.467 1.00 84.69 361 PRO A O 1
ATOM 2785 N N . ASN A 1 362 ? -20.118 10.393 19.246 1.00 86.56 362 ASN A N 1
ATOM 2786 C CA . ASN A 1 362 ? -18.877 10.217 20.001 1.00 86.56 362 ASN A CA 1
ATOM 2787 C C . ASN A 1 362 ? -17.805 11.247 19.588 1.00 86.56 362 ASN A C 1
ATOM 2789 O O . ASN A 1 362 ? -17.408 11.306 18.427 1.00 86.56 362 ASN A O 1
ATOM 2793 N N . GLU A 1 363 ? -17.314 12.036 20.551 1.00 89.81 363 GLU A N 1
ATOM 2794 C CA . GLU A 1 363 ? -16.307 13.086 20.330 1.00 89.81 363 GLU A CA 1
ATOM 2795 C C . GLU A 1 363 ? -14.949 12.550 19.863 1.00 89.81 363 GLU A C 1
ATOM 2797 O O . GLU A 1 363 ? -14.349 13.132 18.958 1.00 89.81 363 GLU A O 1
ATOM 2802 N N . SER A 1 364 ? -14.489 11.431 20.428 1.00 90.75 364 SER A N 1
ATOM 2803 C CA . SER A 1 364 ? -13.243 10.771 20.030 1.00 90.75 364 SER A CA 1
ATOM 2804 C C . SER A 1 364 ? -13.281 10.397 18.547 1.00 90.75 364 SER A C 1
ATOM 2806 O O . SER A 1 364 ? -12.328 10.674 17.824 1.00 90.75 364 SER A O 1
ATOM 2808 N N . ILE A 1 365 ? -14.408 9.860 18.063 1.00 91.88 365 ILE A N 1
ATOM 2809 C CA . ILE A 1 365 ? -14.611 9.528 16.645 1.00 91.88 365 ILE A CA 1
ATOM 2810 C C . ILE A 1 365 ? -14.631 10.777 15.761 1.00 91.88 365 ILE A C 1
ATOM 2812 O O . ILE A 1 365 ? -14.000 10.772 14.703 1.00 91.88 365 ILE A O 1
ATOM 2816 N N . ARG A 1 366 ? -15.284 11.869 16.184 1.00 91.88 366 ARG A N 1
ATOM 2817 C CA . ARG A 1 366 ? -15.259 13.134 15.422 1.00 91.88 366 ARG A CA 1
ATOM 2818 C C . ARG A 1 366 ? -13.828 13.626 15.226 1.00 91.88 366 ARG A C 1
ATOM 2820 O O . ARG A 1 366 ? -13.390 13.812 14.090 1.00 91.88 366 ARG A O 1
ATOM 2827 N N . ASN A 1 367 ? -13.090 13.754 16.326 1.00 93.81 367 ASN A N 1
ATOM 2828 C CA . ASN A 1 367 ? -11.709 14.231 16.323 1.00 93.81 367 ASN A CA 1
ATOM 2829 C C . ASN A 1 367 ? -10.807 13.306 15.495 1.00 93.81 367 ASN A C 1
ATOM 2831 O O . ASN A 1 367 ? -10.015 13.779 14.677 1.00 93.81 367 ASN A O 1
ATOM 2835 N N . GLN A 1 368 ? -10.969 11.990 15.659 1.00 95.06 368 GLN A N 1
ATOM 2836 C CA . GLN A 1 368 ? -10.186 11.010 14.920 1.00 95.06 368 GLN A CA 1
ATOM 2837 C C . GLN A 1 368 ? -10.480 11.052 13.422 1.00 95.06 368 GLN A C 1
ATOM 2839 O O . GLN A 1 368 ? -9.546 10.986 12.628 1.00 95.06 368 GLN A O 1
ATOM 2844 N N . SER A 1 369 ? -11.742 11.194 13.016 1.00 94.56 369 SER A N 1
ATOM 2845 C CA . SER A 1 369 ? -12.103 11.270 11.598 1.00 94.56 369 SER A CA 1
ATOM 2846 C C . SER A 1 369 ? -11.420 12.457 10.908 1.00 94.56 369 SER A C 1
ATOM 2848 O O . SER A 1 369 ? -10.833 12.296 9.839 1.00 94.56 369 SER A O 1
ATOM 2850 N N . GLN A 1 370 ? -11.395 13.625 11.558 1.00 93.44 370 GLN A N 1
ATOM 2851 C CA . GLN A 1 370 ? -10.733 14.820 11.040 1.00 93.44 370 GLN A CA 1
ATOM 2852 C C . GLN A 1 370 ? -9.210 14.640 10.970 1.00 93.44 370 GLN A C 1
ATOM 2854 O O . GLN A 1 370 ? -8.591 14.961 9.952 1.00 93.44 370 GLN A O 1
ATOM 2859 N N . ALA A 1 371 ? -8.606 14.103 12.034 1.00 94.94 371 ALA A N 1
ATOM 2860 C CA . ALA A 1 371 ? -7.170 13.854 12.093 1.00 94.94 371 ALA A CA 1
ATOM 2861 C C . ALA A 1 371 ? -6.721 12.829 11.040 1.00 94.94 371 ALA A C 1
ATOM 2863 O O . ALA A 1 371 ? -5.740 13.067 10.339 1.00 94.94 371 ALA A O 1
ATOM 2864 N N . ALA A 1 372 ? -7.463 11.731 10.882 1.00 94.00 372 ALA A N 1
ATOM 2865 C CA . ALA A 1 372 ? -7.167 10.663 9.932 1.00 94.00 372 ALA A CA 1
ATOM 2866 C C . ALA A 1 372 ? -7.264 11.137 8.476 1.00 94.00 372 ALA A C 1
ATOM 2868 O O . ALA A 1 372 ? -6.389 10.839 7.664 1.00 94.00 372 ALA A O 1
ATOM 2869 N N . LEU A 1 373 ? -8.289 11.931 8.146 1.00 92.00 373 LEU A N 1
ATOM 2870 C CA . LEU A 1 373 ? -8.418 12.519 6.811 1.00 92.00 373 LEU A CA 1
ATOM 2871 C C . LEU A 1 373 ? -7.273 13.491 6.512 1.00 92.00 373 LEU A C 1
ATOM 2873 O O . LEU A 1 373 ? -6.717 13.461 5.415 1.00 92.00 373 LEU A O 1
ATOM 2877 N N . SER A 1 374 ? -6.881 14.314 7.489 1.00 90.94 374 SER A N 1
ATOM 2878 C CA . SER A 1 374 ? -5.718 15.197 7.362 1.00 90.94 374 SER A CA 1
ATOM 2879 C C . SER A 1 374 ? -4.423 14.399 7.154 1.00 90.94 374 SER A C 1
ATOM 2881 O O . SER A 1 374 ? -3.690 14.670 6.203 1.00 90.94 374 SER A O 1
ATOM 2883 N N . ASP A 1 375 ? -4.177 13.364 7.967 1.00 92.31 375 ASP A N 1
ATOM 2884 C CA . ASP A 1 375 ? -3.014 12.473 7.837 1.00 92.31 375 ASP A CA 1
ATOM 2885 C C . ASP A 1 375 ? -2.933 11.860 6.435 1.00 92.31 375 ASP A C 1
ATOM 2887 O O . ASP A 1 375 ? -1.922 12.015 5.744 1.00 92.31 375 ASP A O 1
ATOM 2891 N N . HIS A 1 376 ? -4.022 11.253 5.958 1.00 91.31 376 HIS A N 1
ATOM 2892 C CA . HIS A 1 376 ? -4.065 10.658 4.627 1.00 91.31 376 HIS A CA 1
ATOM 2893 C C . HIS A 1 376 ? -3.764 11.691 3.538 1.00 91.31 376 HIS A C 1
ATOM 2895 O O . HIS A 1 376 ? -2.937 11.417 2.671 1.00 91.31 376 HIS A O 1
ATOM 2901 N N . LEU A 1 377 ? -4.337 12.900 3.609 1.00 86.38 377 LEU A N 1
ATOM 2902 C CA . LEU A 1 377 ? -4.033 13.983 2.665 1.00 86.38 377 LEU A CA 1
ATOM 2903 C C . LEU A 1 377 ? -2.541 14.360 2.658 1.00 86.38 377 LEU A C 1
ATOM 2905 O O . LEU A 1 377 ? -1.983 14.616 1.589 1.00 86.38 377 LEU A O 1
ATOM 2909 N N . THR A 1 378 ? -1.868 14.354 3.814 1.00 87.44 378 THR A N 1
ATOM 2910 C CA . THR A 1 378 ? -0.420 14.627 3.876 1.00 87.44 378 THR A CA 1
ATOM 2911 C C . THR A 1 378 ? 0.442 13.500 3.312 1.00 87.44 378 THR A C 1
ATOM 2913 O O . THR A 1 378 ? 1.545 13.768 2.833 1.00 87.44 378 THR A O 1
ATOM 2916 N N . ARG A 1 379 ? -0.044 12.254 3.337 1.00 87.69 379 ARG A N 1
ATOM 2917 C CA . ARG A 1 379 ? 0.672 11.068 2.835 1.00 87.69 379 ARG A CA 1
ATOM 2918 C C . ARG A 1 379 ? 0.544 10.889 1.321 1.00 87.69 379 ARG A C 1
ATOM 2920 O O . ARG A 1 379 ? 1.406 10.263 0.712 1.00 87.69 379 ARG A O 1
ATOM 2927 N N . ILE A 1 380 ? -0.482 11.474 0.703 1.00 85.25 380 ILE A N 1
ATOM 2928 C CA . ILE A 1 380 ? -0.831 11.277 -0.718 1.00 85.25 380 ILE A CA 1
ATOM 2929 C C . ILE A 1 380 ? -0.423 12.442 -1.628 1.00 85.25 380 ILE A C 1
ATOM 2931 O O . ILE A 1 380 ? -1.029 12.653 -2.672 1.00 85.25 380 ILE A O 1
ATOM 2935 N N . GLN A 1 381 ? 0.614 13.204 -1.269 1.00 76.00 381 GLN A N 1
ATOM 2936 C CA . GLN A 1 381 ? 0.993 14.465 -1.942 1.00 76.00 381 GLN A CA 1
ATOM 2937 C C . GLN A 1 381 ? 1.126 14.382 -3.471 1.00 76.00 381 GLN A C 1
ATOM 2939 O O . GLN A 1 381 ? 0.908 15.373 -4.162 1.00 76.00 381 GLN A O 1
ATOM 2944 N N . THR A 1 382 ? 1.493 13.217 -4.007 1.00 81.31 382 THR A N 1
ATOM 2945 C CA . THR A 1 382 ? 1.670 12.987 -5.453 1.00 81.31 382 THR A CA 1
ATOM 2946 C C . THR A 1 382 ? 0.704 11.940 -6.007 1.00 81.31 382 THR A C 1
ATOM 2948 O O . THR A 1 382 ? 0.919 11.403 -7.091 1.00 81.31 382 THR A O 1
ATOM 2951 N N . SER A 1 383 ? -0.366 11.642 -5.272 1.00 88.69 383 SER A N 1
ATOM 2952 C CA . SER A 1 383 ? -1.343 10.615 -5.621 1.00 88.69 383 SER A CA 1
ATOM 2953 C C . SER A 1 383 ? -2.747 11.205 -5.699 1.00 88.69 383 SER A C 1
ATOM 2955 O O . SER A 1 383 ? -3.119 12.116 -4.961 1.00 88.69 383 SER A O 1
ATOM 2957 N N . ARG A 1 384 ? -3.552 10.665 -6.607 1.00 87.75 384 ARG A N 1
ATOM 2958 C CA . ARG A 1 384 ? -4.981 10.947 -6.708 1.00 87.75 384 ARG A CA 1
ATOM 2959 C C . ARG A 1 384 ? -5.749 9.958 -5.837 1.00 87.75 384 ARG A C 1
ATOM 2961 O O . ARG A 1 384 ? -5.457 8.768 -5.879 1.00 87.75 384 ARG A O 1
ATOM 2968 N N . ILE A 1 385 ? -6.751 10.427 -5.094 1.00 88.06 385 ILE A N 1
ATOM 2969 C CA . ILE A 1 385 ? -7.718 9.531 -4.444 1.00 88.06 385 ILE A CA 1
ATOM 2970 C C . ILE A 1 385 ? -8.648 8.973 -5.522 1.00 88.06 385 ILE A C 1
ATOM 2972 O O . ILE A 1 385 ? -9.306 9.738 -6.226 1.00 88.06 385 ILE A O 1
ATOM 2976 N N . VAL A 1 386 ? -8.668 7.649 -5.655 1.00 87.75 386 VAL A N 1
ATOM 2977 C CA . VAL A 1 386 ? -9.568 6.917 -6.556 1.00 87.75 386 VAL A CA 1
ATOM 2978 C C . VAL A 1 386 ? -10.892 6.645 -5.853 1.00 87.75 386 VAL A C 1
ATOM 2980 O O . VAL A 1 386 ? -11.951 6.893 -6.424 1.00 87.75 386 VAL A O 1
ATOM 2983 N N . ARG A 1 387 ? -10.814 6.158 -4.610 1.00 86.88 387 ARG A N 1
ATOM 2984 C CA . ARG A 1 387 ? -11.958 5.811 -3.764 1.00 86.88 387 ARG A CA 1
ATOM 2985 C C . ARG A 1 387 ? -11.560 5.968 -2.300 1.00 86.88 387 ARG A C 1
ATOM 2987 O O . ARG A 1 387 ? -10.413 5.704 -1.933 1.00 86.88 387 ARG A O 1
ATOM 2994 N N . GLN A 1 388 ? -12.492 6.403 -1.468 1.00 90.44 388 GLN A N 1
ATOM 2995 C CA . GLN A 1 388 ? -12.280 6.543 -0.034 1.00 90.44 388 GLN A CA 1
ATOM 2996 C C . GLN A 1 388 ? -13.533 6.076 0.693 1.00 90.44 388 GLN A C 1
ATOM 2998 O O . GLN A 1 388 ? -14.645 6.396 0.272 1.00 90.44 388 GLN A O 1
ATOM 3003 N N . LYS A 1 389 ? -13.341 5.325 1.775 1.00 91.25 389 LYS A N 1
ATOM 3004 C CA . LYS A 1 389 ? -14.420 4.876 2.653 1.00 91.25 389 LYS A CA 1
ATOM 3005 C C . LYS A 1 389 ? -13.991 4.992 4.104 1.00 91.25 389 LYS A C 1
ATOM 3007 O O . LYS A 1 389 ? -12.804 4.858 4.414 1.00 91.25 389 LYS A O 1
ATOM 3012 N N . HIS A 1 390 ? -14.952 5.202 4.986 1.00 93.56 390 HIS A N 1
ATOM 3013 C CA . HIS A 1 390 ? -14.740 5.009 6.409 1.00 93.56 390 HIS A CA 1
ATOM 3014 C C . HIS A 1 390 ? -15.914 4.306 7.075 1.00 93.56 390 HIS A C 1
ATOM 3016 O O . HIS A 1 390 ? -17.068 4.432 6.664 1.00 93.56 390 HIS A O 1
ATOM 3022 N N . ILE A 1 391 ? -15.579 3.537 8.099 1.00 93.19 391 ILE A N 1
ATOM 3023 C CA . ILE A 1 391 ? -16.494 2.662 8.816 1.00 93.19 391 ILE A CA 1
ATOM 3024 C C . ILE A 1 391 ? -16.342 2.956 10.306 1.00 93.19 391 ILE A C 1
ATOM 3026 O O . ILE A 1 391 ? -15.229 3.189 10.790 1.00 93.19 391 ILE A O 1
ATOM 3030 N N . VAL A 1 392 ? -17.458 2.976 11.033 1.00 92.88 392 VAL A N 1
ATOM 3031 C CA . VAL A 1 392 ? -17.453 2.973 12.498 1.00 92.88 392 VAL A CA 1
ATOM 3032 C C . VAL A 1 392 ? -18.129 1.703 12.985 1.00 92.88 392 VAL A C 1
ATOM 3034 O O . VAL A 1 392 ? -19.310 1.481 12.714 1.00 92.88 392 VAL A O 1
ATOM 3037 N N . ASP A 1 393 ? -17.396 0.929 13.773 1.00 92.12 393 ASP A N 1
ATOM 3038 C CA . ASP A 1 393 ? -17.906 -0.216 14.509 1.00 92.12 393 ASP A CA 1
ATOM 3039 C C . ASP A 1 393 ? -18.192 0.170 15.960 1.00 92.12 393 ASP A C 1
ATOM 3041 O O . ASP A 1 393 ? -17.412 0.868 16.615 1.00 92.12 393 ASP A O 1
ATOM 3045 N N . LEU A 1 394 ? -19.292 -0.351 16.491 1.00 91.19 394 LEU A N 1
ATOM 3046 C CA . LEU A 1 394 ? -19.561 -0.418 17.918 1.00 91.19 394 LEU A CA 1
ATOM 3047 C C . LEU A 1 394 ? -19.083 -1.773 18.439 1.00 91.19 394 LEU A C 1
ATOM 3049 O O . LEU A 1 394 ? -19.599 -2.813 18.036 1.00 91.19 394 LEU A O 1
ATOM 3053 N N . ILE A 1 395 ? -18.134 -1.765 19.366 1.00 91.38 395 ILE A N 1
ATOM 3054 C CA . ILE A 1 395 ? -17.666 -2.952 20.077 1.00 91.38 395 ILE A CA 1
ATOM 3055 C C . ILE A 1 395 ? -18.381 -2.989 21.431 1.00 91.38 395 ILE A C 1
ATOM 3057 O O . ILE A 1 395 ? -18.117 -2.129 22.283 1.00 91.38 395 ILE A O 1
ATOM 3061 N N . PRO A 1 396 ? -19.287 -3.961 21.659 1.00 91.19 396 PRO A N 1
ATOM 3062 C CA . PRO A 1 396 ? -19.897 -4.142 22.964 1.00 91.19 396 PRO A CA 1
ATOM 3063 C C . PRO A 1 396 ? -18.822 -4.383 24.023 1.00 91.19 396 PRO A C 1
ATOM 3065 O O . PRO A 1 396 ? -17.913 -5.186 23.816 1.00 91.19 396 PRO A O 1
ATOM 3068 N N . LEU A 1 397 ? -18.913 -3.690 25.153 1.00 91.69 397 LEU A N 1
ATOM 3069 C CA . LEU A 1 397 ? -18.021 -3.901 26.289 1.00 91.69 397 LEU A CA 1
ATOM 3070 C C . LEU A 1 397 ? -18.808 -3.668 27.570 1.00 91.69 397 LEU A C 1
ATOM 3072 O O . LEU A 1 397 ? -19.255 -2.556 27.843 1.00 91.69 397 LEU A O 1
ATOM 3076 N N . THR A 1 398 ? -18.939 -4.703 28.387 1.00 92.56 398 THR A N 1
ATOM 3077 C CA . THR A 1 398 ? -19.638 -4.631 29.669 1.00 92.56 398 THR A CA 1
ATOM 3078 C C . THR A 1 398 ? -18.707 -5.103 30.772 1.00 92.56 398 THR A C 1
ATOM 3080 O O . THR A 1 398 ? -18.158 -6.203 30.717 1.00 92.56 398 THR A O 1
ATOM 3083 N N . LYS A 1 399 ? -18.520 -4.260 31.788 1.00 93.44 399 LYS A N 1
ATOM 3084 C CA . LYS A 1 399 ? -17.771 -4.590 33.000 1.00 93.44 399 LYS A CA 1
ATOM 3085 C C . LYS A 1 399 ? -18.747 -5.039 34.076 1.00 93.44 399 LYS A C 1
ATOM 3087 O O . LYS A 1 399 ? -19.603 -4.265 34.499 1.00 93.44 399 LYS A O 1
ATOM 3092 N N . PHE A 1 400 ? -18.566 -6.260 34.547 1.00 93.75 400 PHE A N 1
ATOM 3093 C CA . PHE A 1 400 ? -19.322 -6.829 35.649 1.00 93.75 400 PHE A CA 1
ATOM 3094 C C . PHE A 1 400 ? -18.485 -6.760 36.918 1.00 93.75 400 PHE A C 1
ATOM 3096 O O . PHE A 1 400 ? -17.330 -7.190 36.932 1.00 93.75 400 PHE A O 1
ATOM 3103 N N . ILE A 1 401 ? -19.072 -6.224 37.982 1.00 94.00 401 ILE A N 1
ATOM 3104 C CA . ILE A 1 401 ? -18.484 -6.171 39.315 1.00 94.00 401 ILE A CA 1
ATOM 3105 C C . ILE A 1 401 ? -19.358 -7.039 40.212 1.00 94.00 401 ILE A C 1
ATOM 3107 O O . ILE A 1 401 ? -20.581 -6.903 40.221 1.00 94.00 401 ILE A O 1
ATOM 3111 N N . TYR A 1 402 ? -18.738 -7.968 40.926 1.00 93.31 402 TYR A N 1
ATOM 3112 C CA . TYR A 1 402 ? -19.440 -8.918 41.779 1.00 93.31 402 TYR A CA 1
ATOM 3113 C C . TYR A 1 402 ? -18.716 -9.099 43.102 1.00 93.31 402 TYR A C 1
ATOM 3115 O O . TYR A 1 402 ? -17.505 -8.883 43.209 1.00 93.31 402 TYR A O 1
ATOM 3123 N N . GLU A 1 403 ? -19.463 -9.513 44.117 1.00 91.69 403 GLU A N 1
ATOM 3124 C CA . GLU A 1 403 ? -18.904 -9.848 45.419 1.00 91.69 403 GLU A CA 1
ATOM 3125 C C . GLU A 1 403 ? -18.919 -11.357 45.645 1.00 91.69 403 GLU A C 1
ATOM 3127 O O . GLU A 1 403 ? -19.892 -12.051 45.358 1.00 91.69 403 GLU A O 1
ATOM 3132 N N . LEU A 1 404 ? -17.813 -11.877 46.175 1.00 90.31 404 LEU A N 1
ATOM 3133 C CA . LEU A 1 404 ? -17.695 -13.273 46.569 1.00 90.31 404 LEU A CA 1
ATOM 3134 C C . LEU A 1 404 ? -16.910 -13.372 47.876 1.00 90.31 404 LEU A C 1
ATOM 3136 O O . LEU A 1 404 ? -15.758 -12.944 47.962 1.00 90.31 404 LEU A O 1
ATOM 3140 N N . LYS A 1 405 ? -17.522 -13.963 48.911 1.00 86.56 405 LYS A N 1
ATOM 3141 C CA . LYS A 1 405 ? -16.900 -14.165 50.238 1.00 86.56 405 LYS A CA 1
ATOM 3142 C C . LYS A 1 405 ? -16.305 -12.872 50.829 1.00 86.56 405 LYS A C 1
ATOM 3144 O O . LYS A 1 405 ? -15.222 -12.894 51.414 1.00 86.56 405 LYS A O 1
ATOM 3149 N N . GLY A 1 406 ? -17.005 -11.749 50.650 1.00 85.50 406 GLY A N 1
ATOM 3150 C CA . GLY A 1 406 ? -16.592 -10.429 51.143 1.00 85.50 406 GLY A CA 1
ATOM 3151 C C . GLY A 1 406 ? -15.443 -9.777 50.366 1.00 85.50 406 GLY A C 1
ATOM 3152 O O . GLY A 1 406 ? -14.841 -8.830 50.867 1.00 85.50 406 GLY A O 1
ATOM 3153 N N . LYS A 1 407 ? -15.100 -10.284 49.173 1.00 90.12 407 LYS A N 1
ATOM 3154 C CA . LYS A 1 407 ? -14.138 -9.664 48.252 1.00 90.12 407 LYS A CA 1
ATOM 3155 C C . LYS A 1 407 ? -14.834 -9.242 46.967 1.00 90.12 407 LYS A C 1
ATOM 3157 O O . LYS A 1 407 ? -15.618 -10.008 46.411 1.00 90.12 407 LYS A O 1
ATOM 3162 N N . THR A 1 408 ? -14.503 -8.052 46.486 1.00 92.75 408 THR A N 1
ATOM 3163 C CA . THR A 1 408 ? -14.963 -7.548 45.192 1.00 92.75 408 THR A CA 1
ATOM 3164 C C . THR A 1 408 ? -14.071 -8.088 44.080 1.00 92.75 408 THR A C 1
ATOM 3166 O O . THR A 1 408 ? -12.844 -8.050 44.181 1.00 92.75 408 THR A O 1
ATOM 3169 N N . HIS A 1 409 ? -14.698 -8.574 43.018 1.00 93.06 409 HIS A N 1
ATOM 3170 C CA . HIS A 1 409 ? -14.057 -9.071 41.812 1.00 93.06 409 HIS A CA 1
ATOM 3171 C C . HIS A 1 409 ? -14.684 -8.405 40.587 1.00 93.06 409 HIS A C 1
ATOM 3173 O O . HIS A 1 409 ? -15.804 -7.894 40.640 1.00 93.06 409 HIS A O 1
ATOM 3179 N N . GLU A 1 410 ? -13.967 -8.434 39.468 1.00 93.50 410 GLU A N 1
ATOM 3180 C CA . GLU A 1 410 ? -14.462 -7.912 38.201 1.00 93.50 410 GLU A CA 1
ATOM 3181 C C . GLU A 1 410 ? -14.117 -8.831 37.032 1.00 93.50 410 GLU A C 1
ATOM 3183 O O . GLU A 1 410 ? -13.134 -9.575 37.060 1.00 93.50 410 GLU A O 1
ATOM 3188 N N . PHE A 1 411 ? -14.945 -8.774 35.996 1.00 93.94 411 PHE A N 1
ATOM 3189 C CA . PHE A 1 411 ? -14.631 -9.307 34.678 1.00 93.94 411 PHE A CA 1
ATOM 3190 C C . PHE A 1 411 ? -15.282 -8.451 33.598 1.00 93.94 411 PHE A C 1
ATOM 3192 O O . PHE A 1 411 ? -16.144 -7.613 33.870 1.00 93.94 411 PHE A O 1
ATOM 3199 N N . TYR A 1 412 ? -14.857 -8.679 32.364 1.00 94.12 412 TYR A N 1
ATOM 3200 C CA . TYR A 1 412 ? -15.341 -7.966 31.196 1.00 94.12 412 TYR A CA 1
ATOM 3201 C C . TYR A 1 412 ? -15.902 -8.969 30.199 1.00 94.12 412 TYR A C 1
ATOM 3203 O O . TYR A 1 412 ? -15.281 -10.005 29.955 1.00 94.12 412 TYR A O 1
ATOM 3211 N N . VAL A 1 413 ? -17.048 -8.639 29.615 1.00 93.75 413 VAL A N 1
ATOM 3212 C CA . VAL A 1 413 ? -17.579 -9.294 28.418 1.00 93.75 413 VAL A CA 1
ATOM 3213 C C . VAL A 1 413 ? -17.431 -8.305 27.275 1.00 93.75 413 VAL A C 1
ATOM 3215 O O . VAL A 1 413 ? -17.803 -7.141 27.432 1.00 93.75 413 VAL A O 1
ATOM 3218 N N . TYR A 1 414 ? -16.841 -8.732 26.165 1.00 92.50 414 TYR A N 1
ATOM 3219 C CA . TYR A 1 414 ? -16.496 -7.845 25.063 1.00 92.50 414 TYR A CA 1
ATOM 3220 C C . TYR A 1 414 ? -16.713 -8.490 23.696 1.00 92.50 414 TYR A C 1
ATOM 3222 O O . TYR A 1 414 ? -16.627 -9.711 23.546 1.00 92.50 414 TYR A O 1
ATOM 3230 N N . GLY A 1 415 ? -16.972 -7.628 22.715 1.00 91.50 415 GLY A N 1
ATOM 3231 C CA . GLY A 1 415 ? -17.264 -8.005 21.341 1.00 91.50 415 GLY A CA 1
ATOM 3232 C C . GLY A 1 415 ? -18.665 -8.595 21.153 1.00 91.50 415 GLY A C 1
ATOM 3233 O O . GLY A 1 415 ? -19.348 -8.972 22.112 1.00 91.50 415 GLY A O 1
ATOM 3234 N N . THR A 1 416 ? -19.130 -8.646 19.906 1.00 90.44 416 THR A N 1
ATOM 3235 C CA . THR A 1 416 ? -20.424 -9.257 19.553 1.00 90.44 416 THR A CA 1
ATOM 3236 C C . THR A 1 416 ? -20.411 -10.776 19.746 1.00 90.44 416 THR A C 1
ATOM 3238 O O . THR A 1 416 ? -21.458 -11.378 19.982 1.00 90.44 416 THR A O 1
ATOM 3241 N N . GLU A 1 417 ? -19.224 -11.379 19.761 1.00 91.38 417 GLU A N 1
ATOM 3242 C CA . GLU A 1 417 ? -18.968 -12.781 20.075 1.00 91.38 417 GLU A CA 1
ATOM 3243 C C . GLU A 1 417 ? -18.979 -13.105 21.584 1.00 91.38 417 GLU A C 1
ATOM 3245 O O . GLU A 1 417 ? -18.794 -14.261 21.959 1.00 91.38 417 GLU A O 1
ATOM 3250 N N . ARG A 1 418 ? -19.181 -12.103 22.459 1.00 92.38 418 ARG A N 1
ATOM 3251 C CA . ARG A 1 418 ? -19.279 -12.246 23.928 1.00 92.38 418 ARG A CA 1
ATOM 3252 C C . ARG A 1 418 ? -18.054 -12.905 24.586 1.00 92.38 418 ARG A C 1
ATOM 3254 O O . ARG A 1 418 ? -18.187 -13.664 25.549 1.00 92.38 418 ARG A O 1
ATOM 3261 N N . LYS A 1 419 ? -16.837 -12.595 24.123 1.00 93.81 419 LYS A N 1
ATOM 3262 C CA . LYS A 1 419 ? -15.601 -13.068 24.774 1.00 93.81 419 LYS A CA 1
ATOM 3263 C C . LYS A 1 419 ? -15.506 -12.538 26.204 1.00 93.81 419 LYS A C 1
ATOM 3265 O O . LYS A 1 419 ? -15.891 -11.409 26.495 1.00 93.81 419 LYS A O 1
ATOM 3270 N N . VAL A 1 420 ? -14.920 -13.339 27.093 1.00 94.62 420 VAL A N 1
ATOM 3271 C CA . VAL A 1 420 ? -14.750 -12.988 28.509 1.00 94.62 420 VAL A CA 1
ATOM 3272 C C . VAL A 1 420 ? -13.283 -12.774 28.851 1.00 94.62 420 VAL A C 1
ATOM 3274 O O . VAL A 1 420 ? -12.415 -13.577 28.506 1.00 94.62 420 VAL A O 1
ATOM 3277 N N . TYR A 1 421 ? -13.010 -11.699 29.584 1.00 93.19 421 TYR A N 1
ATOM 3278 C CA . TYR A 1 421 ? -11.721 -11.422 30.203 1.00 93.19 421 TYR A CA 1
ATOM 3279 C C . TYR A 1 421 ? -11.894 -11.310 31.719 1.00 93.19 421 TYR A C 1
ATOM 3281 O O . TYR A 1 421 ? -12.459 -10.344 32.233 1.00 93.19 421 TYR A O 1
ATOM 3289 N N . ALA A 1 422 ? -11.406 -12.324 32.433 1.00 92.50 422 ALA A N 1
ATOM 3290 C CA . ALA A 1 422 ? -11.496 -12.438 33.887 1.00 92.50 422 ALA A CA 1
ATOM 3291 C C . ALA A 1 422 ? -10.119 -12.823 34.473 1.00 92.50 422 ALA A C 1
ATOM 3293 O O . ALA A 1 422 ? -9.903 -13.997 34.798 1.00 92.50 422 ALA A O 1
ATOM 3294 N N . PRO A 1 423 ? -9.159 -11.879 34.555 1.00 86.81 423 PRO A N 1
ATOM 3295 C CA . PRO A 1 423 ? -7.791 -12.170 35.000 1.00 86.81 423 PRO A CA 1
ATOM 3296 C C . PRO A 1 423 ? -7.735 -12.620 36.469 1.00 86.81 423 PRO A C 1
ATOM 3298 O O . PRO A 1 423 ? -7.004 -13.551 36.803 1.00 86.81 423 PRO A O 1
ATOM 3301 N N . ASP A 1 424 ? -8.578 -12.036 37.323 1.00 86.62 424 ASP A N 1
ATOM 3302 C CA . ASP A 1 424 ? -8.591 -12.265 38.774 1.00 86.62 424 ASP A CA 1
ATOM 3303 C C . ASP A 1 424 ? -9.729 -13.195 39.231 1.00 86.62 424 ASP A C 1
ATOM 3305 O O . ASP A 1 424 ? -10.270 -13.061 40.335 1.00 86.62 424 ASP A O 1
ATOM 3309 N N . TYR A 1 425 ? -10.126 -14.146 38.377 1.00 90.06 425 TYR A N 1
ATOM 3310 C CA . TYR A 1 425 ? -11.200 -15.088 38.692 1.00 90.06 425 TYR A CA 1
ATOM 3311 C C . TYR A 1 425 ? -10.830 -15.990 39.894 1.00 90.06 425 TYR A C 1
ATOM 3313 O O . TYR A 1 425 ? -9.853 -16.742 39.819 1.00 90.06 425 TYR A O 1
ATOM 3321 N N . PRO A 1 426 ? -11.613 -15.995 40.993 1.00 85.94 426 PRO A N 1
ATOM 3322 C CA . PRO A 1 426 ? -11.238 -16.649 42.254 1.00 85.94 426 PRO A CA 1
ATOM 3323 C C . PRO A 1 426 ? -11.257 -18.185 42.209 1.00 85.94 426 PRO A C 1
ATOM 3325 O O . PRO A 1 426 ? -10.734 -18.834 43.114 1.00 85.94 426 PRO A O 1
ATOM 3328 N N . GLY A 1 427 ? -11.873 -18.782 41.184 1.00 80.06 427 GLY A N 1
ATOM 3329 C CA . GLY A 1 427 ? -11.914 -20.230 40.975 1.00 80.06 427 GLY A CA 1
ATOM 3330 C C . GLY A 1 427 ? -10.776 -20.778 40.114 1.00 80.06 427 GLY A C 1
ATOM 3331 O O . GLY A 1 427 ? -10.905 -21.905 39.640 1.00 80.06 427 GLY A O 1
ATOM 3332 N N . ASN A 1 428 ? -9.714 -20.007 39.860 1.00 78.69 428 ASN A N 1
ATOM 3333 C CA . ASN A 1 428 ? -8.587 -20.439 39.035 1.00 78.69 428 ASN A CA 1
ATOM 3334 C C . ASN A 1 428 ? -7.691 -21.472 39.757 1.00 78.69 428 ASN A C 1
ATOM 3336 O O . ASN A 1 428 ? -7.403 -21.368 40.950 1.00 78.69 428 ASN A O 1
ATOM 3340 N N . CYS A 1 429 ? -7.212 -22.492 39.036 1.00 69.69 429 CYS A N 1
ATOM 3341 C CA . CYS A 1 429 ? -6.144 -23.349 39.556 1.00 69.69 429 CYS A CA 1
ATOM 3342 C C . CYS A 1 429 ? -4.784 -22.721 39.258 1.00 69.69 429 CYS A C 1
ATOM 3344 O O . CYS A 1 429 ? -4.423 -22.542 38.095 1.00 69.69 429 CYS A O 1
ATOM 3346 N N . LYS A 1 430 ? -3.961 -22.509 40.294 1.00 64.44 430 LYS A N 1
ATOM 3347 C CA . LYS A 1 430 ? -2.550 -22.097 40.138 1.00 64.44 430 LYS A CA 1
ATOM 3348 C C . LYS A 1 430 ? -1.699 -23.091 39.330 1.00 64.44 430 LYS A C 1
ATOM 3350 O O . LYS A 1 430 ? -0.591 -22.755 38.935 1.00 64.44 430 LYS A O 1
ATOM 3355 N N . CYS A 1 431 ? -2.203 -24.303 39.098 1.00 64.88 431 CYS A N 1
ATOM 3356 C CA . CYS A 1 431 ? -1.535 -25.360 38.351 1.00 64.88 431 CYS A CA 1
ATOM 3357 C C . CYS A 1 431 ? -1.545 -25.171 36.821 1.00 64.88 431 CYS A C 1
ATOM 3359 O O . CYS A 1 431 ? -0.775 -25.842 36.141 1.00 64.88 431 CYS A O 1
ATOM 3361 N N . CYS A 1 432 ? -2.387 -24.280 36.278 1.00 56.34 432 CYS A N 1
ATOM 3362 C CA . CYS A 1 432 ? -2.617 -24.158 34.830 1.00 56.34 432 CYS A CA 1
ATOM 3363 C C . CYS A 1 432 ? -2.436 -22.729 34.278 1.00 56.34 432 CYS A C 1
ATOM 3365 O O . CYS A 1 432 ? -2.914 -22.435 33.188 1.00 56.34 432 CYS A O 1
ATOM 3367 N N . VAL A 1 433 ? -1.749 -21.835 35.002 1.00 47.56 433 VAL A N 1
ATOM 3368 C CA . VAL A 1 433 ? -1.439 -20.466 34.534 1.00 47.56 433 VAL A CA 1
ATOM 3369 C C . VAL A 1 433 ? -0.137 -20.470 33.715 1.00 47.56 433 VAL A C 1
ATOM 3371 O O . VAL A 1 433 ? 0.873 -19.920 34.134 1.00 47.56 433 VAL A O 1
ATOM 3374 N N . ILE A 1 434 ? -0.136 -21.187 32.592 1.00 39.00 434 ILE A N 1
ATOM 3375 C CA . ILE A 1 434 ? 0.895 -21.210 31.533 1.00 39.00 434 ILE A CA 1
ATOM 3376 C C . ILE A 1 434 ? 0.097 -21.589 30.266 1.00 39.00 434 ILE A C 1
ATOM 3378 O O . ILE A 1 434 ? -0.612 -22.590 30.320 1.00 39.00 434 ILE A O 1
ATOM 3382 N N . LEU A 1 435 ? 0.061 -20.887 29.133 1.00 37.28 435 LEU A N 1
ATOM 3383 C CA . LEU A 1 435 ? 0.882 -19.861 28.484 1.00 37.28 435 LEU A CA 1
ATOM 3384 C C . LEU A 1 435 ? -0.062 -18.946 27.685 1.00 37.28 435 LEU A C 1
ATOM 3386 O O . LEU A 1 435 ? -1.062 -19.492 27.158 1.00 37.28 435 LEU A O 1
#

Foldseek 3Di:
DDDDDDDDDDDDPDPDQPPQPPDFDDDDDDDLPDDDDPDPDPDADDDAPQQHPAEAPDWDWRFDDDDDDDDDDDDDDDDPDDDDFDDPVNVLVLVQVVQVPDPQFDCVCSVPWDFPDKDWQWWKKKKKKFKWKIKIKHKDKAQDPPDDDPQDDGWDNLVVDDDDDPDPQDKDKDKDFTGNFKDKDFDSQCRLNQKDFDPQPSLQQKDFDPVCRQQCDDPNHGDPSCRSRRIDGDPQCRSRRIDGDPRNRSSRMMMMTMMMMMIIHMDMDMDIDDGPPPDDVVVVVPFAFAWPDKDKFAFPPPDDPVVSVVVVVVVVVVVVVVPDDDDDDDDDDDDDDDDDDDPPPDDPRRDQDDDQPCPDPDPVSNVCSVVVSVVVCVVQRSIDGGMMMMIMTIKTKMKTWIDDPNDIAIKIQIHPVRHIDGPPRPRDDPVRPDD